Protein AF-0000000077186381 (afdb_homodimer)

Nearest PDB structures (foldseek):
  2c3n-assembly2_D  TM=9.155E-01  e=2.430E-16  Homo sapiens
  2c3t-assembly2_D  TM=9.000E-01  e=2.213E-15  Homo sapiens
  4mpg-assembly1_A  TM=8.994E-01  e=1.206E-14  Homo sapiens
  3ljr-assembly1_B  TM=8.655E-01  e=6.241E-14  Homo sapiens
  4n0v-assembly1_B  TM=8.266E-01  e=1.922E-08  Marinobacter nauticus VT8

Radius of gyration: 21.87 Å; Cα contacts (8 Å, |Δi|>4): 684; chains: 2; bounding box: 54×58×54 Å

Sequence (456 aa):
MSKPIRFYYDLLSPIARGLWIGLKFSNSPVEYCPIALRKFEQLTDEYKKINRFQKVPAIVDGDFHLSETIAIIRYLADKGQFDEKLYPKTLEDRARVDEFLEWQHLNIRLACSLYFRDAWLFPMNGIAPKPKPEEIQALIDGVENNLGLLERLWLENDFLVGKNLTMADILGSSEINQLRLCQYRVDEKKFPKVVKWLERVRESANPYHDEGLTFIDRKSKQATAAKLMSKPIRFYYDLLSPIARGLWIGLKFSNSPVEYCPIALRKFEQLTDEYKKINRFQKVPAIVDGDFHLSETIAIIRYLADKGQFDEKLYPKTLEDRARVDEFLEWQHLNIRLACSLYFRDAWLFPMNGIAPKPKPEEIQALIDGVENNLGLLERLWLENDFLVGKNLTMADILGSSEINQLRLCQYRVDEKKFPKVVKWLERVRESANPYHDEGLTFIDRKSKQATAAKL

Structure (mmCIF, N/CA/C/O backbone):
data_AF-0000000077186381-model_v1
#
loop_
_entity.id
_entity.type
_entity.pdbx_description
1 polymer GD10673
#
loop_
_atom_site.group_PDB
_atom_site.id
_atom_site.type_symbol
_atom_site.label_atom_id
_atom_site.label_alt_id
_atom_site.label_comp_id
_atom_site.label_asym_id
_atom_site.label_entity_id
_atom_site.label_seq_id
_atom_site.pdbx_PDB_ins_code
_atom_site.Cartn_x
_atom_site.Cartn_y
_atom_site.Cartn_z
_atom_site.occupancy
_atom_site.B_iso_or_equiv
_atom_site.auth_seq_id
_atom_site.auth_comp_id
_atom_site.auth_asym_id
_atom_site.auth_atom_id
_atom_site.pdbx_PDB_model_num
ATOM 1 N N . MET A 1 1 ? -23.188 3.256 27.969 1 49.97 1 MET A N 1
ATOM 2 C CA . MET A 1 1 ? -22.922 3.824 26.656 1 49.97 1 MET A CA 1
ATOM 3 C C . MET A 1 1 ? -21.656 3.232 26.047 1 49.97 1 MET A C 1
ATOM 5 O O . MET A 1 1 ? -20.703 2.918 26.766 1 49.97 1 MET A O 1
ATOM 9 N N . SER A 1 2 ? -21.672 2.654 24.859 1 66.62 2 SER A N 1
ATOM 10 C CA . SER A 1 2 ? -20.516 1.904 24.375 1 66.62 2 SER A CA 1
ATOM 11 C C . SER A 1 2 ? -19.266 2.783 24.312 1 66.62 2 SER A C 1
ATOM 13 O O . SER A 1 2 ? -19.359 3.994 24.109 1 66.62 2 SER A O 1
ATOM 15 N N . LYS A 1 3 ? -18.156 2.516 24.938 1 83.69 3 LYS A N 1
ATOM 16 C CA . LYS A 1 3 ? -16.906 3.252 24.953 1 83.69 3 LYS A CA 1
ATOM 17 C C . LYS A 1 3 ? -16.516 3.732 23.562 1 83.69 3 LYS A C 1
ATOM 19 O O . LYS A 1 3 ? -16.688 3.008 22.578 1 83.69 3 LYS A O 1
ATOM 24 N N . PRO A 1 4 ? -16.25 5.016 23.5 1 92.88 4 PRO A N 1
ATOM 25 C CA . PRO A 1 4 ? -15.859 5.547 22.188 1 92.88 4 PRO A CA 1
ATOM 26 C C . PRO A 1 4 ? -14.656 4.816 21.594 1 92.88 4 PRO A C 1
ATOM 28 O O . PRO A 1 4 ? -13.852 4.238 22.344 1 92.88 4 PRO A O 1
ATOM 31 N N . ILE A 1 5 ? -14.555 4.801 20.344 1 97.19 5 ILE A N 1
ATOM 32 C CA . ILE A 1 5 ? -13.367 4.301 19.672 1 97.19 5 ILE A CA 1
ATOM 33 C C . ILE A 1 5 ? -12.172 5.195 20 1 97.19 5 ILE A C 1
ATOM 35 O O . ILE A 1 5 ? -12.289 6.426 19.969 1 97.19 5 ILE A O 1
ATOM 39 N N . ARG A 1 6 ? -11.078 4.598 20.391 1 98.5 6 ARG A N 1
ATOM 40 C CA . ARG A 1 6 ? -9.859 5.336 20.672 1 98.5 6 ARG A CA 1
ATOM 41 C C . ARG A 1 6 ? -8.953 5.402 19.453 1 98.5 6 ARG A C 1
ATOM 43 O O . ARG A 1 6 ? -8.766 4.398 18.766 1 98.5 6 ARG A O 1
ATOM 50 N N . PHE A 1 7 ? -8.492 6.574 19.188 1 98.62 7 PHE A N 1
ATOM 51 C CA . PHE A 1 7 ? -7.617 6.852 18.047 1 98.62 7 PHE A CA 1
ATOM 52 C C . PHE A 1 7 ? -6.23 7.27 18.531 1 98.62 7 PHE A C 1
ATOM 54 O O . PHE A 1 7 ? -6.059 8.352 19.078 1 98.62 7 PHE A O 1
ATOM 61 N N . TYR A 1 8 ? -5.191 6.414 18.297 1 98.94 8 TYR A N 1
ATOM 62 C CA . TYR A 1 8 ? -3.807 6.656 18.688 1 98.94 8 TYR A CA 1
ATOM 63 C C . TYR A 1 8 ? -3.012 7.258 17.531 1 98.94 8 TYR A C 1
ATOM 65 O O . TYR A 1 8 ? -2.971 6.691 16.438 1 98.94 8 TYR A O 1
ATOM 73 N N . TYR A 1 9 ? -2.35 8.398 17.828 1 98.75 9 TYR A N 1
ATOM 74 C CA . TYR A 1 9 ? -1.742 9.125 16.719 1 98.75 9 TYR A CA 1
ATOM 75 C C . TYR A 1 9 ? -0.605 10.016 17.203 1 98.75 9 TYR A C 1
ATOM 77 O O . TYR A 1 9 ? -0.456 10.234 18.406 1 98.75 9 TYR A O 1
ATOM 85 N N . ASP A 1 10 ? 0.209 10.383 16.359 1 98.56 10 ASP A N 1
ATOM 86 C CA . ASP A 1 10 ? 1.142 11.5 16.453 1 98.56 10 ASP A CA 1
ATOM 87 C C . ASP A 1 10 ? 1.133 12.344 15.188 1 98.56 10 ASP A C 1
ATOM 89 O O . ASP A 1 10 ? 1.188 11.805 14.078 1 98.56 10 ASP A O 1
ATOM 93 N N . LEU A 1 11 ? 1.09 13.625 15.312 1 97.94 11 LEU A N 1
ATOM 94 C CA . LEU A 1 11 ? 0.981 14.5 14.156 1 97.94 11 LEU A CA 1
ATOM 95 C C . LEU A 1 11 ? 2.316 14.609 13.43 1 97.94 11 LEU A C 1
ATOM 97 O O . LEU A 1 11 ? 2.379 15.117 12.305 1 97.94 11 LEU A O 1
ATOM 101 N N . LEU A 1 12 ? 3.371 14.016 13.992 1 96.31 12 LEU A N 1
ATOM 102 C CA . LEU A 1 12 ? 4.645 13.906 13.289 1 96.31 12 LEU A CA 1
ATOM 103 C C . LEU A 1 12 ? 4.578 12.844 12.203 1 96.31 12 LEU A C 1
ATOM 105 O O . LEU A 1 12 ? 5.398 12.844 11.281 1 96.31 12 LEU A O 1
ATOM 109 N N . SER A 1 13 ? 3.699 11.938 12.344 1 97.56 13 SER A N 1
ATOM 110 C CA . SER A 1 13 ? 3.459 10.922 11.32 1 97.56 13 SER A CA 1
ATOM 111 C C . SER A 1 13 ? 2.527 11.445 10.234 1 97.56 13 SER A C 1
ATOM 113 O O . SER A 1 13 ? 1.387 11.812 10.508 1 97.56 13 SER A O 1
ATOM 115 N N . PRO A 1 14 ? 2.992 11.461 9.016 1 98.12 14 PRO A N 1
ATOM 116 C CA . PRO A 1 14 ? 2.146 12.039 7.969 1 98.12 14 PRO A CA 1
ATOM 117 C C . PRO A 1 14 ? 0.854 11.258 7.758 1 98.12 14 PRO A C 1
ATOM 119 O O . PRO A 1 14 ? -0.19 11.844 7.465 1 98.12 14 PRO A O 1
ATOM 122 N N . ILE A 1 15 ? 0.871 9.953 7.887 1 98 15 ILE A N 1
ATOM 123 C CA . ILE A 1 15 ? -0.328 9.156 7.648 1 98 15 ILE A CA 1
ATOM 124 C C . ILE A 1 15 ? -1.279 9.289 8.836 1 98 15 ILE A C 1
ATOM 126 O O . ILE A 1 15 ? -2.498 9.344 8.656 1 98 15 ILE A O 1
ATOM 130 N N . ALA A 1 16 ? -0.726 9.344 10.055 1 98.56 16 ALA A N 1
ATOM 131 C CA . ALA A 1 16 ? -1.567 9.594 11.219 1 98.56 16 ALA A CA 1
ATOM 132 C C . ALA A 1 16 ? -2.176 10.992 11.164 1 98.56 16 ALA A C 1
ATOM 134 O O . ALA A 1 16 ? -3.342 11.188 11.508 1 98.56 16 ALA A O 1
ATOM 135 N N . ARG A 1 17 ? -1.355 11.922 10.727 1 98.69 17 ARG A N 1
ATOM 136 C CA . ARG A 1 17 ? -1.83 13.297 10.586 1 98.69 17 ARG A CA 1
ATOM 137 C C . ARG A 1 17 ? -2.975 13.375 9.586 1 98.69 17 ARG A C 1
ATOM 139 O O . ARG A 1 17 ? -3.967 14.07 9.82 1 98.69 17 ARG A O 1
ATOM 146 N N . GLY A 1 18 ? -2.781 12.719 8.438 1 98.62 18 GLY A N 1
ATOM 147 C CA . GLY A 1 18 ? -3.863 12.688 7.465 1 98.62 18 GLY A CA 1
ATOM 148 C C . GLY A 1 18 ? -5.156 12.133 8.031 1 98.62 18 GLY A C 1
ATOM 149 O O . GLY A 1 18 ? -6.23 12.703 7.816 1 98.62 18 GLY A O 1
ATOM 150 N N . LEU A 1 19 ? -5.082 11.023 8.711 1 98.62 19 LEU A N 1
ATOM 151 C CA . LEU A 1 19 ? -6.273 10.438 9.32 1 98.62 19 LEU A CA 1
ATOM 152 C C . LEU A 1 19 ? -6.855 11.367 10.383 1 98.62 19 LEU A C 1
ATOM 154 O O . LEU A 1 19 ? -8.07 11.5 10.5 1 98.62 19 LEU A O 1
ATOM 158 N N . TRP A 1 20 ? -5.996 12.008 11.156 1 98.56 20 TRP A N 1
ATOM 159 C CA . TRP A 1 20 ? -6.422 12.984 12.156 1 98.56 20 TRP A CA 1
ATOM 160 C C . TRP A 1 20 ? -7.246 14.094 11.508 1 98.56 20 TRP A C 1
AT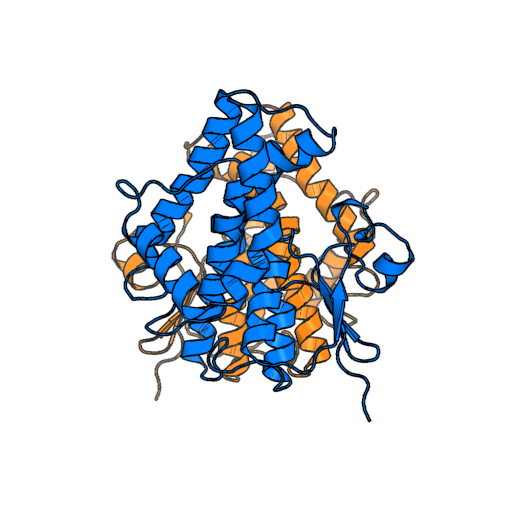OM 162 O O . TRP A 1 20 ? -8.336 14.422 11.984 1 98.56 20 TRP A O 1
ATOM 172 N N . ILE A 1 21 ? -6.766 14.641 10.43 1 98.44 21 ILE A N 1
ATOM 173 C CA . ILE A 1 21 ? -7.477 15.688 9.711 1 98.44 21 ILE A CA 1
ATOM 174 C C . ILE A 1 21 ? -8.844 15.18 9.266 1 98.44 21 ILE A C 1
ATOM 176 O O . ILE A 1 21 ? -9.859 15.852 9.461 1 98.44 21 ILE A O 1
ATOM 180 N N . GLY A 1 22 ? -8.852 13.953 8.641 1 97.81 22 GLY A N 1
ATOM 181 C CA . GLY A 1 22 ? -10.117 13.367 8.219 1 97.81 22 GLY A CA 1
ATOM 182 C C . GLY A 1 22 ? -11.117 13.211 9.344 1 97.81 22 GLY A C 1
ATOM 183 O O . GLY A 1 22 ? -12.297 13.508 9.18 1 97.81 22 GLY A O 1
ATOM 184 N N . LEU A 1 23 ? -10.641 12.766 10.484 1 97.81 23 LEU A N 1
ATOM 185 C CA . LEU A 1 23 ? -11.508 12.539 11.633 1 97.81 23 LEU A CA 1
ATOM 186 C C . LEU A 1 23 ? -12.031 13.867 12.188 1 97.81 23 LEU A C 1
ATOM 188 O O . LEU A 1 23 ? -13.195 13.961 12.578 1 97.81 23 LEU A O 1
ATOM 192 N N . LYS A 1 24 ? -11.18 14.859 12.219 1 96.88 24 LYS A N 1
ATOM 193 C CA . LYS A 1 24 ? -11.594 16.172 12.68 1 96.88 24 LYS A CA 1
ATOM 194 C C . LYS A 1 24 ? -12.664 16.766 11.766 1 96.88 24 LYS A C 1
ATOM 196 O O . LYS A 1 24 ? -13.656 17.328 12.242 1 96.88 24 LYS A O 1
ATOM 201 N N . PHE A 1 25 ? -12.445 16.594 10.531 1 91.44 25 PHE A N 1
ATOM 202 C CA . PHE A 1 25 ? -13.398 17.094 9.547 1 91.44 25 PHE A CA 1
ATOM 203 C C . PHE A 1 25 ? -14.742 16.391 9.695 1 91.44 25 PHE A C 1
ATOM 205 O O . PHE A 1 25 ? -15.797 17 9.5 1 91.44 25 PHE A O 1
ATOM 212 N N . SER A 1 26 ? -14.719 15.117 10.047 1 88.94 26 SER A N 1
ATOM 213 C CA . SER A 1 26 ? -15.906 14.281 10.156 1 88.94 26 SER A CA 1
ATOM 214 C C . SER A 1 26 ? -16.594 14.492 11.5 1 88.94 26 SER A C 1
ATOM 216 O O . SER A 1 26 ? -17.719 14 11.711 1 88.94 26 SER A O 1
ATOM 218 N N . ASN A 1 27 ? -16.047 15.195 12.344 1 87.5 27 ASN A N 1
ATOM 219 C CA . ASN A 1 27 ? -16.531 15.305 13.711 1 87.5 27 ASN A CA 1
ATOM 220 C C . ASN A 1 27 ? -16.828 13.93 14.312 1 87.5 27 ASN A C 1
ATOM 222 O O . ASN A 1 27 ? -17.906 13.703 14.867 1 87.5 27 ASN A O 1
ATOM 226 N N . SER A 1 28 ? -15.953 13.086 14.031 1 85.94 28 SER A N 1
ATOM 227 C CA . SER A 1 28 ? -16.094 11.711 14.516 1 85.94 28 SER A CA 1
ATOM 228 C C . SER A 1 28 ? -15.93 11.641 16.031 1 85.94 28 SER A C 1
ATOM 230 O O . SER A 1 28 ? -15.07 12.312 16.609 1 85.94 28 SER A O 1
ATOM 232 N N . PRO A 1 29 ? -16.75 10.867 16.672 1 88.12 29 PRO A N 1
ATOM 233 C CA . PRO A 1 29 ? -16.734 10.789 18.125 1 88.12 29 PRO A CA 1
ATOM 234 C C . PRO A 1 29 ? -15.602 9.938 18.672 1 88.12 29 PRO A C 1
ATOM 236 O O . PRO A 1 29 ? -15.719 9.367 19.766 1 88.12 29 PRO A O 1
ATOM 239 N N . VAL A 1 30 ? -14.508 9.938 18.078 1 94.81 30 VAL A N 1
ATOM 240 C CA . VAL A 1 30 ? -13.391 9.125 18.547 1 94.81 30 VAL A CA 1
ATOM 241 C C . VAL A 1 30 ? -12.68 9.836 19.703 1 94.81 30 VAL A C 1
ATOM 243 O O . VAL A 1 30 ? -12.766 11.062 19.828 1 94.81 30 VAL A O 1
ATOM 246 N N . GLU A 1 31 ? -12.109 9.07 20.562 1 97.56 31 GLU A N 1
ATOM 247 C CA . GLU A 1 31 ? -11.211 9.602 21.578 1 97.56 31 GLU A CA 1
ATOM 248 C C . GLU A 1 31 ? -9.789 9.711 21.047 1 97.56 31 GLU A C 1
ATOM 250 O O . GLU A 1 31 ? -9.203 8.719 20.609 1 97.56 31 GLU A O 1
ATOM 255 N N . TYR A 1 32 ? -9.297 10.922 21.047 1 97.88 32 TYR A N 1
ATOM 256 C CA . TYR A 1 32 ? -7.953 11.164 20.547 1 97.88 32 TYR A CA 1
ATOM 257 C C . TYR A 1 32 ? -6.906 10.828 21.594 1 97.88 32 TYR A C 1
ATOM 259 O O . TYR A 1 32 ? -6.926 11.375 22.703 1 97.88 32 TYR A O 1
ATOM 267 N N . CYS A 1 33 ? -5.984 9.914 21.297 1 98.62 33 CYS A N 1
ATOM 268 C CA . CYS A 1 33 ? -4.961 9.422 22.203 1 98.62 33 CYS A CA 1
ATOM 269 C C . CYS A 1 33 ? -3.566 9.656 21.641 1 98.62 33 CYS A C 1
ATOM 271 O O . CYS A 1 33 ? -3.02 8.789 20.953 1 98.62 33 CYS A O 1
ATOM 273 N N . PRO A 1 34 ? -2.934 10.773 21.969 1 98.31 34 PRO A N 1
ATOM 274 C CA . PRO A 1 34 ? -1.611 11.062 21.422 1 98.31 34 PRO A CA 1
ATOM 275 C C . PRO A 1 34 ? -0.537 10.094 21.906 1 98.31 34 PRO A C 1
ATOM 277 O O . PRO A 1 34 ? -0.556 9.68 23.062 1 98.31 34 PRO A O 1
ATOM 280 N N . ILE A 1 35 ? 0.289 9.641 21.016 1 98.56 35 ILE A N 1
ATOM 281 C CA . ILE A 1 35 ? 1.496 8.859 21.25 1 98.56 35 ILE A CA 1
ATOM 282 C C . ILE A 1 35 ? 2.725 9.672 20.844 1 98.56 35 ILE A C 1
ATOM 284 O O . ILE A 1 35 ? 2.879 10.047 19.688 1 98.56 35 ILE A O 1
ATOM 288 N N . ALA A 1 36 ? 3.639 9.977 21.781 1 97.5 36 ALA A N 1
ATOM 289 C CA . ALA A 1 36 ? 4.805 10.812 21.5 1 97.5 36 ALA A CA 1
ATOM 290 C C . ALA A 1 36 ? 5.91 10 20.828 1 97.5 36 ALA A C 1
ATOM 292 O O . ALA A 1 36 ? 6.742 9.391 21.516 1 97.5 36 ALA A O 1
ATOM 293 N N . LEU A 1 37 ? 5.996 10.102 19.547 1 96.44 37 LEU A N 1
ATOM 294 C CA . LEU A 1 37 ? 7.012 9.375 18.797 1 96.44 37 LEU A CA 1
ATOM 295 C C . LEU A 1 37 ? 8.414 9.852 19.172 1 96.44 37 LEU A C 1
ATOM 297 O O . LEU A 1 37 ? 9.352 9.062 19.219 1 96.44 37 LEU A O 1
ATOM 301 N N . ARG A 1 38 ? 8.547 11.133 19.422 1 92.44 38 ARG A N 1
ATOM 302 C CA . ARG A 1 38 ? 9.844 11.719 19.75 1 92.44 38 ARG A CA 1
ATOM 303 C C . ARG A 1 38 ? 10.391 11.148 21.047 1 92.44 38 ARG A C 1
ATOM 305 O O . ARG A 1 38 ? 11.594 11.219 21.312 1 92.44 38 ARG A O 1
ATOM 312 N N . LYS A 1 39 ? 9.508 10.711 21.891 1 95.69 39 LYS A N 1
ATOM 313 C CA . LYS A 1 39 ? 9.898 10.094 23.156 1 95.69 39 LYS A CA 1
ATOM 314 C C . LYS A 1 39 ? 9.875 8.57 23.062 1 95.69 39 LYS A C 1
ATOM 316 O O . LYS A 1 39 ? 9.969 7.883 24.078 1 95.69 39 LYS A O 1
ATOM 321 N N . PHE A 1 40 ? 9.578 7.984 21.906 1 96.31 40 PHE A N 1
ATOM 322 C CA . PHE A 1 40 ? 9.594 6.559 21.609 1 96.31 40 PHE A CA 1
ATOM 323 C C . PHE A 1 40 ? 8.492 5.836 22.375 1 96.31 40 PHE A C 1
ATOM 325 O O . PHE A 1 40 ? 8.656 4.672 22.75 1 96.31 40 PHE A O 1
ATOM 332 N N . GLU A 1 41 ? 7.441 6.52 22.625 1 98.19 41 GLU A N 1
ATOM 333 C CA . GLU A 1 41 ? 6.328 5.934 23.359 1 98.19 41 GLU A CA 1
ATOM 334 C C . GLU A 1 41 ? 5.73 4.746 22.609 1 98.19 41 GLU A C 1
ATOM 336 O O . GLU A 1 41 ? 5.184 3.828 23.219 1 98.19 41 GLU A O 1
ATOM 341 N N . GLN A 1 42 ? 5.824 4.703 21.266 1 97.81 42 GLN A N 1
ATOM 342 C CA . GLN A 1 42 ? 5.27 3.625 20.453 1 97.81 42 GLN A CA 1
ATOM 343 C C . GLN A 1 42 ? 6.039 2.324 20.672 1 97.81 42 GLN A C 1
ATOM 345 O O . GLN A 1 42 ? 5.578 1.252 20.266 1 97.81 42 GLN A O 1
ATOM 350 N N . LEU A 1 43 ? 7.211 2.424 21.344 1 97.62 43 LEU A N 1
ATOM 351 C CA . LEU A 1 43 ? 8.039 1.238 21.516 1 97.62 43 LEU A CA 1
ATOM 352 C C . LEU A 1 43 ? 7.832 0.623 22.891 1 97.62 43 LEU A C 1
ATOM 354 O O . LEU A 1 43 ? 8.453 -0.386 23.234 1 97.62 43 LEU A O 1
ATOM 358 N N . THR A 1 44 ? 6.984 1.176 23.719 1 98.25 44 THR A N 1
ATOM 359 C CA . THR A 1 44 ? 6.715 0.651 25.062 1 98.25 44 THR A CA 1
ATOM 360 C C . THR A 1 44 ? 5.875 -0.619 24.984 1 98.25 44 THR A C 1
ATOM 362 O O . THR A 1 44 ? 5.168 -0.841 24 1 98.25 44 THR A O 1
ATOM 365 N N . ASP A 1 45 ? 5.918 -1.397 26 1 97.88 45 ASP A N 1
ATOM 366 C CA . ASP A 1 45 ? 5.109 -2.607 26.094 1 97.88 45 ASP A CA 1
ATOM 367 C C . ASP A 1 45 ? 3.619 -2.27 26.141 1 97.88 45 ASP A C 1
ATOM 369 O O . ASP A 1 45 ? 2.793 -3.027 25.625 1 97.88 45 ASP A O 1
ATOM 373 N N . GLU A 1 46 ? 3.375 -1.203 26.75 1 97.88 46 GLU A N 1
ATOM 374 C CA . GLU A 1 46 ? 1.988 -0.756 26.828 1 97.88 46 GLU A CA 1
ATOM 375 C C . GLU A 1 46 ? 1.416 -0.484 25.438 1 97.88 46 GLU A C 1
ATOM 377 O O . GLU A 1 46 ? 0.316 -0.937 25.109 1 97.88 46 GLU A O 1
ATOM 382 N N . TYR A 1 47 ? 2.184 0.193 24.594 1 98.62 47 TYR A N 1
ATOM 383 C CA . TYR A 1 47 ? 1.674 0.52 23.266 1 98.62 47 TYR A CA 1
ATOM 384 C C . TYR A 1 47 ? 1.693 -0.704 22.359 1 98.62 47 TYR A C 1
ATOM 386 O O . TYR A 1 47 ? 0.852 -0.836 21.469 1 98.62 47 TYR A O 1
ATOM 394 N N . LYS A 1 48 ? 2.645 -1.562 22.594 1 98.12 48 LYS A N 1
ATOM 395 C CA . LYS A 1 48 ? 2.699 -2.803 21.828 1 98.12 48 LYS A CA 1
ATOM 396 C C . LYS A 1 48 ? 1.394 -3.582 21.938 1 98.12 48 LYS A C 1
ATOM 398 O O . LYS A 1 48 ? 0.983 -4.266 21 1 98.12 48 LYS A O 1
ATOM 403 N N . LYS A 1 49 ? 0.698 -3.484 23.062 1 97.69 49 LYS A N 1
ATOM 404 C CA . LYS A 1 49 ? -0.584 -4.148 23.281 1 97.69 49 LYS A CA 1
ATOM 405 C C . LYS A 1 49 ? -1.688 -3.494 22.453 1 97.69 49 LYS A C 1
ATOM 407 O O . LYS A 1 49 ? -2.738 -4.098 22.219 1 97.69 49 LYS A O 1
ATOM 412 N N . ILE A 1 50 ? -1.476 -2.271 22.016 1 98.25 50 ILE A N 1
ATOM 413 C CA . ILE A 1 50 ? -2.436 -1.53 21.203 1 98.25 50 ILE A CA 1
ATOM 414 C C . ILE A 1 50 ? -2.205 -1.838 19.734 1 98.25 50 ILE A C 1
ATOM 416 O O . ILE A 1 50 ? -3.146 -2.154 19 1 98.25 50 ILE A O 1
ATOM 420 N N . ASN A 1 51 ? -0.967 -1.756 19.359 1 98.44 51 ASN A N 1
ATOM 421 C CA . ASN A 1 51 ? -0.564 -2.043 17.984 1 98.44 51 ASN A CA 1
ATOM 422 C C . ASN A 1 51 ? 0.693 -2.906 17.938 1 98.44 51 ASN A C 1
ATOM 424 O O . ASN A 1 51 ? 1.796 -2.418 18.203 1 98.44 51 ASN A O 1
ATOM 428 N N . ARG A 1 52 ? 0.574 -4.094 17.469 1 96.75 52 ARG A N 1
ATOM 429 C CA . ARG A 1 52 ? 1.655 -5.074 17.438 1 96.75 52 ARG A CA 1
ATOM 430 C C . ARG A 1 52 ? 2.791 -4.605 16.531 1 96.75 52 ARG A C 1
ATOM 432 O O . ARG A 1 52 ? 3.922 -5.082 16.641 1 96.75 52 ARG A O 1
ATOM 439 N N . PHE A 1 53 ? 2.527 -3.621 15.656 1 97.75 53 PHE A N 1
ATOM 440 C CA . PHE A 1 53 ? 3.557 -3.102 14.766 1 97.75 53 PHE A CA 1
ATOM 441 C C . PHE A 1 53 ? 4.328 -1.967 15.43 1 97.75 53 PHE A C 1
ATOM 443 O O . PHE A 1 53 ? 5.359 -1.526 14.922 1 97.75 53 PHE A O 1
ATOM 450 N N . GLN A 1 54 ? 3.781 -1.418 16.516 1 98.12 54 GLN A N 1
ATOM 451 C CA . GLN A 1 54 ? 4.371 -0.319 17.266 1 98.12 54 GLN A CA 1
ATOM 452 C C . GLN A 1 54 ? 4.547 0.92 16.391 1 98.12 54 GLN A C 1
ATOM 454 O O . GLN A 1 54 ? 5.602 1.555 16.406 1 98.12 54 GLN A O 1
ATOM 459 N N . LYS A 1 55 ? 3.543 1.131 15.641 1 97.88 55 LYS A N 1
ATOM 460 C CA . LYS A 1 55 ? 3.438 2.318 14.797 1 97.88 55 LYS A CA 1
ATOM 461 C C . LYS A 1 55 ? 2.123 3.053 15.047 1 97.88 55 LYS A C 1
ATOM 463 O O . LYS A 1 55 ? 1.241 2.543 15.742 1 97.88 55 LYS A O 1
ATOM 468 N N . VAL A 1 56 ? 2.059 4.234 14.641 1 98.5 56 VAL A N 1
ATOM 469 C CA . VAL A 1 56 ? 0.804 4.977 14.578 1 98.5 56 VAL A CA 1
ATOM 470 C C . VAL A 1 56 ? 0.421 5.219 13.117 1 98.5 56 VAL A C 1
ATOM 472 O O . VAL A 1 56 ? 1.285 5.242 12.242 1 98.5 56 VAL A O 1
ATOM 475 N N . PRO A 1 57 ? -0.876 5.34 12.781 1 98.69 57 PRO A N 1
ATOM 476 C CA . PRO A 1 57 ? -2.018 5.367 13.695 1 98.69 57 PRO A CA 1
ATOM 477 C C . PRO A 1 57 ? -2.518 3.967 14.055 1 98.69 57 PRO A C 1
ATOM 479 O O . PRO A 1 57 ? -2.113 2.984 13.43 1 98.69 57 PRO A O 1
ATOM 482 N N . ALA A 1 58 ? -3.309 3.863 15.062 1 98.88 58 ALA A N 1
ATOM 483 C CA . ALA A 1 58 ? -4.074 2.682 15.445 1 98.88 58 ALA A CA 1
ATOM 484 C C . ALA A 1 58 ? -5.402 3.072 16.094 1 98.88 58 ALA A C 1
ATOM 486 O O . ALA A 1 58 ? -5.547 4.188 16.594 1 98.88 58 ALA A O 1
ATOM 487 N N . ILE A 1 59 ? -6.371 2.174 16.031 1 98.69 59 ILE A N 1
ATOM 488 C CA . ILE A 1 59 ? -7.605 2.404 16.781 1 98.69 59 ILE A CA 1
ATOM 489 C C . ILE A 1 59 ? -7.918 1.188 17.641 1 98.69 59 ILE A C 1
ATOM 491 O O . ILE A 1 59 ? -7.469 0.077 17.359 1 98.69 59 ILE A O 1
ATOM 495 N N . VAL A 1 60 ? -8.617 1.425 18.703 1 98.56 60 VAL A N 1
ATOM 496 C CA . VAL A 1 60 ? -9.188 0.396 19.562 1 98.56 60 VAL A CA 1
ATOM 497 C C . VAL A 1 60 ? -10.695 0.589 19.688 1 98.56 60 VAL A C 1
ATOM 499 O O . VAL A 1 60 ? -11.164 1.65 20.109 1 98.56 60 VAL A O 1
ATOM 502 N N . ASP A 1 61 ? -11.469 -0.325 19.219 1 97.62 61 ASP A N 1
ATOM 503 C CA . ASP A 1 61 ? -12.93 -0.379 19.312 1 97.62 61 ASP A CA 1
ATOM 504 C C . ASP A 1 61 ? -13.375 -1.57 20.156 1 97.62 61 ASP A C 1
ATOM 506 O O . ASP A 1 61 ? -13.602 -2.66 19.625 1 97.62 61 ASP A O 1
ATOM 510 N N . GLY A 1 62 ? -13.664 -1.316 21.453 1 96.5 62 GLY A N 1
ATOM 511 C CA . GLY A 1 62 ? -13.836 -2.441 22.359 1 96.5 62 GLY A CA 1
ATOM 512 C C . GLY A 1 62 ? -12.602 -3.311 22.469 1 96.5 62 GLY A C 1
ATOM 513 O O . GLY A 1 62 ? -11.523 -2.822 22.812 1 96.5 62 GLY A O 1
ATOM 514 N N . ASP A 1 63 ? -12.758 -4.508 22.062 1 96.5 63 ASP A N 1
ATOM 515 C CA . ASP A 1 63 ? -11.633 -5.434 22.141 1 96.5 63 ASP A CA 1
ATOM 516 C C . ASP A 1 63 ? -10.914 -5.531 20.797 1 96.5 63 ASP A C 1
ATOM 518 O O . ASP A 1 63 ? -9.898 -6.215 20.672 1 96.5 63 ASP A O 1
ATOM 522 N N . PHE A 1 64 ? -11.383 -4.812 19.875 1 97.5 64 PHE A N 1
ATOM 523 C CA . PHE A 1 64 ? -10.836 -4.902 18.531 1 97.5 64 PHE A CA 1
ATOM 524 C C . PHE A 1 64 ? -9.766 -3.84 18.297 1 97.5 64 PHE A C 1
ATOM 526 O O . PHE A 1 64 ? -10.031 -2.646 18.469 1 97.5 64 PHE A O 1
ATOM 533 N N . HIS A 1 65 ? -8.523 -4.246 17.953 1 98.5 65 HIS A N 1
ATOM 534 C CA . HIS A 1 65 ? -7.395 -3.377 17.625 1 98.5 65 HIS A CA 1
ATOM 535 C C . HIS A 1 65 ? -7.109 -3.383 16.125 1 98.5 65 HIS A C 1
ATOM 537 O O . HIS A 1 65 ? -7.09 -4.445 15.508 1 98.5 65 HIS A O 1
ATOM 543 N N . LEU A 1 66 ? -6.941 -2.199 15.586 1 98.69 66 LEU A N 1
ATOM 544 C CA . LEU A 1 66 ? -6.715 -2.125 14.148 1 98.69 66 LEU A CA 1
ATOM 545 C C . LEU A 1 66 ? -5.66 -1.076 13.82 1 98.69 66 LEU A C 1
ATOM 547 O O . LEU A 1 66 ? -5.672 0.021 14.383 1 98.69 66 LEU A O 1
ATOM 551 N N . SER A 1 67 ? -4.746 -1.492 12.93 1 98.5 67 SER A N 1
ATOM 552 C CA . SER A 1 67 ? -3.746 -0.574 12.398 1 98.5 67 SER A CA 1
ATOM 553 C C . SER A 1 67 ? -3.893 -0.414 10.891 1 98.5 67 SER A C 1
ATOM 555 O O . SER A 1 67 ? -4.848 -0.919 10.297 1 98.5 67 SER A O 1
ATOM 557 N N . GLU A 1 68 ? -2.947 0.268 10.336 1 98.56 68 GLU A N 1
ATOM 558 C CA . GLU A 1 68 ? -2.936 0.599 8.914 1 98.56 68 GLU A CA 1
ATOM 559 C C . GLU A 1 68 ? -4.012 1.627 8.578 1 98.56 68 GLU A C 1
ATOM 561 O O . GLU A 1 68 ? -5.207 1.332 8.656 1 98.56 68 GLU A O 1
ATOM 566 N N . THR A 1 69 ? -3.605 2.723 8.125 1 98.62 69 THR A N 1
ATOM 567 C CA . THR A 1 69 ? -4.418 3.928 7.996 1 98.62 69 THR A CA 1
ATOM 568 C C . THR A 1 69 ? -5.613 3.68 7.082 1 98.62 69 THR A C 1
ATOM 570 O O . THR A 1 69 ? -6.754 3.967 7.453 1 98.62 69 THR A O 1
ATOM 573 N N . ILE A 1 70 ? -5.387 3.033 5.922 1 98.56 70 ILE A N 1
ATOM 574 C CA . ILE A 1 70 ? -6.453 2.863 4.938 1 98.56 70 ILE A CA 1
ATOM 575 C C . ILE A 1 70 ? -7.449 1.818 5.434 1 98.56 70 ILE A C 1
ATOM 577 O O . ILE A 1 70 ? -8.656 1.943 5.203 1 98.56 70 ILE A O 1
ATOM 581 N N . ALA A 1 71 ? -6.961 0.793 6.156 1 98.69 71 ALA A N 1
ATOM 582 C CA . ALA A 1 71 ? -7.855 -0.166 6.801 1 98.69 71 ALA A CA 1
ATOM 583 C C . ALA A 1 71 ? -8.727 0.517 7.852 1 98.69 71 ALA A C 1
ATOM 585 O O . ALA A 1 71 ? -9.922 0.229 7.957 1 98.69 71 ALA A O 1
ATOM 586 N N . ILE A 1 72 ? -8.148 1.449 8.602 1 98.62 72 ILE A N 1
ATOM 587 C CA . ILE A 1 72 ? -8.875 2.172 9.641 1 98.62 72 ILE A CA 1
ATOM 588 C C . ILE A 1 72 ? -9.953 3.047 9.008 1 98.62 72 ILE A C 1
ATOM 590 O O . ILE A 1 72 ? -11.094 3.074 9.477 1 98.62 72 ILE A O 1
ATOM 594 N N . ILE A 1 73 ? -9.609 3.736 7.926 1 98.19 73 ILE A N 1
ATOM 595 C CA . ILE A 1 73 ? -10.555 4.602 7.227 1 98.19 73 ILE A CA 1
ATOM 596 C C . ILE A 1 73 ? -11.766 3.785 6.777 1 98.19 73 ILE A C 1
ATOM 598 O O . ILE A 1 73 ? -12.906 4.164 7.035 1 98.19 73 ILE A O 1
ATOM 602 N N . ARG A 1 74 ? -11.531 2.678 6.145 1 97.5 74 ARG A N 1
ATOM 603 C CA . ARG A 1 74 ? -12.625 1.851 5.641 1 97.5 74 ARG A CA 1
ATOM 604 C C . ARG A 1 74 ? -13.469 1.301 6.785 1 97.5 74 ARG A C 1
ATOM 606 O O . ARG A 1 74 ? -14.695 1.296 6.711 1 97.5 74 ARG A O 1
ATOM 613 N N . TYR A 1 75 ? -12.828 0.839 7.871 1 97.75 75 TYR A N 1
ATOM 614 C CA . TYR A 1 75 ? -13.516 0.3 9.039 1 97.75 75 TYR A CA 1
ATOM 615 C C . TYR A 1 75 ? -14.461 1.335 9.641 1 97.75 75 TYR A C 1
ATOM 617 O O . TYR A 1 75 ? -15.641 1.062 9.844 1 97.75 75 TYR A O 1
ATOM 625 N N . LEU A 1 76 ? -13.984 2.533 9.852 1 97.06 76 LEU A N 1
ATOM 626 C CA . LEU A 1 76 ? -14.766 3.598 10.461 1 97.06 76 LEU A CA 1
ATOM 627 C C . LEU A 1 76 ? -15.906 4.031 9.539 1 97.06 76 LEU A C 1
ATOM 629 O O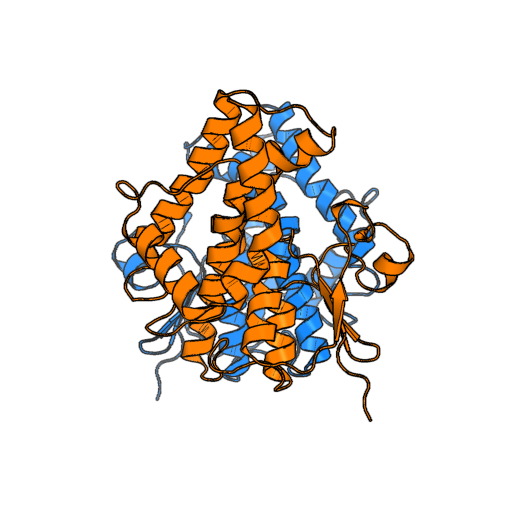 . LEU A 1 76 ? -17 4.336 10.008 1 97.06 76 LEU A O 1
ATOM 633 N N . ALA A 1 77 ? -15.586 4.078 8.242 1 95.69 77 ALA A N 1
ATOM 634 C CA . ALA A 1 77 ? -16.625 4.438 7.273 1 95.69 77 ALA A CA 1
ATOM 635 C C . ALA A 1 77 ? -17.75 3.412 7.266 1 95.69 77 ALA A C 1
ATOM 637 O O . ALA A 1 77 ? -18.922 3.775 7.285 1 95.69 77 ALA A O 1
ATOM 638 N N . ASP A 1 78 ? -17.359 2.129 7.238 1 94.62 78 ASP A N 1
ATOM 639 C CA . ASP A 1 78 ? -18.359 1.062 7.188 1 94.62 78 ASP A CA 1
ATOM 640 C C . ASP A 1 78 ? -19.156 0.995 8.492 1 94.62 78 ASP A C 1
ATOM 642 O O . ASP A 1 78 ? -20.297 0.516 8.508 1 94.62 78 ASP A O 1
ATOM 646 N N . LYS A 1 79 ? -18.594 1.527 9.516 1 93.56 79 LYS A N 1
ATOM 647 C CA . LYS A 1 79 ? -19.281 1.617 10.797 1 93.56 79 LYS A CA 1
ATOM 648 C C . LYS A 1 79 ? -20.156 2.871 10.867 1 93.56 79 LYS A C 1
ATOM 650 O O . LYS A 1 79 ? -20.844 3.092 11.859 1 93.56 79 LYS A O 1
ATOM 655 N N . GLY A 1 80 ? -20.109 3.684 9.906 1 91.62 80 GLY A N 1
ATOM 656 C CA . GLY A 1 80 ? -20.906 4.91 9.883 1 91.62 80 GLY A CA 1
ATOM 657 C C . GLY A 1 80 ? -20.312 6.02 10.727 1 91.62 80 GLY A C 1
ATOM 658 O O . GLY A 1 80 ? -21.031 6.902 11.195 1 91.62 80 GLY A O 1
ATOM 659 N N . GLN A 1 81 ? -19 5.973 10.945 1 90.75 81 GLN A N 1
ATOM 660 C CA . GLN A 1 81 ? -18.359 6.914 11.844 1 90.75 81 GLN A CA 1
ATOM 661 C C . GLN A 1 81 ? -17.391 7.824 11.094 1 90.75 81 GLN A C 1
ATOM 663 O O . GLN A 1 81 ? -16.516 8.438 11.695 1 90.75 81 GLN A O 1
ATOM 668 N N . PHE A 1 82 ? -17.5 7.871 9.773 1 91.38 82 PHE A N 1
ATOM 669 C CA . PHE A 1 82 ? -16.594 8.656 8.93 1 91.38 82 PHE A CA 1
ATOM 670 C C . PHE A 1 82 ? -17.391 9.469 7.91 1 91.38 82 PHE A C 1
ATOM 672 O O . PHE A 1 82 ? -18.469 9.047 7.473 1 91.38 82 PHE A O 1
ATOM 679 N N . ASP A 1 83 ? -16.984 10.602 7.605 1 93.62 83 ASP A N 1
ATOM 680 C CA . ASP A 1 83 ? -17.688 11.492 6.688 1 93.62 83 ASP A CA 1
ATOM 681 C C . ASP A 1 83 ? -17.75 10.891 5.285 1 93.62 83 ASP A C 1
ATOM 683 O O . ASP A 1 83 ? -16.719 10.617 4.672 1 93.62 83 ASP A O 1
ATOM 687 N N . GLU A 1 84 ? -18.906 10.836 4.707 1 93.69 84 GLU A N 1
ATOM 688 C CA . GLU A 1 84 ? -19.094 10.227 3.393 1 93.69 84 GLU A CA 1
ATOM 689 C C . GLU A 1 84 ? -18.547 11.109 2.285 1 93.69 84 GLU A C 1
ATOM 691 O O . GLU A 1 84 ? -18.266 10.641 1.179 1 93.69 84 GLU A O 1
ATOM 696 N N . LYS A 1 85 ? -18.438 12.391 2.625 1 93.75 85 LYS A N 1
ATOM 697 C CA . LYS A 1 85 ? -17.844 13.289 1.634 1 93.75 85 LYS A CA 1
ATOM 698 C C . LYS A 1 85 ? -16.359 13 1.432 1 93.75 85 LYS A C 1
ATOM 700 O O . LYS A 1 85 ? -15.844 13.148 0.325 1 93.75 85 LYS A O 1
ATOM 705 N N . LEU A 1 86 ? -15.719 12.539 2.471 1 97.25 86 LEU A N 1
ATOM 706 C CA . LEU A 1 86 ? -14.281 12.289 2.428 1 97.25 86 LEU A CA 1
ATOM 707 C C . LEU A 1 86 ? -13.984 10.883 1.916 1 97.25 86 LEU A C 1
ATOM 709 O O . LEU A 1 86 ? -12.945 10.648 1.306 1 97.25 86 LEU A O 1
ATOM 713 N N . TYR A 1 87 ? -14.828 9.984 2.242 1 97.56 87 TYR A N 1
ATOM 714 C CA . TYR A 1 87 ? -14.742 8.594 1.804 1 97.56 87 TYR A CA 1
ATOM 715 C C . TYR A 1 87 ? -16.109 8.078 1.365 1 97.56 87 TYR A C 1
ATOM 717 O O . TYR A 1 87 ? -16.844 7.492 2.164 1 97.56 87 TYR A O 1
ATOM 725 N N . PRO A 1 88 ? -16.375 8.188 0.077 1 96.12 88 PRO A N 1
ATOM 726 C CA . PRO A 1 88 ? -17.734 8.031 -0.457 1 96.12 88 PRO A CA 1
ATOM 727 C C . PRO A 1 88 ? -18.281 6.625 -0.239 1 96.12 88 PRO A C 1
ATOM 729 O O . PRO A 1 88 ? -17.531 5.676 -0.062 1 96.12 88 PRO A O 1
ATOM 732 N N . LYS A 1 89 ? -19.656 6.543 -0.408 1 91.69 89 LYS A N 1
ATOM 733 C CA . LYS A 1 89 ? -20.344 5.27 -0.232 1 91.69 89 LYS A CA 1
ATOM 734 C C . LYS A 1 89 ? -20.672 4.629 -1.579 1 91.69 89 LYS A C 1
ATOM 736 O O . LYS A 1 89 ? -20.875 3.418 -1.664 1 91.69 89 LYS A O 1
ATOM 741 N N . THR A 1 90 ? -20.766 5.508 -2.553 1 94.44 90 THR A N 1
ATOM 742 C CA . THR A 1 90 ? -21.078 4.949 -3.863 1 94.44 90 THR A CA 1
ATOM 743 C C . THR A 1 90 ? -19.922 4.094 -4.379 1 94.44 90 THR A C 1
ATOM 745 O O . THR A 1 90 ? -18.75 4.43 -4.172 1 94.44 90 THR A O 1
ATOM 748 N N . LEU A 1 91 ? -20.297 3.086 -5 1 95.88 91 LEU A N 1
ATOM 749 C CA . LEU A 1 91 ? -19.344 2.043 -5.387 1 95.88 91 LEU A CA 1
ATOM 750 C C . LEU A 1 91 ? -18.203 2.621 -6.215 1 95.88 91 LEU A C 1
ATOM 752 O O . LEU A 1 91 ? -17.031 2.504 -5.84 1 95.88 91 LEU A O 1
ATOM 756 N N . GLU A 1 92 ? -18.5 3.311 -7.316 1 96.88 92 GLU A N 1
ATOM 757 C CA . GLU A 1 92 ? -17.469 3.793 -8.234 1 96.88 92 GLU A CA 1
ATOM 758 C C . GLU A 1 92 ? -16.672 4.926 -7.617 1 96.88 92 GLU A C 1
ATOM 760 O O . GLU A 1 92 ? -15.445 4.98 -7.77 1 96.88 92 GLU A O 1
ATOM 765 N N . ASP A 1 93 ? -17.344 5.836 -6.875 1 96.44 93 ASP A N 1
ATOM 766 C CA . ASP A 1 93 ? -16.641 6.945 -6.246 1 96.44 93 ASP A CA 1
ATOM 767 C C . ASP A 1 93 ? -15.656 6.445 -5.184 1 96.44 93 ASP A C 1
ATOM 769 O O . ASP A 1 93 ? -14.531 6.926 -5.098 1 96.44 93 ASP A O 1
ATOM 773 N N . ARG A 1 94 ? -16.109 5.492 -4.406 1 97.38 94 ARG A N 1
ATOM 774 C CA . ARG A 1 94 ? -15.227 4.934 -3.379 1 97.38 94 ARG A CA 1
ATOM 775 C C . ARG A 1 94 ? -14.047 4.207 -4.008 1 97.38 94 ARG A C 1
ATOM 777 O O . ARG A 1 94 ? -12.914 4.324 -3.529 1 97.38 94 ARG A O 1
ATOM 784 N N . ALA A 1 95 ? -14.312 3.492 -5.059 1 98.44 95 ALA A N 1
ATOM 785 C CA . ALA A 1 95 ? -13.266 2.748 -5.75 1 98.44 95 ALA A CA 1
ATOM 786 C C . ALA A 1 95 ? -12.195 3.689 -6.297 1 98.44 95 ALA A C 1
ATOM 788 O O . ALA A 1 95 ? -11.008 3.355 -6.297 1 98.44 95 ALA A O 1
ATOM 789 N N . ARG A 1 96 ? -12.594 4.816 -6.746 1 97.69 96 ARG A N 1
ATOM 790 C CA . ARG A 1 96 ? -11.633 5.793 -7.254 1 97.69 96 ARG A CA 1
ATOM 791 C C . ARG A 1 96 ? -10.742 6.32 -6.133 1 97.69 96 ARG A C 1
ATOM 793 O O . ARG A 1 96 ? -9.539 6.492 -6.324 1 97.69 96 ARG A O 1
ATOM 800 N N . VAL A 1 97 ? -11.344 6.559 -5.004 1 98.56 97 VAL A N 1
ATOM 801 C CA . VAL A 1 97 ? -10.562 6.973 -3.842 1 98.56 97 VAL A CA 1
ATOM 802 C C . VAL A 1 97 ? -9.594 5.863 -3.445 1 98.56 97 VAL A C 1
ATOM 804 O O . VAL A 1 97 ? -8.406 6.113 -3.229 1 98.56 97 VAL A O 1
ATOM 807 N N . ASP A 1 98 ? -10.117 4.652 -3.457 1 98.69 98 ASP A N 1
ATOM 808 C CA . ASP A 1 98 ? -9.297 3.498 -3.096 1 98.69 98 ASP A CA 1
ATOM 809 C C . ASP A 1 98 ? -8.141 3.314 -4.078 1 98.69 98 ASP A C 1
ATOM 811 O O . ASP A 1 98 ? -7.047 2.91 -3.688 1 98.69 98 ASP A O 1
ATOM 815 N N . GLU A 1 99 ? -8.414 3.547 -5.328 1 98.75 99 GLU A N 1
ATOM 816 C CA . GLU A 1 99 ? -7.371 3.404 -6.34 1 98.75 99 GLU A CA 1
ATOM 817 C C . GLU A 1 99 ? -6.152 4.258 -6 1 98.75 99 GLU A C 1
ATOM 819 O O . GLU A 1 99 ? -5.02 3.771 -6.035 1 98.75 99 GLU A O 1
ATOM 824 N N . PHE A 1 100 ? -6.391 5.484 -5.625 1 98.69 100 PHE A N 1
ATOM 825 C CA . PHE A 1 100 ? -5.273 6.352 -5.262 1 98.69 100 PHE A CA 1
ATOM 826 C C . PHE A 1 100 ? -4.633 5.895 -3.957 1 98.69 100 PHE A C 1
ATOM 828 O O . PHE A 1 100 ? -3.406 5.867 -3.84 1 98.69 100 PHE A O 1
ATOM 835 N N . LEU A 1 101 ? -5.504 5.609 -2.984 1 98.75 101 LEU A N 1
ATOM 836 C CA . LEU A 1 101 ? -4.988 5.234 -1.671 1 98.75 101 LEU A CA 1
ATOM 837 C C . LEU A 1 101 ? -4.09 4.008 -1.767 1 98.75 101 LEU A C 1
ATOM 839 O O . LEU A 1 101 ? -3.113 3.889 -1.024 1 98.75 101 LEU A O 1
ATOM 843 N N . GLU A 1 102 ? -4.426 3.119 -2.682 1 98.75 102 GLU A N 1
ATOM 844 C CA . GLU A 1 102 ? -3.6 1.938 -2.912 1 98.75 102 GLU A CA 1
ATOM 845 C C . GLU A 1 102 ? -2.352 2.287 -3.717 1 98.75 102 GLU A C 1
ATOM 847 O O . GLU A 1 102 ? -1.242 1.882 -3.361 1 98.75 102 GLU A O 1
ATOM 852 N N . TRP A 1 103 ? -2.482 3.096 -4.699 1 98.62 103 TRP A N 1
ATOM 853 C CA . TRP A 1 103 ? -1.415 3.469 -5.621 1 98.62 103 TRP A CA 1
ATOM 854 C C . TRP A 1 103 ? -0.302 4.215 -4.895 1 98.62 103 TRP A C 1
ATOM 856 O O . TRP A 1 103 ? 0.881 3.977 -5.145 1 98.62 103 TRP A O 1
ATOM 866 N N . GLN A 1 104 ? -0.66 5.012 -4 1 98.38 104 GLN A N 1
ATOM 867 C CA . GLN A 1 104 ? 0.294 5.949 -3.414 1 98.38 104 GLN A CA 1
ATOM 868 C C . GLN A 1 104 ? 1.287 5.227 -2.506 1 98.38 104 GLN A C 1
ATOM 870 O O . GLN A 1 104 ? 2.367 5.75 -2.221 1 98.38 104 GLN A O 1
ATOM 875 N N . HIS A 1 105 ? 0.984 3.975 -2.029 1 98.56 105 HIS A N 1
ATOM 876 C CA . HIS A 1 105 ? 1.859 3.27 -1.101 1 98.56 105 HIS A CA 1
ATOM 877 C C . HIS A 1 105 ? 3.268 3.127 -1.669 1 98.56 105 HIS A C 1
ATOM 879 O O . HIS A 1 105 ? 4.242 3.541 -1.036 1 98.56 105 HIS A O 1
ATOM 885 N N . LEU A 1 106 ? 3.322 2.658 -2.896 1 98.25 106 LEU A N 1
ATOM 886 C CA . LEU A 1 106 ? 4.621 2.359 -3.492 1 98.25 106 LEU A CA 1
ATOM 887 C C . LEU A 1 106 ? 5.074 3.494 -4.402 1 98.25 106 LEU A C 1
ATOM 889 O O . LEU A 1 106 ? 6.047 3.348 -5.145 1 98.25 106 LEU A O 1
ATOM 893 N N . ASN A 1 107 ? 4.387 4.688 -4.391 1 98.31 107 ASN A N 1
ATOM 894 C CA . ASN A 1 107 ? 4.715 5.871 -5.18 1 98.31 107 ASN A CA 1
ATOM 895 C C . ASN A 1 107 ? 4.973 7.082 -4.285 1 98.31 107 ASN A C 1
ATOM 897 O O . ASN A 1 107 ? 5.93 7.094 -3.512 1 98.31 107 ASN A O 1
ATOM 901 N N . ILE A 1 108 ? 3.965 7.871 -4.035 1 98.44 108 ILE A N 1
ATOM 902 C CA . ILE A 1 108 ? 4.137 9.117 -3.297 1 98.44 108 ILE A CA 1
ATOM 903 C C . ILE A 1 108 ? 4.625 8.82 -1.882 1 98.44 108 ILE A C 1
ATOM 905 O O . ILE A 1 108 ? 5.602 9.406 -1.417 1 98.44 108 ILE A O 1
ATOM 909 N N . ARG A 1 109 ? 4.02 7.906 -1.221 1 98.56 109 ARG A N 1
ATOM 910 C CA . ARG A 1 109 ? 4.324 7.625 0.179 1 98.56 109 ARG A CA 1
ATOM 911 C C . ARG A 1 109 ? 5.738 7.082 0.333 1 98.56 109 ARG A C 1
ATOM 913 O O . ARG A 1 109 ? 6.508 7.559 1.171 1 98.56 109 ARG A O 1
ATOM 920 N N . LEU A 1 110 ? 6.102 6.102 -0.472 1 98.69 110 LEU A N 1
ATOM 921 C CA . LEU A 1 110 ? 7.43 5.508 -0.375 1 98.69 110 LEU A CA 1
ATOM 922 C C . LEU A 1 110 ? 8.508 6.547 -0.642 1 98.69 110 LEU A C 1
ATOM 924 O O . LEU A 1 110 ? 9.461 6.672 0.132 1 98.69 110 LEU A O 1
ATOM 928 N N . ALA A 1 111 ? 8.367 7.316 -1.726 1 98.75 111 ALA A N 1
ATOM 929 C CA . ALA A 1 111 ? 9.375 8.305 -2.102 1 98.75 111 ALA A CA 1
ATOM 930 C C . ALA A 1 111 ? 9.547 9.352 -1.009 1 98.75 111 ALA A C 1
ATOM 932 O O . ALA A 1 111 ? 10.672 9.664 -0.609 1 98.75 111 ALA A O 1
ATOM 933 N N . CYS A 1 112 ? 8.461 9.828 -0.508 1 98.81 112 CYS A N 1
ATOM 934 C CA . CYS A 1 112 ? 8.508 10.859 0.52 1 98.81 112 CYS A CA 1
ATOM 935 C C . CYS A 1 112 ? 9.055 10.305 1.828 1 98.81 112 CYS A C 1
ATOM 937 O O . CYS A 1 112 ? 9.828 10.969 2.52 1 98.81 112 CYS A O 1
ATOM 939 N N . SER A 1 113 ? 8.688 9.102 2.143 1 98.38 113 SER A N 1
ATOM 940 C CA . SER A 1 113 ? 9.117 8.5 3.398 1 98.38 113 SER A CA 1
ATOM 941 C C . SER A 1 113 ? 10.617 8.234 3.395 1 98.38 113 SER A C 1
ATOM 943 O O . SER A 1 113 ? 11.289 8.391 4.422 1 98.38 113 SER A O 1
ATOM 945 N N . LEU A 1 114 ? 11.148 7.809 2.25 1 98.31 114 LEU A N 1
ATOM 946 C CA . LEU A 1 114 ? 12.586 7.555 2.152 1 98.31 114 LEU A CA 1
ATOM 947 C C . LEU A 1 114 ? 13.375 8.844 2.33 1 98.31 114 LEU A C 1
ATOM 949 O O . LEU A 1 114 ? 14.375 8.875 3.057 1 98.31 114 LEU A O 1
ATOM 953 N N . TYR A 1 115 ? 12.922 9.891 1.652 1 98.62 115 TYR A N 1
ATOM 954 C CA . TYR A 1 115 ? 13.594 11.18 1.775 1 98.62 115 TYR A CA 1
ATOM 955 C C . TYR A 1 115 ? 13.531 11.695 3.209 1 98.62 115 TYR A C 1
ATOM 957 O O . TYR A 1 115 ? 14.555 12.031 3.799 1 98.62 115 TYR A O 1
ATOM 965 N N . PHE A 1 116 ? 12.398 11.625 3.805 1 98.25 116 PHE A N 1
ATOM 966 C CA . PHE A 1 116 ? 12.188 12.07 5.176 1 98.25 116 PHE A CA 1
ATOM 967 C C . PHE A 1 116 ? 13.031 11.258 6.148 1 98.25 116 PHE A C 1
ATOM 969 O O . PHE A 1 116 ? 13.711 11.82 7.008 1 98.25 116 PHE A O 1
ATOM 976 N N . ARG A 1 117 ? 12.984 9.969 6.031 1 97.12 117 ARG A N 1
ATOM 977 C CA . ARG A 1 117 ? 13.688 9.07 6.941 1 97.12 117 ARG A CA 1
ATOM 978 C C . ARG A 1 117 ? 15.195 9.297 6.887 1 97.12 117 ARG A C 1
ATOM 980 O O . ARG A 1 117 ? 15.828 9.539 7.914 1 97.12 117 ARG A O 1
ATOM 987 N N . ASP A 1 118 ? 15.742 9.281 5.664 1 97.69 118 ASP A N 1
ATOM 988 C CA . ASP A 1 118 ? 17.188 9.281 5.504 1 97.69 118 ASP A CA 1
ATOM 989 C C . ASP A 1 118 ? 17.766 10.68 5.695 1 97.69 118 ASP A C 1
ATOM 991 O O . ASP A 1 118 ? 18.891 10.836 6.195 1 97.69 118 ASP A O 1
ATOM 995 N N . ALA A 1 119 ? 16.984 11.703 5.32 1 97.19 119 ALA A N 1
ATOM 996 C CA . ALA A 1 119 ? 17.531 13.055 5.32 1 97.19 119 ALA A CA 1
ATOM 997 C C . ALA A 1 119 ? 17.219 13.773 6.629 1 97.19 119 ALA A C 1
ATOM 999 O O . ALA A 1 119 ? 17.859 14.773 6.969 1 97.19 119 ALA A O 1
ATOM 1000 N N . TRP A 1 120 ? 16.234 13.266 7.305 1 95.81 120 TRP A N 1
ATOM 1001 C CA . TRP A 1 120 ? 15.852 14.031 8.492 1 95.81 120 TRP A CA 1
ATOM 1002 C C . TRP A 1 120 ? 15.766 13.125 9.711 1 95.81 120 TRP A C 1
ATOM 1004 O O . TRP A 1 120 ? 16.453 13.344 10.711 1 95.81 120 TRP A O 1
ATOM 1014 N N . LEU A 1 121 ? 14.984 12.07 9.711 1 95.12 121 LEU A N 1
ATOM 1015 C CA . LEU A 1 121 ? 14.641 11.281 10.891 1 95.12 121 LEU A CA 1
ATOM 1016 C C . LEU A 1 121 ? 15.875 10.57 11.445 1 95.12 121 LEU A C 1
ATOM 1018 O O . LEU A 1 121 ? 16.156 10.648 12.648 1 95.12 121 LEU A O 1
ATOM 1022 N N . PHE A 1 122 ? 16.594 9.867 10.586 1 95.75 122 PHE A N 1
ATOM 1023 C CA . PHE A 1 122 ? 17.75 9.094 11.039 1 95.75 122 PHE A CA 1
ATOM 1024 C C . PHE A 1 122 ? 18.828 10.016 11.594 1 95.75 122 PHE A C 1
ATOM 1026 O O . PHE A 1 122 ? 19.344 9.797 12.688 1 95.75 122 PHE A O 1
ATOM 1033 N N . PRO A 1 123 ? 19.172 11.047 10.836 1 95.19 123 PRO A N 1
ATOM 1034 C CA . PRO A 1 123 ? 20.188 11.961 11.367 1 95.19 123 PRO A CA 1
ATOM 1035 C C . PRO A 1 123 ? 19.75 12.633 12.672 1 95.19 123 PRO A C 1
ATOM 1037 O O . PRO A 1 123 ? 20.547 12.758 13.602 1 95.19 123 PRO A O 1
ATOM 1040 N N . MET A 1 124 ? 18.531 13.023 12.766 1 91.38 124 MET A N 1
ATOM 1041 C CA . MET A 1 124 ? 18.016 13.719 13.938 1 91.38 124 MET A CA 1
ATOM 1042 C C . MET A 1 124 ? 18.062 12.828 15.172 1 91.38 124 MET A C 1
ATOM 1044 O O . MET A 1 124 ? 18.297 13.305 16.281 1 91.38 124 MET A O 1
ATOM 1048 N N . ASN A 1 125 ? 17.922 11.531 14.961 1 92.5 125 ASN A N 1
ATOM 1049 C CA . ASN A 1 125 ? 17.891 10.578 16.062 1 92.5 125 ASN A CA 1
ATOM 1050 C C . ASN A 1 125 ? 19.266 9.938 16.281 1 92.5 125 ASN A C 1
ATOM 1052 O O . ASN A 1 125 ? 19.406 9.023 17.094 1 92.5 125 ASN A O 1
ATOM 1056 N N . GLY A 1 126 ? 20.25 10.312 15.539 1 93.31 126 GLY A N 1
ATOM 1057 C CA . GLY A 1 126 ? 21.609 9.812 15.68 1 93.31 126 GLY A CA 1
ATOM 1058 C C . GLY A 1 126 ? 21.766 8.383 15.195 1 93.31 126 GLY A C 1
ATOM 1059 O O . GLY A 1 126 ? 22.688 7.68 15.617 1 93.31 126 GLY A O 1
ATOM 1060 N N . ILE A 1 127 ? 20.875 8 14.391 1 93 127 ILE A N 1
ATOM 1061 C CA . ILE A 1 127 ? 20.891 6.637 13.883 1 93 127 ILE A CA 1
ATOM 1062 C C . ILE A 1 127 ? 21.875 6.531 12.727 1 93 127 ILE A C 1
ATOM 1064 O O . ILE A 1 127 ? 22.562 5.52 12.578 1 93 127 ILE A O 1
ATOM 1068 N N . ALA A 1 128 ? 21.891 7.535 11.875 1 95.56 128 ALA A N 1
ATOM 1069 C CA . ALA A 1 128 ? 22.797 7.629 10.734 1 95.56 128 ALA A CA 1
ATOM 1070 C C . ALA A 1 128 ? 23.141 9.086 10.43 1 95.56 128 ALA A C 1
ATOM 1072 O O . ALA A 1 128 ? 22.375 9.992 10.758 1 95.56 128 ALA A O 1
ATOM 1073 N N . PRO A 1 129 ? 24.312 9.227 9.883 1 95.81 129 PRO A N 1
ATOM 1074 C CA . PRO A 1 129 ? 24.641 10.594 9.492 1 95.81 129 PRO A CA 1
ATOM 1075 C C . PRO A 1 129 ? 23.812 11.086 8.305 1 95.81 129 PRO A C 1
ATOM 1077 O O . PRO A 1 129 ? 23.203 10.289 7.594 1 95.81 129 PRO A O 1
ATOM 1080 N N . LYS A 1 130 ? 23.828 12.398 8.164 1 94.69 130 LYS A N 1
ATOM 1081 C CA . LYS A 1 130 ? 23.188 12.961 6.977 1 94.69 130 LYS A CA 1
ATOM 1082 C C . LYS A 1 130 ? 23.812 12.398 5.703 1 94.69 130 LYS A C 1
ATOM 1084 O O . LYS A 1 130 ? 25.031 12.266 5.605 1 94.69 130 LYS A O 1
ATOM 1089 N N . PRO A 1 131 ? 22.953 12.07 4.785 1 96.94 131 PRO A N 1
ATOM 1090 C CA . PRO A 1 131 ? 23.5 11.531 3.537 1 96.94 131 PRO A CA 1
ATOM 1091 C C . PRO A 1 131 ? 24.375 12.547 2.787 1 96.94 131 PRO A C 1
ATOM 1093 O O . PRO A 1 131 ? 24.234 13.75 3.006 1 96.94 131 PRO A O 1
ATOM 1096 N N . LYS A 1 132 ? 25.203 11.945 1.94 1 97.44 132 LYS A N 1
ATOM 1097 C CA . LYS A 1 132 ? 26 12.797 1.058 1 97.44 132 LYS A CA 1
ATOM 1098 C C . LYS A 1 132 ? 25.109 13.508 0.039 1 97.44 132 LYS A C 1
ATOM 1100 O O . LYS A 1 132 ? 23.984 13.078 -0.213 1 97.44 132 LYS A O 1
ATOM 1105 N N . PRO A 1 133 ? 25.578 14.625 -0.486 1 96.88 133 PRO A N 1
ATOM 1106 C CA . PRO A 1 133 ? 24.766 15.414 -1.416 1 96.88 133 PRO A CA 1
ATOM 1107 C C . PRO A 1 133 ? 24.219 14.594 -2.578 1 96.88 133 PRO A C 1
ATOM 1109 O O . PRO A 1 133 ? 23.062 14.773 -2.98 1 96.88 133 PRO A O 1
ATOM 1112 N N . GLU A 1 134 ? 25.016 13.656 -3.014 1 97.5 134 GLU A N 1
ATOM 1113 C CA . GLU A 1 134 ? 24.578 12.836 -4.137 1 97.5 134 GLU A CA 1
ATOM 1114 C C . GLU A 1 134 ? 23.422 11.914 -3.73 1 97.5 134 GLU A C 1
ATOM 1116 O O . GLU A 1 134 ? 22.531 11.641 -4.527 1 97.5 134 GLU A O 1
ATOM 1121 N N . GLU A 1 135 ? 23.453 11.469 -2.533 1 97.19 135 GLU A N 1
ATOM 1122 C CA . GLU A 1 135 ? 22.391 10.617 -2.01 1 97.19 135 GLU A CA 1
ATOM 1123 C C . GLU A 1 135 ? 21.109 11.406 -1.781 1 97.19 135 GLU A C 1
ATOM 1125 O O . GLU A 1 135 ? 20.016 10.914 -2.043 1 97.19 135 GLU A O 1
ATOM 1130 N N . ILE A 1 136 ? 21.266 12.633 -1.278 1 97.88 136 ILE A N 1
ATOM 1131 C CA . ILE A 1 136 ? 20.141 13.523 -1.075 1 97.88 136 ILE A CA 1
ATOM 1132 C C . ILE A 1 136 ? 19.469 13.82 -2.416 1 97.88 136 ILE A C 1
ATOM 1134 O O . ILE A 1 136 ? 18.234 13.789 -2.525 1 97.88 136 ILE A O 1
ATOM 1138 N N . GLN A 1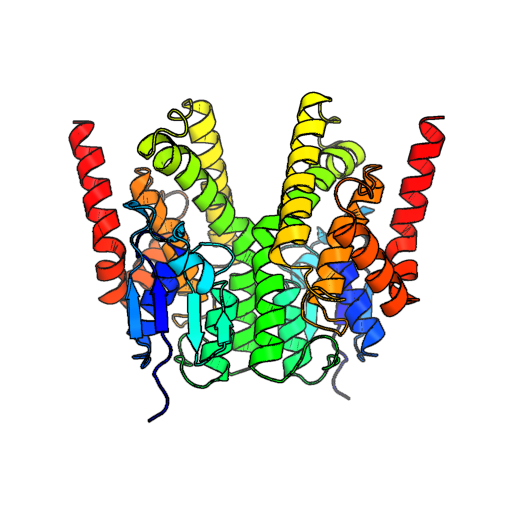 137 ? 20.281 14.055 -3.414 1 98.25 137 GLN A N 1
ATOM 1139 C CA . GLN A 1 137 ? 19.734 14.352 -4.734 1 98.25 137 GLN A CA 1
ATOM 1140 C C . GLN A 1 137 ? 18.953 13.156 -5.281 1 98.25 137 GLN A C 1
ATOM 1142 O O . GLN A 1 137 ? 17.906 13.328 -5.918 1 98.25 137 GLN A O 1
ATOM 1147 N N . ALA A 1 138 ? 19.484 11.984 -5.059 1 98.12 138 ALA A N 1
ATOM 1148 C CA . ALA A 1 138 ? 18.781 10.781 -5.496 1 98.12 138 ALA A CA 1
ATOM 1149 C C . ALA A 1 138 ? 17.406 10.672 -4.82 1 98.12 138 ALA A C 1
ATOM 1151 O O . ALA A 1 138 ? 16.438 10.266 -5.449 1 98.12 138 ALA A O 1
ATOM 1152 N N . LEU A 1 139 ? 17.375 11.016 -3.539 1 98.56 139 LEU A N 1
ATOM 1153 C CA . LEU A 1 139 ? 16.125 11.008 -2.797 1 98.56 139 LEU A CA 1
ATOM 1154 C C . LEU A 1 139 ? 15.164 12.055 -3.35 1 98.56 139 LEU A C 1
ATOM 1156 O O . LEU A 1 139 ? 13.977 11.773 -3.531 1 98.56 139 LEU A O 1
ATOM 1160 N N . ILE A 1 140 ? 15.688 13.227 -3.627 1 98.69 140 ILE A N 1
ATOM 1161 C CA . ILE A 1 140 ? 14.883 14.305 -4.199 1 98.69 140 ILE A CA 1
ATOM 1162 C C . ILE A 1 140 ? 14.359 13.883 -5.57 1 98.69 140 ILE A C 1
ATOM 1164 O O . ILE A 1 140 ? 13.18 14.102 -5.883 1 98.69 140 ILE A O 1
ATOM 1168 N N . ASP A 1 141 ? 15.227 13.266 -6.375 1 98.75 141 ASP A N 1
ATOM 1169 C CA . ASP A 1 141 ? 14.812 12.781 -7.691 1 98.75 141 ASP A CA 1
ATOM 1170 C C . ASP A 1 141 ? 13.664 11.781 -7.57 1 98.75 141 ASP A C 1
ATOM 1172 O O . ASP A 1 141 ? 12.75 11.773 -8.398 1 98.75 141 ASP A O 1
ATOM 1176 N N . GLY A 1 142 ? 13.75 10.922 -6.559 1 98.62 142 GLY A N 1
ATOM 1177 C CA . GLY A 1 142 ? 12.656 10 -6.301 1 98.62 142 GLY A CA 1
ATOM 1178 C C . GLY A 1 142 ? 11.336 10.695 -6.016 1 98.62 142 GLY A C 1
ATOM 1179 O O . GLY A 1 142 ? 10.297 10.32 -6.555 1 98.62 142 GLY A O 1
ATOM 1180 N N . VAL A 1 143 ? 11.383 11.695 -5.215 1 98.88 143 VAL A N 1
ATOM 1181 C CA . VAL A 1 143 ? 10.203 12.484 -4.879 1 98.88 143 VAL A CA 1
ATOM 1182 C C . VAL A 1 143 ? 9.68 13.188 -6.129 1 98.88 143 VAL A C 1
ATOM 1184 O O . VAL A 1 143 ? 8.484 13.109 -6.438 1 98.88 143 VAL A O 1
ATOM 1187 N N . GLU A 1 144 ? 10.531 13.812 -6.867 1 98.88 144 GLU A N 1
ATOM 1188 C CA . GLU A 1 144 ? 10.117 14.625 -8.008 1 98.88 144 GLU A CA 1
ATOM 1189 C C . GLU A 1 144 ? 9.586 13.75 -9.141 1 98.88 144 GLU A C 1
ATOM 1191 O O . GLU A 1 144 ? 8.68 14.156 -9.875 1 98.88 144 GLU A O 1
ATOM 1196 N N . ASN A 1 145 ? 10.18 12.562 -9.32 1 98.69 145 ASN A N 1
ATOM 1197 C CA . ASN A 1 145 ? 9.594 11.609 -10.258 1 98.69 145 ASN A CA 1
ATOM 1198 C C . ASN A 1 145 ? 8.125 11.336 -9.93 1 98.69 145 ASN A C 1
ATOM 1200 O O . ASN A 1 145 ? 7.285 11.289 -10.82 1 98.69 145 ASN A O 1
ATOM 1204 N N . ASN A 1 146 ? 7.852 11.203 -8.695 1 98.75 146 ASN A N 1
ATOM 1205 C CA . ASN A 1 146 ? 6.488 10.898 -8.273 1 98.75 146 ASN A CA 1
ATOM 1206 C C . ASN A 1 146 ? 5.59 12.133 -8.359 1 98.75 146 ASN A C 1
ATOM 1208 O O . ASN A 1 146 ? 4.398 12.008 -8.648 1 98.75 146 ASN A O 1
ATOM 1212 N N . LEU A 1 147 ? 6.125 13.312 -8.086 1 98.88 147 LEU A N 1
ATOM 1213 C CA . LEU A 1 147 ? 5.355 14.523 -8.336 1 98.88 147 LEU A CA 1
ATOM 1214 C C . LEU A 1 147 ? 4.98 14.641 -9.812 1 98.88 147 LEU A C 1
ATOM 1216 O O . LEU A 1 147 ? 3.883 15.086 -10.141 1 98.88 147 LEU A O 1
ATOM 1220 N N . GLY A 1 148 ? 5.934 14.227 -10.648 1 98.75 148 GLY A N 1
ATOM 1221 C CA . GLY A 1 148 ? 5.633 14.172 -12.07 1 98.75 148 GLY A CA 1
ATOM 1222 C C . GLY A 1 148 ? 4.496 13.227 -12.406 1 98.75 148 GLY A C 1
ATOM 1223 O O . GLY A 1 148 ? 3.646 13.539 -13.25 1 98.75 148 GLY A O 1
ATOM 1224 N N . LEU A 1 149 ? 4.469 12.109 -11.781 1 98.31 149 LEU A N 1
ATOM 1225 C CA . LEU A 1 149 ? 3.383 11.156 -11.969 1 98.31 149 LEU A CA 1
ATOM 1226 C C . LEU A 1 149 ? 2.053 11.75 -11.516 1 98.31 149 LEU A C 1
ATOM 1228 O O . LEU A 1 149 ? 1.022 11.539 -12.164 1 98.31 149 LEU A O 1
ATOM 1232 N N . LEU A 1 150 ? 2.074 12.445 -10.406 1 98.25 150 LEU A N 1
ATOM 1233 C CA . LEU A 1 150 ? 0.861 13.109 -9.938 1 98.25 150 LEU A CA 1
ATOM 1234 C C . LEU A 1 150 ? 0.329 14.078 -10.992 1 98.25 150 LEU A C 1
ATOM 1236 O O . LEU A 1 150 ? -0.869 14.078 -11.289 1 98.25 150 LEU A O 1
ATOM 1240 N N . GLU A 1 151 ? 1.224 14.883 -11.562 1 97.31 151 GLU A N 1
ATOM 1241 C CA . GLU A 1 151 ? 0.874 15.867 -12.586 1 97.31 151 GLU A CA 1
ATOM 1242 C C . GLU A 1 151 ? 0.191 15.203 -13.781 1 97.31 151 GLU A C 1
ATOM 1244 O O . GLU A 1 151 ? -0.815 15.711 -14.281 1 97.31 151 GLU A O 1
ATOM 1249 N N . ARG A 1 152 ? 0.698 14.094 -14.078 1 96.56 152 ARG A N 1
ATOM 1250 C CA . ARG A 1 152 ? 0.315 13.5 -15.359 1 96.56 152 ARG A CA 1
ATOM 1251 C C . ARG A 1 152 ? -0.875 12.555 -15.188 1 96.56 152 ARG A C 1
ATOM 1253 O O . ARG A 1 152 ? -1.724 12.461 -16.078 1 96.56 152 ARG A O 1
ATOM 1260 N N . LEU A 1 153 ? -0.945 11.953 -14.039 1 97.19 153 LEU A N 1
ATOM 1261 C CA . LEU A 1 153 ? -1.852 10.812 -13.977 1 97.19 153 LEU A CA 1
ATOM 1262 C C . LEU A 1 153 ? -3.049 11.117 -13.078 1 97.19 153 LEU A C 1
ATOM 1264 O O . LEU A 1 153 ? -4.07 10.43 -13.148 1 97.19 153 LEU A O 1
ATOM 1268 N N . TRP A 1 154 ? -2.959 12.102 -12.227 1 97.75 154 TRP A N 1
ATOM 1269 C CA . TRP A 1 154 ? -3.979 12.195 -11.188 1 97.75 154 TRP A CA 1
ATOM 1270 C C . TRP A 1 154 ? -4.625 13.578 -11.18 1 97.75 154 TRP A C 1
ATOM 1272 O O . TRP A 1 154 ? -5.75 13.742 -10.703 1 97.75 154 TRP A O 1
ATOM 1282 N N . LEU A 1 155 ? -3.926 14.547 -11.672 1 97 155 LEU A N 1
ATOM 1283 C CA . LEU A 1 155 ? -4.391 15.914 -11.453 1 97 155 LEU A CA 1
ATOM 1284 C C . LEU A 1 155 ? -5 16.484 -12.727 1 97 155 LEU A C 1
ATOM 1286 O O . LEU A 1 155 ? -4.523 17.5 -13.242 1 97 155 LEU A O 1
ATOM 1290 N N . GLU A 1 156 ? -6.094 15.883 -13.102 1 92.5 156 GLU A N 1
ATOM 1291 C CA . GLU A 1 156 ? -6.891 16.359 -14.227 1 92.5 156 GLU A CA 1
ATOM 1292 C C . GLU A 1 156 ? -8.031 17.266 -13.758 1 92.5 156 GLU A C 1
ATOM 1294 O O . GLU A 1 156 ? -8.586 18.031 -14.539 1 92.5 156 GLU A O 1
ATOM 1299 N N . ASN A 1 157 ? -8.422 17.172 -12.508 1 91.81 157 ASN A N 1
ATOM 1300 C CA . ASN A 1 157 ? -9.484 17.953 -11.867 1 91.81 157 ASN A CA 1
ATOM 1301 C C . ASN A 1 157 ? -8.953 18.75 -10.68 1 91.81 157 ASN A C 1
ATOM 1303 O O . ASN A 1 157 ? -7.746 18.906 -10.516 1 91.81 157 ASN A O 1
ATOM 1307 N N . ASP A 1 158 ? -9.938 19.297 -9.914 1 94.38 158 ASP A N 1
ATOM 1308 C CA . ASP A 1 158 ? -9.562 20.125 -8.781 1 94.38 158 ASP A CA 1
ATOM 1309 C C . ASP A 1 158 ? -8.875 19.297 -7.695 1 94.38 158 ASP A C 1
ATOM 1311 O O . ASP A 1 158 ? -7.98 19.781 -7.004 1 94.38 158 ASP A O 1
ATOM 1315 N N . PHE A 1 159 ? -9.32 18.109 -7.586 1 98.19 159 PHE A N 1
ATOM 1316 C CA . PHE A 1 159 ? -8.773 17.203 -6.594 1 98.19 159 PHE A CA 1
ATOM 1317 C C . PHE A 1 159 ? -8.352 15.883 -7.246 1 98.19 159 PHE A C 1
ATOM 1319 O O . PHE A 1 159 ? -8.484 15.719 -8.461 1 98.19 159 PHE A O 1
ATOM 1326 N N . LEU A 1 160 ? -7.727 14.992 -6.496 1 97.75 160 LEU A N 1
ATOM 1327 C CA . LEU A 1 160 ? -7.172 13.758 -7.039 1 97.75 160 LEU A CA 1
ATOM 1328 C C . LEU A 1 160 ? -8.273 12.867 -7.598 1 97.75 160 LEU A C 1
ATOM 1330 O O . LEU A 1 160 ? -8.062 12.148 -8.578 1 97.75 160 LEU A O 1
ATOM 1334 N N . VAL A 1 161 ? -9.398 12.891 -6.781 1 94.62 161 VAL A N 1
ATOM 1335 C CA . VAL A 1 161 ? -10.539 12.086 -7.219 1 94.62 161 VAL A CA 1
ATOM 1336 C C . VAL A 1 161 ? -11.727 13 -7.523 1 94.62 161 VAL A C 1
ATOM 1338 O O . VAL A 1 161 ? -12.516 13.32 -6.629 1 94.62 161 VAL A O 1
ATOM 1341 N N . GLY A 1 162 ? -11.75 13.734 -8.656 1 91.69 162 GLY A N 1
ATOM 1342 C CA . GLY A 1 162 ? -12.898 14.523 -9.062 1 91.69 162 GLY A CA 1
ATOM 1343 C C . GLY A 1 162 ? -12.852 15.953 -8.555 1 91.69 162 GLY A C 1
ATOM 1344 O O . GLY A 1 162 ? -11.797 16.594 -8.57 1 91.69 162 GLY A O 1
ATOM 1345 N N . LYS A 1 163 ? -14.062 16.422 -8.055 1 94.25 163 LYS A N 1
ATOM 1346 C CA . LYS A 1 163 ? -14.188 17.844 -7.781 1 94.25 163 LYS A CA 1
ATOM 1347 C C . LYS A 1 163 ? -14.234 18.125 -6.281 1 94.25 163 LYS A C 1
ATOM 1349 O O . LYS A 1 163 ? -14.211 19.266 -5.848 1 94.25 163 LYS A O 1
ATOM 1354 N N . ASN A 1 164 ? -14.273 17.094 -5.523 1 95.25 164 ASN A N 1
ATOM 1355 C CA . ASN A 1 164 ? -14.43 17.25 -4.086 1 95.25 164 ASN A CA 1
ATOM 1356 C C . ASN A 1 164 ? -13.234 16.703 -3.318 1 95.25 164 ASN A C 1
ATOM 1358 O O . ASN A 1 164 ? -12.594 15.742 -3.77 1 95.25 164 ASN A O 1
ATOM 1362 N N . LEU A 1 165 ? -12.984 17.328 -2.16 1 97.88 165 LEU A N 1
ATOM 1363 C CA . LEU A 1 165 ? -11.953 16.844 -1.249 1 97.88 165 LEU A CA 1
ATOM 1364 C C . LEU A 1 165 ? -12.289 15.438 -0.747 1 97.88 165 LEU A C 1
ATOM 1366 O O . LEU A 1 165 ? -13.422 15.172 -0.337 1 97.88 165 LEU A O 1
ATOM 1370 N N . THR A 1 166 ? -11.344 14.539 -0.832 1 98.38 166 THR A N 1
ATOM 1371 C CA . THR A 1 166 ? -11.492 13.203 -0.264 1 98.38 166 THR A CA 1
ATOM 1372 C C . THR A 1 166 ? -10.258 12.828 0.552 1 98.38 166 THR A C 1
ATOM 1374 O O . THR A 1 166 ? -9.312 13.602 0.648 1 98.38 166 THR A O 1
ATOM 1377 N N . MET A 1 167 ? -10.25 11.656 1.104 1 98.62 167 MET A N 1
ATOM 1378 C CA . MET A 1 167 ? -9.109 11.156 1.862 1 98.62 167 MET A CA 1
ATOM 1379 C C . MET A 1 167 ? -7.895 10.961 0.956 1 98.62 167 MET A C 1
ATOM 1381 O O . MET A 1 167 ? -6.758 10.992 1.422 1 98.62 167 MET A O 1
ATOM 1385 N N . ALA A 1 168 ? -8.117 10.727 -0.359 1 98.69 168 ALA A N 1
ATOM 1386 C CA . ALA A 1 168 ? -7.004 10.672 -1.299 1 98.69 168 ALA A CA 1
ATOM 1387 C C . ALA A 1 168 ? -6.176 11.945 -1.244 1 98.69 168 ALA A C 1
ATOM 1389 O O . ALA A 1 168 ? -4.945 11.898 -1.166 1 98.69 168 ALA A O 1
ATOM 1390 N N . ASP A 1 169 ? -6.855 13.07 -1.209 1 98.81 169 ASP A N 1
ATOM 1391 C CA . ASP A 1 169 ? -6.195 14.367 -1.189 1 98.81 169 ASP A CA 1
ATOM 1392 C C . ASP A 1 169 ? -5.484 14.609 0.142 1 98.81 169 ASP A C 1
ATOM 1394 O O . ASP A 1 169 ? -4.352 15.086 0.171 1 98.81 169 ASP A O 1
ATOM 1398 N N . ILE A 1 170 ? -6.18 14.281 1.182 1 98.75 170 ILE A N 1
ATOM 1399 C CA . ILE A 1 170 ? -5.68 14.57 2.521 1 98.75 170 ILE A CA 1
ATOM 1400 C C . ILE A 1 170 ? -4.426 13.75 2.797 1 98.75 170 ILE A C 1
ATOM 1402 O O . ILE A 1 170 ? -3.404 14.289 3.234 1 98.75 170 ILE A O 1
ATOM 1406 N N . LEU A 1 171 ? -4.449 12.477 2.523 1 98.69 171 LEU A N 1
ATOM 1407 C CA . LEU A 1 171 ? -3.291 11.625 2.77 1 98.69 171 LEU A CA 1
ATOM 1408 C C . LEU A 1 171 ? -2.148 11.977 1.822 1 98.69 171 LEU A C 1
ATOM 1410 O O . LEU A 1 171 ? -0.998 12.094 2.248 1 98.69 171 LEU A O 1
ATOM 1414 N N . GLY A 1 172 ? -2.467 12.117 0.521 1 98.69 172 GLY A N 1
ATOM 1415 C CA . GLY A 1 172 ? -1.438 12.477 -0.441 1 98.69 172 GLY A CA 1
ATOM 1416 C C . GLY A 1 172 ? -0.714 13.766 -0.089 1 98.69 172 GLY A C 1
ATOM 1417 O O . GLY A 1 172 ? 0.517 13.82 -0.127 1 98.69 172 GLY A O 1
ATOM 1418 N N . SER A 1 173 ? -1.458 14.773 0.25 1 98.75 173 SER A N 1
ATOM 1419 C CA . SER A 1 173 ? -0.856 16.062 0.588 1 98.75 173 SER A CA 1
ATOM 1420 C C . SER A 1 173 ? -0.059 15.977 1.885 1 98.75 173 SER A C 1
ATOM 1422 O O . SER A 1 173 ? 0.96 16.656 2.039 1 98.75 173 SER A O 1
ATOM 1424 N N . SER A 1 174 ? -0.548 15.172 2.84 1 98.69 174 SER A N 1
ATOM 1425 C CA . SER A 1 174 ? 0.141 15.016 4.117 1 98.69 174 SER A CA 1
ATOM 1426 C C . SER A 1 174 ? 1.537 14.43 3.924 1 98.69 174 SER A C 1
ATOM 1428 O O . SER A 1 174 ? 2.484 14.844 4.598 1 98.69 174 SER A O 1
ATOM 1430 N N . GLU A 1 175 ? 1.678 13.484 2.996 1 98.5 175 GLU A N 1
ATOM 1431 C CA . GLU A 1 175 ? 2.973 12.891 2.678 1 98.5 175 GLU A CA 1
ATOM 1432 C C . GLU A 1 175 ? 3.943 13.938 2.137 1 98.5 175 GLU A C 1
ATOM 1434 O O . GLU A 1 175 ? 5.105 13.977 2.541 1 98.5 175 GLU A O 1
ATOM 1439 N N . ILE A 1 176 ? 3.445 14.727 1.254 1 98.81 176 ILE A N 1
ATOM 1440 C CA . ILE A 1 176 ? 4.293 15.711 0.594 1 98.81 176 ILE A CA 1
ATOM 1441 C C . ILE A 1 176 ? 4.66 16.812 1.58 1 98.81 176 ILE A C 1
ATOM 1443 O O . ILE A 1 176 ? 5.812 17.25 1.632 1 98.81 176 ILE A O 1
ATOM 1447 N N . ASN A 1 177 ? 3.725 17.234 2.414 1 98.5 177 ASN A N 1
ATOM 1448 C CA . ASN A 1 177 ? 3.965 18.297 3.381 1 98.5 177 ASN A CA 1
ATOM 1449 C C . ASN A 1 177 ? 5.004 17.891 4.422 1 98.5 177 ASN A C 1
ATOM 1451 O O . ASN A 1 177 ? 5.645 18.734 5.031 1 98.5 177 ASN A O 1
ATOM 1455 N N . GLN A 1 178 ? 5.148 16.609 4.641 1 98.19 178 GLN A N 1
ATOM 1456 C CA . GLN A 1 178 ? 6.129 16.094 5.594 1 98.19 178 GLN A CA 1
ATOM 1457 C C . GLN A 1 178 ? 7.539 16.547 5.227 1 98.19 178 GLN A C 1
ATOM 1459 O O . GLN A 1 178 ? 8.398 16.688 6.102 1 98.19 178 GLN A O 1
ATOM 1464 N N . LEU A 1 179 ? 7.805 16.859 3.961 1 98.31 179 LEU A N 1
ATOM 1465 C CA . LEU A 1 179 ? 9.141 17.125 3.436 1 98.31 179 LEU A CA 1
ATOM 1466 C C . LEU A 1 179 ? 9.586 18.531 3.771 1 98.31 179 LEU A C 1
ATOM 1468 O O . LEU A 1 179 ? 10.75 18.891 3.553 1 98.31 179 LEU A O 1
ATOM 1472 N N . ARG A 1 180 ? 8.68 19.312 4.344 1 97.44 180 ARG A N 1
ATOM 1473 C CA . ARG A 1 180 ? 9.086 20.609 4.895 1 97.44 180 ARG A CA 1
ATOM 1474 C C . ARG A 1 180 ? 10.188 20.438 5.934 1 97.44 180 ARG A C 1
ATOM 1476 O O . ARG A 1 180 ? 11.062 21.297 6.066 1 97.44 180 ARG A O 1
ATOM 1483 N N . LEU A 1 181 ? 10.195 19.297 6.621 1 96.62 181 LEU A N 1
ATOM 1484 C CA . LEU A 1 181 ? 11.211 19 7.621 1 96.62 181 LEU A CA 1
ATOM 1485 C C . LEU A 1 181 ? 12.578 18.797 6.969 1 96.62 181 LEU A C 1
ATOM 1487 O O . LEU A 1 181 ? 13.609 18.922 7.633 1 96.62 181 LEU A O 1
ATOM 1491 N N . CYS A 1 182 ? 12.57 18.469 5.691 1 96.62 182 CYS A N 1
ATOM 1492 C CA . CYS A 1 182 ? 13.797 18.297 4.926 1 96.62 182 CYS A CA 1
ATOM 1493 C C . CYS A 1 182 ? 14.148 19.562 4.156 1 96.62 182 CYS A C 1
ATOM 1495 O O . CYS A 1 182 ? 15.023 19.547 3.285 1 96.62 182 CYS A O 1
ATOM 1497 N N . GLN A 1 183 ? 13.359 20.609 4.383 1 94.81 183 GLN A N 1
ATOM 1498 C CA . GLN A 1 183 ? 13.539 21.906 3.719 1 94.81 183 GLN A CA 1
ATOM 1499 C C . GLN A 1 183 ? 13.297 21.781 2.217 1 94.81 183 GLN A C 1
ATOM 1501 O O . GLN A 1 183 ? 13.977 22.422 1.417 1 94.81 183 GLN A O 1
ATOM 1506 N N . TYR A 1 184 ? 12.445 20.859 1.935 1 97.19 184 TYR A N 1
ATOM 1507 C CA . TYR A 1 184 ? 12.047 20.688 0.542 1 97.19 184 TYR A CA 1
ATOM 1508 C C . TYR A 1 184 ? 10.766 21.453 0.234 1 97.19 184 TYR A C 1
ATOM 1510 O O . TYR A 1 184 ? 9.812 21.422 1.015 1 97.19 184 TYR A O 1
ATOM 1518 N N . ARG A 1 185 ? 10.805 22.125 -0.853 1 95.94 185 ARG A N 1
ATOM 1519 C CA . ARG A 1 185 ? 9.633 22.828 -1.373 1 95.94 185 ARG A CA 1
ATOM 1520 C C . ARG A 1 185 ? 9.344 22.406 -2.811 1 95.94 185 ARG A C 1
ATOM 1522 O O . ARG A 1 185 ? 10.25 22.344 -3.643 1 95.94 185 ARG A O 1
ATOM 1529 N N . VAL A 1 186 ? 8.07 22.172 -3.098 1 98.5 186 VAL A N 1
ATOM 1530 C CA . VAL A 1 186 ? 7.688 21.766 -4.445 1 98.5 186 VAL A CA 1
ATOM 1531 C C . VAL A 1 186 ? 7.93 22.906 -5.422 1 98.5 186 VAL A C 1
ATOM 1533 O O . VAL A 1 186 ? 7.516 24.047 -5.172 1 98.5 186 VAL A O 1
ATOM 1536 N N . ASP A 1 187 ? 8.633 22.656 -6.488 1 98 187 ASP A N 1
ATOM 1537 C CA . ASP A 1 187 ? 8.945 23.641 -7.512 1 98 187 ASP A CA 1
ATOM 1538 C C . ASP A 1 187 ? 7.707 23.969 -8.344 1 98 187 ASP A C 1
ATOM 1540 O O . ASP A 1 187 ? 7.246 23.156 -9.141 1 98 187 ASP A O 1
ATOM 1544 N N . GLU A 1 188 ? 7.219 25.125 -8.25 1 98 188 GLU A N 1
ATOM 1545 C CA . GLU A 1 188 ? 5.984 25.547 -8.914 1 98 188 GLU A CA 1
ATOM 1546 C C . GLU A 1 188 ? 6.148 25.531 -10.43 1 98 188 GLU A C 1
ATOM 1548 O O . GLU A 1 188 ? 5.191 25.25 -11.164 1 98 188 GLU A O 1
ATOM 1553 N N . LYS A 1 189 ? 7.281 25.875 -10.945 1 98.19 189 LYS A N 1
ATOM 1554 C CA . LYS A 1 189 ? 7.527 25.875 -12.391 1 98.19 189 LYS A CA 1
ATOM 1555 C C . LYS A 1 189 ? 7.512 24.453 -12.953 1 98.19 189 LYS A C 1
ATOM 1557 O O . LYS A 1 189 ? 6.996 24.219 -14.047 1 98.19 189 LYS A O 1
ATOM 1562 N N . LYS A 1 190 ? 8.055 23.5 -12.219 1 98.25 190 LYS A N 1
ATOM 1563 C CA . LYS A 1 190 ? 8.148 22.125 -12.672 1 98.25 190 LYS A CA 1
ATOM 1564 C C . LYS A 1 190 ? 6.832 21.391 -12.461 1 98.25 190 LYS A C 1
ATOM 1566 O O . LYS A 1 190 ? 6.453 20.531 -13.273 1 98.25 190 LYS A O 1
ATOM 1571 N N . PHE A 1 191 ? 6.211 21.719 -11.344 1 98.69 191 PHE A N 1
ATOM 1572 C CA . PHE A 1 191 ? 5.016 20.969 -10.969 1 98.69 191 PHE A CA 1
ATOM 1573 C C . PHE A 1 191 ? 3.871 21.922 -10.625 1 98.69 191 PHE A C 1
ATOM 1575 O O . PHE A 1 191 ? 3.367 21.906 -9.5 1 98.69 191 PHE A O 1
ATOM 1582 N N . PRO A 1 192 ? 3.352 22.672 -11.539 1 98.44 192 PRO A N 1
ATOM 1583 C CA . PRO A 1 192 ? 2.342 23.688 -11.266 1 98.44 192 PRO A CA 1
ATOM 1584 C C . PRO A 1 192 ? 1.019 23.109 -10.781 1 98.44 192 PRO A C 1
ATOM 1586 O O . PRO A 1 192 ? 0.361 23.688 -9.914 1 98.44 192 PRO A O 1
ATOM 1589 N N . LYS A 1 193 ? 0.581 21.984 -11.352 1 98.5 193 LYS A N 1
ATOM 1590 C CA . LYS A 1 193 ? -0.681 21.375 -10.938 1 98.5 193 LYS A CA 1
ATOM 1591 C C . LYS A 1 193 ? -0.604 20.891 -9.492 1 98.5 193 LYS A C 1
ATOM 1593 O O . LYS A 1 193 ? -1.576 21 -8.742 1 98.5 193 LYS A O 1
ATOM 1598 N N . VAL A 1 194 ? 0.566 20.359 -9.109 1 98.75 194 VAL A N 1
ATOM 1599 C CA . VAL A 1 194 ? 0.744 19.844 -7.754 1 98.75 194 VAL A CA 1
ATOM 1600 C C . VAL A 1 194 ? 0.659 20.984 -6.75 1 98.75 194 VAL A C 1
ATOM 1602 O O . VAL A 1 194 ? -0.01 20.875 -5.719 1 98.75 194 VAL A O 1
ATOM 1605 N N . VAL A 1 195 ? 1.353 22.078 -7.043 1 98.69 195 VAL A N 1
ATOM 1606 C CA . VAL A 1 195 ? 1.357 23.234 -6.137 1 98.69 195 VAL A CA 1
ATOM 1607 C C . VAL A 1 195 ? -0.063 23.766 -5.977 1 98.69 195 VAL A C 1
ATOM 1609 O O . VAL A 1 195 ? -0.512 24.031 -4.859 1 98.69 195 VAL A O 1
ATOM 1612 N N . LYS A 1 196 ? -0.742 23.891 -7.059 1 98.44 196 LYS A N 1
ATOM 1613 C CA . LYS A 1 196 ? -2.121 24.375 -7.016 1 98.44 196 LYS A CA 1
ATOM 1614 C C . LYS A 1 196 ? -3.008 23.422 -6.219 1 98.44 196 LYS A C 1
ATOM 1616 O O . LYS A 1 196 ? -3.846 23.859 -5.43 1 98.44 196 LYS A O 1
ATOM 1621 N N . TRP A 1 197 ? -2.84 22.125 -6.473 1 98.75 197 TRP A N 1
ATOM 1622 C CA . TRP A 1 197 ? -3.596 21.094 -5.762 1 98.75 197 TRP A CA 1
ATOM 1623 C C . TRP A 1 197 ? -3.32 21.156 -4.266 1 98.75 197 TRP A C 1
ATOM 1625 O O . TRP A 1 197 ? -4.246 21.094 -3.453 1 98.75 197 TRP A O 1
ATOM 1635 N N . LEU A 1 198 ? -2.051 21.281 -3.873 1 98.69 198 LEU A N 1
ATOM 1636 C CA . LEU A 1 198 ? -1.691 21.359 -2.461 1 98.69 198 LEU A CA 1
ATOM 1637 C C . LEU A 1 198 ? -2.361 22.562 -1.804 1 98.69 198 LEU A C 1
ATOM 1639 O O . LEU A 1 198 ? -2.842 22.469 -0.672 1 98.69 198 LEU A O 1
ATOM 1643 N N . GLU A 1 199 ? -2.381 23.672 -2.479 1 98.5 199 GLU A N 1
ATOM 1644 C CA . GLU A 1 199 ? -3.031 24.875 -1.964 1 98.5 199 GLU A CA 1
ATOM 1645 C C . GLU A 1 199 ? -4.535 24.656 -1.812 1 98.5 199 GLU A C 1
ATOM 1647 O O . GLU A 1 199 ? -5.129 25.078 -0.82 1 98.5 199 GLU A O 1
ATOM 1652 N N . ARG A 1 200 ? -5.145 24.078 -2.771 1 98.5 200 ARG A N 1
ATOM 1653 C CA . ARG A 1 200 ? -6.574 23.797 -2.719 1 98.5 200 ARG A CA 1
ATOM 1654 C C . ARG A 1 200 ? -6.902 22.875 -1.545 1 98.5 200 ARG A C 1
ATOM 1656 O O . ARG A 1 200 ? -7.91 23.078 -0.86 1 98.5 200 ARG A O 1
ATOM 1663 N N . VAL A 1 201 ? -6.055 21.844 -1.351 1 98.62 201 VAL A N 1
ATOM 1664 C CA . VAL A 1 201 ? -6.254 20.922 -0.234 1 98.62 201 VAL A CA 1
ATOM 1665 C C . VAL A 1 201 ? -6.141 21.688 1.087 1 98.62 201 VAL A C 1
ATOM 1667 O O . VAL A 1 201 ? -6.965 21.5 1.986 1 98.62 201 VAL A O 1
ATOM 1670 N N . ARG A 1 202 ? -5.125 22.5 1.172 1 98.44 202 ARG A N 1
ATOM 1671 C CA . ARG A 1 202 ? -4.953 23.312 2.377 1 98.44 202 ARG A CA 1
ATOM 1672 C C . ARG A 1 202 ? -6.191 24.156 2.652 1 98.44 202 ARG A C 1
ATOM 1674 O O . ARG A 1 202 ? -6.73 24.125 3.762 1 98.44 202 ARG A O 1
ATOM 1681 N N . GLU A 1 203 ? -6.688 24.828 1.691 1 98.31 203 GLU A N 1
ATOM 1682 C CA . GLU A 1 203 ? -7.848 25.719 1.841 1 98.31 203 GLU A CA 1
ATOM 1683 C C . GLU A 1 203 ? -9.094 24.922 2.236 1 98.31 203 GLU A C 1
ATOM 1685 O O . GLU A 1 203 ? -9.844 25.344 3.115 1 98.31 203 GLU A O 1
ATOM 1690 N N . SER A 1 204 ? -9.266 23.812 1.647 1 97.94 204 SER A N 1
ATOM 1691 C CA . SER A 1 204 ? -10.469 23.016 1.847 1 97.94 204 SER A CA 1
ATOM 1692 C C . SER A 1 204 ? -10.43 22.281 3.178 1 97.94 204 SER A C 1
ATOM 1694 O O . SER A 1 204 ? -11.477 21.938 3.744 1 97.94 204 SER A O 1
ATOM 1696 N N . ALA A 1 205 ? -9.219 21.984 3.684 1 97.44 205 ALA A N 1
ATOM 1697 C CA . ALA A 1 205 ? -9.086 21.172 4.891 1 97.44 205 ALA A CA 1
ATOM 1698 C C . ALA A 1 205 ? -8.766 22.047 6.105 1 97.44 205 ALA A C 1
ATOM 1700 O O . ALA A 1 205 ? -8.594 21.531 7.215 1 97.44 205 ALA A O 1
ATOM 1701 N N . ASN A 1 206 ? -8.68 23.328 5.891 1 97.56 206 ASN A N 1
ATOM 1702 C CA . ASN A 1 206 ? -8.461 24.219 7.016 1 97.56 206 ASN A CA 1
ATOM 1703 C C . ASN A 1 206 ? -9.695 24.297 7.918 1 97.56 206 ASN A C 1
ATOM 1705 O O . ASN A 1 206 ? -10.828 24.188 7.445 1 97.56 206 ASN A O 1
ATOM 1709 N N . PRO A 1 207 ? -9.461 24.469 9.273 1 98.06 207 PRO A N 1
ATOM 1710 C CA . PRO A 1 207 ? -8.219 24.828 9.953 1 98.06 207 PRO A CA 1
ATOM 1711 C C . PRO A 1 207 ? -7.367 23.609 10.312 1 98.06 207 PRO A C 1
ATOM 1713 O O . PRO A 1 207 ? -6.238 23.75 10.789 1 98.06 207 PRO A O 1
ATOM 1716 N N . TYR A 1 208 ? -7.867 22.438 10.016 1 97.88 208 TYR A N 1
ATOM 1717 C CA . TYR A 1 208 ? -7.223 21.25 10.555 1 97.88 208 TYR A CA 1
ATOM 1718 C C . TYR A 1 208 ? -5.926 20.938 9.812 1 97.88 208 TYR A C 1
ATOM 1720 O O . TYR A 1 208 ? -4.977 20.422 10.391 1 97.88 208 TYR A O 1
ATOM 1728 N N . HIS A 1 209 ? -5.902 21.281 8.531 1 97.94 209 HIS A N 1
ATOM 1729 C CA . HIS A 1 209 ? -4.656 21.156 7.785 1 97.94 209 HIS A CA 1
ATOM 1730 C C . HIS A 1 209 ? -3.525 21.922 8.469 1 97.94 209 HIS A C 1
ATOM 1732 O O . HIS A 1 209 ? -2.48 21.344 8.773 1 97.94 209 HIS A O 1
ATOM 1738 N N . ASP A 1 210 ? -3.742 23.203 8.742 1 98.12 210 ASP A N 1
ATOM 1739 C CA . ASP A 1 210 ? -2.705 24.047 9.328 1 98.12 210 ASP A CA 1
ATOM 1740 C C . ASP A 1 210 ? -2.42 23.641 10.773 1 98.12 210 ASP A C 1
ATOM 1742 O O . ASP A 1 210 ? -1.266 23.625 11.203 1 98.12 210 ASP A O 1
ATOM 1746 N N . GLU A 1 211 ? -3.463 23.328 11.508 1 98.12 211 GLU A N 1
ATOM 1747 C CA . GLU A 1 211 ? -3.283 22.875 12.883 1 98.12 211 GLU A CA 1
ATOM 1748 C C . GLU A 1 211 ? -2.412 21.609 12.93 1 98.12 211 GLU A C 1
ATOM 1750 O O . GLU A 1 211 ? -1.534 21.5 13.789 1 98.12 211 GLU A O 1
ATOM 1755 N N . GLY A 1 212 ? -2.654 20.656 12.008 1 98.06 212 GLY A N 1
ATOM 1756 C CA . GLY A 1 212 ? -1.914 19.406 11.977 1 98.06 212 GLY A CA 1
ATOM 1757 C C . GLY A 1 212 ? -0.448 19.594 11.633 1 98.06 212 GLY A C 1
ATOM 1758 O O . GLY A 1 212 ? 0.38 18.719 11.938 1 98.06 212 GLY A O 1
ATOM 1759 N N . LEU A 1 213 ? -0.106 20.703 11 1 97.94 213 LEU A N 1
ATOM 1760 C CA . LEU A 1 213 ? 1.252 20.922 10.516 1 97.94 213 LEU A CA 1
ATOM 1761 C C . LEU A 1 213 ? 2.004 21.891 11.43 1 97.94 213 LEU A C 1
ATOM 1763 O O . LEU A 1 213 ? 3.152 22.234 11.148 1 97.94 213 LEU A O 1
ATOM 1767 N N . THR A 1 214 ? 1.378 22.219 12.547 1 96.56 214 THR A N 1
ATOM 1768 C CA . THR A 1 214 ? 1.949 23.234 13.43 1 96.56 214 THR A CA 1
ATOM 1769 C C . THR A 1 214 ? 3.354 22.828 13.875 1 96.56 214 THR A C 1
ATOM 1771 O O . THR A 1 214 ? 4.293 23.625 13.766 1 96.56 214 THR A O 1
ATOM 1774 N N . PHE A 1 215 ? 3.508 21.656 14.312 1 92.12 215 PHE A N 1
ATOM 1775 C CA . PHE A 1 215 ? 4.809 21.188 14.781 1 92.12 215 PHE A CA 1
ATOM 1776 C C . PHE A 1 215 ? 5.812 21.156 13.633 1 92.12 215 PHE A C 1
ATOM 1778 O O . PHE A 1 215 ? 6.965 21.562 13.797 1 92.12 215 PHE A O 1
ATOM 1785 N N . ILE A 1 216 ? 5.414 20.672 12.531 1 94 216 ILE A N 1
ATOM 1786 C CA . ILE A 1 216 ? 6.27 20.547 11.359 1 94 216 ILE A CA 1
ATOM 1787 C C . ILE A 1 216 ? 6.738 21.922 10.906 1 94 216 ILE A C 1
ATOM 1789 O O . ILE A 1 216 ? 7.918 22.125 10.602 1 94 216 ILE A O 1
ATOM 1793 N N . ASP A 1 217 ? 5.82 22.844 10.859 1 94 217 ASP A N 1
ATOM 1794 C CA . ASP A 1 217 ? 6.145 24.203 10.422 1 94 217 ASP A CA 1
ATOM 1795 C C . ASP A 1 217 ? 7.109 24.875 11.391 1 94 217 ASP A C 1
ATOM 1797 O O . ASP A 1 217 ? 8.039 25.562 10.977 1 94 217 ASP A O 1
ATOM 1801 N N . ARG A 1 218 ? 6.906 24.656 12.664 1 91.69 218 ARG A N 1
ATOM 1802 C CA . ARG A 1 218 ? 7.801 25.219 13.672 1 91.69 218 ARG A CA 1
ATOM 1803 C C . ARG A 1 218 ? 9.203 24.641 13.539 1 91.69 218 ARG A C 1
ATOM 1805 O O . ARG A 1 218 ? 10.188 25.375 13.555 1 91.69 218 ARG A O 1
ATOM 1812 N N . LYS A 1 219 ? 9.305 23.344 13.422 1 89.62 219 LYS A N 1
ATOM 1813 C CA . LYS A 1 219 ? 10.594 22.672 13.328 1 89.62 219 LYS A CA 1
ATOM 1814 C C . LYS A 1 219 ? 11.32 23.047 12.039 1 89.62 219 LYS A C 1
ATOM 1816 O O . LYS A 1 2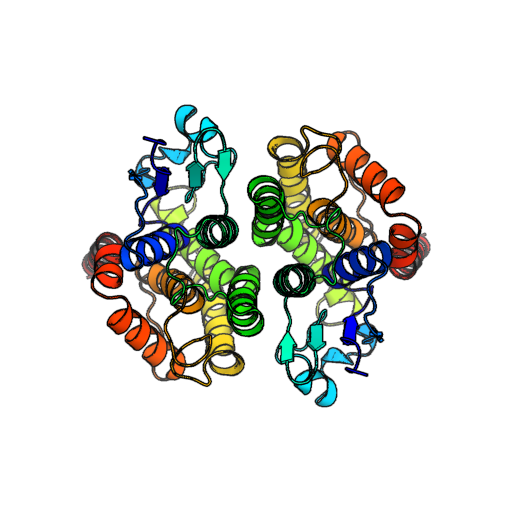19 ? 12.539 23.188 12.031 1 89.62 219 LYS A O 1
ATOM 1821 N N . SER A 1 220 ? 10.594 23.156 10.984 1 89.62 220 SER A N 1
ATOM 1822 C CA . SER A 1 220 ? 11.18 23.5 9.695 1 89.62 220 SER A CA 1
ATOM 1823 C C . SER A 1 220 ? 11.758 24.906 9.711 1 89.62 220 SER A C 1
ATOM 1825 O O . SER A 1 220 ? 12.797 25.172 9.109 1 89.62 220 SER A O 1
ATOM 1827 N N . LYS A 1 221 ? 11.117 25.781 10.367 1 86.38 221 LYS A N 1
ATOM 1828 C CA . LYS A 1 221 ? 11.578 27.172 10.453 1 86.38 221 LYS A CA 1
ATOM 1829 C C . LYS A 1 221 ? 12.836 27.281 11.312 1 86.38 221 LYS A C 1
ATOM 1831 O O . LYS A 1 221 ? 13.734 28.078 11.016 1 86.38 221 LYS A O 1
ATOM 1836 N N . GLN A 1 222 ? 12.906 26.484 12.32 1 81.75 222 GLN A N 1
ATOM 1837 C CA . GLN A 1 222 ? 14.078 26.484 13.188 1 81.75 222 GLN A CA 1
ATOM 1838 C C . GLN A 1 222 ? 15.32 26 12.438 1 81.75 222 GLN A C 1
ATOM 1840 O O . GLN A 1 222 ? 16.422 26.547 12.633 1 81.75 222 GLN A O 1
ATOM 1845 N N . ALA A 1 223 ? 15.188 25.094 11.602 1 76.38 223 ALA A N 1
ATOM 1846 C CA . ALA A 1 223 ? 16.312 24.547 10.828 1 76.38 223 ALA A CA 1
ATOM 1847 C C . ALA A 1 223 ? 16.812 25.578 9.82 1 76.38 223 ALA A C 1
ATOM 1849 O O . ALA A 1 223 ? 18.016 25.688 9.594 1 76.38 223 ALA A O 1
ATOM 1850 N N . THR A 1 224 ? 15.938 26.234 9.234 1 72.06 224 THR A N 1
ATOM 1851 C CA . THR A 1 224 ? 16.312 27.266 8.273 1 72.06 224 THR A CA 1
ATOM 1852 C C . THR A 1 224 ? 17.062 28.406 8.961 1 72.06 224 THR A C 1
ATOM 1854 O O . THR A 1 224 ? 18.047 28.922 8.43 1 72.06 224 THR A O 1
ATOM 1857 N N . ALA A 1 225 ? 16.641 28.672 10.18 1 67.75 225 ALA A N 1
ATOM 1858 C CA . ALA A 1 225 ? 17.281 29.734 10.945 1 67.75 225 ALA A CA 1
ATOM 1859 C C . ALA A 1 225 ? 18.703 29.344 11.375 1 67.75 225 ALA A C 1
ATOM 1861 O O . ALA A 1 225 ? 19.594 30.188 11.438 1 67.75 225 ALA A O 1
ATOM 1862 N N . ALA A 1 226 ? 18.938 28.109 11.68 1 65.06 226 ALA A N 1
ATOM 1863 C CA . ALA A 1 226 ? 20.234 27.625 12.125 1 65.06 226 ALA A CA 1
ATOM 1864 C C . ALA A 1 226 ? 21.234 27.594 10.969 1 65.06 226 ALA A C 1
ATOM 1866 O O . ALA A 1 226 ? 22.453 27.531 11.188 1 65.06 226 ALA A O 1
ATOM 1867 N N . LYS A 1 227 ? 20.734 27.578 9.828 1 69.44 227 LYS A N 1
ATOM 1868 C CA . LYS A 1 227 ? 21.578 27.547 8.648 1 69.44 227 LYS A CA 1
ATOM 1869 C C . LYS A 1 227 ? 22.016 28.969 8.25 1 69.44 227 LYS A C 1
ATOM 1871 O O . LYS A 1 227 ? 22.906 29.141 7.426 1 69.44 227 LYS A O 1
ATOM 1876 N N . LEU A 1 228 ? 21.266 30.047 8.898 1 46.72 228 LEU A N 1
ATOM 1877 C CA . LEU A 1 228 ? 21.609 31.438 8.656 1 46.72 228 LEU A CA 1
ATOM 1878 C C . LEU A 1 228 ? 22.562 31.953 9.727 1 46.72 228 LEU A C 1
ATOM 1880 O O . LEU A 1 228 ? 23.469 32.75 9.43 1 46.72 228 LEU A O 1
ATOM 1884 N N . MET B 1 1 ? -28.125 -8.203 -21.906 1 49.94 1 MET B N 1
ATOM 1885 C CA . MET B 1 1 ? -27.453 -8.719 -20.703 1 49.94 1 MET B CA 1
ATOM 1886 C C . MET B 1 1 ? -26.219 -7.891 -20.375 1 49.94 1 MET B C 1
ATOM 1888 O O . MET B 1 1 ? -25.531 -7.402 -21.281 1 49.94 1 MET B O 1
ATOM 1892 N N . SER B 1 2 ? -26.062 -7.32 -19.188 1 66.38 2 SER B N 1
ATOM 1893 C CA . SER B 1 2 ? -25 -6.359 -18.953 1 66.38 2 SER B CA 1
ATOM 1894 C C . SER B 1 2 ? -23.625 -6.98 -19.219 1 66.38 2 SER B C 1
ATOM 1896 O O . SER B 1 2 ? -23.438 -8.188 -19.031 1 66.38 2 SER B O 1
ATOM 1898 N N . LYS B 1 3 ? -22.766 -6.508 -20.062 1 83.31 3 LYS B N 1
ATOM 1899 C CA . LYS B 1 3 ? -21.438 -6.996 -20.406 1 83.31 3 LYS B CA 1
ATOM 1900 C C . LYS B 1 3 ? -20.656 -7.371 -19.141 1 83.31 3 LYS B C 1
ATOM 1902 O O . LYS B 1 3 ? -20.734 -6.676 -18.125 1 83.31 3 LYS B O 1
ATOM 1907 N N . PRO B 1 4 ? -20.125 -8.602 -19.172 1 92.75 4 PRO B N 1
ATOM 1908 C CA . PRO B 1 4 ? -19.344 -9.023 -18 1 92.75 4 PRO B CA 1
ATOM 1909 C C . PRO B 1 4 ? -18.188 -8.07 -17.703 1 92.75 4 PRO B C 1
ATOM 1911 O O . PRO B 1 4 ? -17.719 -7.367 -18.594 1 92.75 4 PRO B O 1
ATOM 1914 N N . ILE B 1 5 ? -17.812 -8.008 -16.5 1 97.25 5 ILE B N 1
ATOM 1915 C CA . ILE B 1 5 ? -16.609 -7.281 -16.109 1 97.25 5 ILE B CA 1
ATOM 1916 C C . ILE B 1 5 ? -15.383 -7.941 -16.719 1 97.25 5 ILE B C 1
ATOM 1918 O O . ILE B 1 5 ? -15.258 -9.172 -16.703 1 97.25 5 ILE B O 1
ATOM 1922 N N . ARG B 1 6 ? -14.547 -7.16 -17.359 1 98.56 6 ARG B N 1
ATOM 1923 C CA . ARG B 1 6 ? -13.312 -7.664 -17.953 1 98.56 6 ARG B CA 1
ATOM 1924 C C . ARG B 1 6 ? -12.148 -7.531 -16.969 1 98.56 6 ARG B C 1
ATOM 1926 O O . ARG B 1 6 ? -11.992 -6.492 -16.328 1 98.56 6 ARG B O 1
ATOM 1933 N N . PHE B 1 7 ? -11.414 -8.586 -16.844 1 98.62 7 PHE B N 1
ATOM 1934 C CA . PHE B 1 7 ? -10.258 -8.664 -15.953 1 98.62 7 PHE B CA 1
ATOM 1935 C C . PHE B 1 7 ? -8.977 -8.82 -16.766 1 98.62 7 PHE B C 1
ATOM 1937 O O . PHE B 1 7 ? -8.734 -9.867 -17.359 1 98.62 7 PHE B O 1
ATOM 1944 N N . TYR B 1 8 ? -8.094 -7.766 -16.781 1 98.94 8 TYR B N 1
ATOM 1945 C CA . TYR B 1 8 ? -6.824 -7.75 -17.5 1 98.94 8 TYR B CA 1
ATOM 1946 C C . TYR B 1 8 ? -5.68 -8.164 -16.578 1 98.94 8 TYR B C 1
ATOM 1948 O O . TYR B 1 8 ? -5.484 -7.574 -15.516 1 98.94 8 TYR B O 1
ATOM 1956 N N . TYR B 1 9 ? -4.898 -9.172 -17.047 1 98.75 9 TYR B N 1
ATOM 1957 C CA . TYR B 1 9 ? -3.918 -9.75 -16.141 1 98.75 9 TYR B CA 1
ATOM 1958 C C . TYR B 1 9 ? -2.783 -10.414 -16.906 1 98.75 9 TYR B C 1
ATOM 1960 O O . TYR B 1 9 ? -2.891 -10.633 -18.109 1 98.75 9 TYR B O 1
ATOM 1968 N N . ASP B 1 10 ? -1.73 -10.586 -16.281 1 98.56 10 ASP B N 1
ATOM 1969 C CA . ASP B 1 10 ? -0.657 -11.508 -16.625 1 98.56 10 ASP B CA 1
ATOM 1970 C C . ASP B 1 10 ? -0.203 -12.312 -15.414 1 98.56 10 ASP B C 1
ATOM 1972 O O . ASP B 1 10 ? -0.004 -11.75 -14.336 1 98.56 10 ASP B O 1
ATOM 1976 N N . LEU B 1 11 ? -0.034 -13.594 -15.562 1 97.94 11 LEU B N 1
ATOM 1977 C CA . LEU B 1 11 ? 0.309 -14.453 -14.438 1 97.94 11 LEU B CA 1
ATOM 1978 C C . LEU B 1 11 ? 1.774 -14.281 -14.047 1 97.94 11 LEU B C 1
ATOM 1980 O O . LEU B 1 11 ? 2.199 -14.75 -12.992 1 97.94 11 LEU B O 1
ATOM 1984 N N . LEU B 1 12 ? 2.533 -13.508 -14.836 1 96.25 12 LEU B N 1
ATOM 1985 C CA . LEU B 1 12 ? 3.895 -13.141 -14.453 1 96.25 12 LEU B CA 1
ATOM 1986 C C . LEU B 1 12 ? 3.889 -12.086 -13.359 1 96.25 12 LEU B C 1
ATOM 1988 O O . LEU B 1 12 ? 4.891 -11.891 -12.672 1 96.25 12 LEU B O 1
ATOM 1992 N N . SER B 1 13 ? 2.842 -11.375 -13.266 1 97.56 13 SER B N 1
ATOM 1993 C CA . SER B 1 13 ? 2.666 -10.398 -12.203 1 97.56 13 SER B CA 1
ATOM 1994 C C . SER B 1 13 ? 2.135 -11.055 -10.93 1 97.56 13 SER B C 1
ATOM 1996 O O . SER B 1 13 ? 1.047 -11.633 -10.938 1 97.56 13 SER B O 1
ATOM 1998 N N . PRO B 1 14 ? 2.871 -10.953 -9.867 1 98.12 14 PRO B N 1
ATOM 1999 C CA . PRO B 1 14 ? 2.426 -11.656 -8.656 1 98.12 14 PRO B CA 1
ATOM 2000 C C . PRO B 1 14 ? 1.096 -11.133 -8.125 1 98.12 14 PRO B C 1
ATOM 2002 O O . PRO B 1 14 ? 0.282 -11.898 -7.609 1 98.12 14 PRO B O 1
ATOM 2005 N N . ILE B 1 15 ? 0.833 -9.852 -8.211 1 97.94 15 ILE B N 1
ATOM 2006 C CA . ILE B 1 15 ? -0.405 -9.289 -7.68 1 97.94 15 ILE B CA 1
ATOM 2007 C C . ILE B 1 15 ? -1.567 -9.633 -8.609 1 97.94 15 ILE B C 1
ATOM 2009 O O . ILE B 1 15 ? -2.674 -9.922 -8.148 1 97.94 15 ILE B O 1
ATOM 2013 N N . ALA B 1 16 ? -1.319 -9.602 -9.922 1 98.56 16 ALA B N 1
ATOM 2014 C CA . ALA B 1 16 ? -2.348 -10.039 -10.859 1 98.56 16 ALA B CA 1
ATOM 2015 C C . ALA B 1 16 ? -2.645 -11.531 -10.695 1 98.56 16 ALA B C 1
ATOM 2017 O O . ALA B 1 16 ? -3.803 -11.945 -10.758 1 98.56 16 ALA B O 1
ATOM 2018 N N . ARG B 1 17 ? -1.584 -12.273 -10.492 1 98.69 17 ARG B N 1
ATOM 2019 C CA . ARG B 1 17 ? -1.741 -13.711 -10.281 1 98.69 17 ARG B CA 1
ATOM 2020 C C . ARG B 1 17 ? -2.576 -13.992 -9.031 1 98.69 17 ARG B C 1
ATOM 2022 O O . ARG B 1 17 ? -3.443 -14.867 -9.047 1 98.69 17 ARG B O 1
ATOM 2029 N N . GLY B 1 18 ? -2.24 -13.281 -7.949 1 98.62 18 GLY B N 1
ATOM 2030 C CA . GLY B 1 18 ? -3.045 -13.438 -6.75 1 98.62 18 GLY B CA 1
ATOM 2031 C C . GLY B 1 18 ? -4.52 -13.156 -6.977 1 98.62 18 GLY B C 1
ATOM 2032 O O . GLY B 1 18 ? -5.379 -13.914 -6.523 1 98.62 18 GLY B O 1
ATOM 2033 N N . LEU B 1 19 ? -4.82 -12.062 -7.621 1 98.62 19 LEU B N 1
ATOM 2034 C CA . LEU B 1 19 ? -6.211 -11.727 -7.91 1 98.62 19 LEU B CA 1
ATOM 2035 C C . LEU B 1 19 ? -6.836 -12.773 -8.828 1 98.62 19 LEU B C 1
ATOM 2037 O O . LEU B 1 19 ? -8.008 -13.133 -8.656 1 98.62 19 LEU B O 1
ATOM 2041 N N . TRP B 1 20 ? -6.086 -13.258 -9.805 1 98.56 20 TRP B N 1
ATOM 2042 C CA . TRP B 1 20 ? -6.543 -14.312 -10.695 1 98.56 20 TRP B CA 1
ATOM 2043 C C . TRP B 1 20 ? -6.957 -15.555 -9.906 1 98.56 20 TRP B C 1
ATOM 2045 O O . TRP B 1 20 ? -8.047 -16.094 -10.109 1 98.56 20 TRP B O 1
ATOM 2055 N N . ILE B 1 21 ? -6.133 -15.977 -8.984 1 98.44 21 ILE B N 1
ATOM 2056 C CA . ILE B 1 21 ? -6.43 -17.125 -8.141 1 98.44 21 ILE B CA 1
ATOM 2057 C C . ILE B 1 21 ? -7.723 -16.891 -7.371 1 98.44 21 ILE B C 1
ATOM 2059 O O . ILE B 1 21 ? -8.609 -17.75 -7.336 1 98.44 21 ILE B O 1
ATOM 2063 N N . GLY B 1 22 ? -7.82 -15.672 -6.73 1 97.81 22 GLY B N 1
ATOM 2064 C CA . GLY B 1 22 ? -9.031 -15.336 -5.996 1 97.81 22 GLY B CA 1
ATOM 2065 C C . GLY B 1 22 ? -10.281 -15.398 -6.852 1 97.81 22 GLY B C 1
ATOM 2066 O O . GLY B 1 22 ? -11.312 -15.922 -6.414 1 97.81 22 GLY B O 1
ATOM 2067 N N . LEU B 1 23 ? -10.195 -14.898 -8.047 1 97.81 23 LEU B N 1
ATOM 2068 C CA . LEU B 1 23 ? -11.344 -14.867 -8.945 1 97.81 23 LEU B CA 1
ATOM 2069 C C . LEU B 1 23 ? -11.711 -16.266 -9.406 1 97.81 23 LEU B C 1
ATOM 2071 O O . LEU B 1 23 ? -12.898 -16.609 -9.492 1 97.81 23 LEU B O 1
ATOM 2075 N N . LYS B 1 24 ? -10.727 -17.078 -9.68 1 96.81 24 LYS B N 1
ATOM 2076 C CA . LYS B 1 24 ? -10.969 -18.469 -10.07 1 96.81 24 LYS B CA 1
ATOM 2077 C C . LYS B 1 24 ? -11.633 -19.25 -8.945 1 96.81 24 LYS B C 1
ATOM 2079 O O . LYS B 1 24 ? -12.586 -20 -9.18 1 96.81 24 LYS B O 1
ATOM 2084 N N . PHE B 1 25 ? -11.148 -19 -7.805 1 91.56 25 PHE B N 1
ATOM 2085 C CA . PHE B 1 25 ? -11.688 -19.672 -6.633 1 91.56 25 PHE B CA 1
ATOM 2086 C C . PHE B 1 25 ? -13.141 -19.266 -6.395 1 91.56 25 PHE B C 1
ATOM 2088 O O . PHE B 1 25 ? -13.961 -20.078 -5.969 1 91.56 25 PHE B O 1
ATOM 2095 N N . SER B 1 26 ? -13.469 -18.031 -6.695 1 88.75 26 SER B N 1
ATOM 2096 C CA . SER B 1 26 ? -14.789 -17.453 -6.461 1 88.75 26 SER B CA 1
ATOM 2097 C C . SER B 1 26 ? -15.75 -17.781 -7.605 1 88.75 26 SER B C 1
ATOM 2099 O O . SER B 1 26 ? -16.938 -17.5 -7.523 1 88.75 26 SER B O 1
ATOM 2101 N N . ASN B 1 27 ? -15.289 -18.375 -8.594 1 87.44 27 ASN B N 1
ATOM 2102 C CA . ASN B 1 27 ? -16.078 -18.578 -9.805 1 87.44 27 ASN B CA 1
ATOM 2103 C C . ASN B 1 27 ? -16.766 -17.281 -10.258 1 87.44 27 ASN B C 1
ATOM 2105 O O . ASN B 1 27 ? -17.969 -17.266 -10.516 1 87.44 27 ASN B O 1
ATOM 2109 N N . SER B 1 28 ? -16.016 -16.297 -10.172 1 86.38 28 SER B N 1
ATOM 2110 C CA . SER B 1 28 ? -16.516 -14.977 -10.57 1 86.38 28 SER B CA 1
ATOM 2111 C C . SER B 1 28 ? -16.75 -14.906 -12.07 1 86.38 28 SER B C 1
ATOM 2113 O O . SER B 1 28 ? -15.961 -15.422 -12.859 1 86.38 28 SER B O 1
ATOM 2115 N N . PRO B 1 29 ? -17.812 -14.281 -12.477 1 88.38 29 PRO B N 1
ATOM 2116 C CA . PRO B 1 29 ? -18.203 -14.242 -13.891 1 88.38 29 PRO B CA 1
ATOM 2117 C C . PRO B 1 29 ? -17.406 -13.203 -14.688 1 88.38 29 PRO B C 1
ATOM 2119 O O . PRO B 1 29 ? -17.875 -12.727 -15.727 1 88.38 29 PRO B O 1
ATOM 2122 N N . VAL B 1 30 ? -16.219 -12.984 -14.367 1 95 30 VAL B N 1
ATOM 2123 C CA . VAL B 1 30 ? -15.445 -11.984 -15.086 1 95 30 VAL B CA 1
ATOM 2124 C C . VAL B 1 30 ? -14.914 -12.586 -16.391 1 95 30 VAL B C 1
ATOM 2126 O O . VAL B 1 30 ? -14.805 -13.805 -16.516 1 95 30 VAL B O 1
ATOM 2129 N N . GLU B 1 31 ? -14.719 -11.75 -17.359 1 97.56 31 GLU B N 1
ATOM 2130 C CA . GLU B 1 31 ? -14.008 -12.133 -18.578 1 97.56 31 GLU B CA 1
ATOM 2131 C C . GLU B 1 31 ? -12.508 -11.953 -18.406 1 97.56 31 GLU B C 1
ATOM 2133 O O . GLU B 1 31 ? -12.031 -10.852 -18.109 1 97.56 31 GLU B O 1
ATOM 2138 N N . TYR B 1 32 ? -11.805 -13.047 -18.562 1 97.94 32 TYR B N 1
ATOM 2139 C CA . TYR B 1 32 ? -10.359 -13.023 -18.406 1 97.94 32 TYR B CA 1
ATOM 2140 C C . TYR B 1 32 ? -9.68 -12.516 -19.672 1 97.94 32 TYR B C 1
ATOM 2142 O O . TYR B 1 32 ? -9.859 -13.086 -20.75 1 97.94 32 TYR B O 1
ATOM 2150 N N . CYS B 1 33 ? -8.898 -11.43 -19.578 1 98.62 33 CYS B N 1
ATOM 2151 C CA . CYS B 1 33 ? -8.234 -10.773 -20.703 1 98.62 33 CYS B CA 1
ATOM 2152 C C . CYS B 1 33 ? -6.727 -10.727 -20.484 1 98.62 33 CYS B C 1
ATOM 2154 O O . CYS B 1 33 ? -6.203 -9.75 -19.938 1 98.62 33 CYS B O 1
ATOM 2156 N N . PRO B 1 34 ? -5.988 -11.711 -20.984 1 98.38 34 PRO B N 1
ATOM 2157 C CA . PRO B 1 34 ? -4.539 -11.734 -20.766 1 98.38 34 PRO B CA 1
ATOM 2158 C C . PRO B 1 34 ? -3.818 -10.586 -21.484 1 98.38 34 PRO B C 1
ATOM 2160 O O . PRO B 1 34 ? -4.191 -10.211 -22.594 1 98.38 34 PRO B O 1
ATOM 2163 N N . ILE B 1 35 ? -2.908 -9.961 -20.812 1 98.56 35 ILE B N 1
ATOM 2164 C CA . ILE B 1 35 ? -1.961 -8.969 -21.312 1 98.56 35 ILE B CA 1
ATOM 2165 C C . ILE B 1 35 ? -0.542 -9.531 -21.25 1 98.56 35 ILE B C 1
ATOM 2167 O O . ILE B 1 35 ? -0.047 -9.852 -20.156 1 98.56 35 ILE B O 1
ATOM 2171 N N . ALA B 1 36 ? 0.16 -9.672 -22.375 1 97.5 36 ALA B N 1
ATOM 2172 C CA . ALA B 1 36 ? 1.495 -10.266 -22.391 1 97.5 36 ALA B CA 1
ATOM 2173 C C . ALA B 1 36 ? 2.557 -9.242 -22 1 97.5 36 ALA B C 1
ATOM 2175 O O . ALA B 1 36 ? 3.066 -8.508 -22.844 1 97.5 36 ALA B O 1
ATOM 2176 N N . LEU B 1 37 ? 2.961 -9.305 -20.781 1 96.44 37 LEU B N 1
ATOM 2177 C CA . LEU B 1 37 ? 3.973 -8.375 -20.266 1 96.44 37 LEU B CA 1
ATOM 2178 C C . LEU B 1 37 ? 5.309 -8.602 -20.969 1 96.44 37 LEU B C 1
ATOM 2180 O O . LEU B 1 37 ? 6.043 -7.645 -21.234 1 96.44 37 LEU B O 1
ATOM 2184 N N . ARG B 1 38 ? 5.621 -9.828 -21.266 1 92.38 38 ARG B N 1
ATOM 2185 C CA . ARG B 1 38 ? 6.887 -10.172 -21.922 1 92.38 38 ARG B CA 1
ATOM 2186 C C . ARG B 1 38 ? 6.988 -9.539 -23.297 1 92.38 38 ARG B C 1
ATOM 2188 O O . ARG B 1 38 ? 8.086 -9.391 -23.844 1 92.38 38 ARG B O 1
ATOM 2195 N N . LYS B 1 39 ? 5.863 -9.289 -23.891 1 95.69 39 LYS B N 1
ATOM 2196 C CA . LYS B 1 39 ? 5.812 -8.656 -25.203 1 95.69 39 LYS B CA 1
ATOM 2197 C C . LYS B 1 39 ? 5.523 -7.16 -25.078 1 95.69 39 LYS B C 1
ATOM 2199 O O . LYS B 1 39 ? 5.238 -6.488 -26.062 1 95.69 39 LYS B O 1
ATOM 2204 N N . PHE B 1 40 ? 5.414 -6.609 -23.875 1 96.31 40 PHE B N 1
ATOM 2205 C CA . PHE B 1 40 ? 5.227 -5.199 -23.547 1 96.31 40 PHE B CA 1
ATOM 2206 C C . PHE B 1 40 ? 3.861 -4.715 -24.016 1 96.31 40 PHE B C 1
ATOM 2208 O O . PHE B 1 40 ? 3.703 -3.551 -24.391 1 96.31 40 PHE B O 1
ATOM 2215 N N . GLU B 1 41 ? 2.93 -5.594 -24.016 1 98.19 41 GLU B N 1
ATOM 2216 C CA . GLU B 1 41 ? 1.58 -5.242 -24.453 1 98.19 41 GLU B CA 1
ATOM 2217 C C . GLU B 1 41 ? 0.97 -4.176 -23.547 1 98.19 41 GLU B C 1
ATOM 2219 O O . GLU B 1 41 ? 0.129 -3.389 -24 1 98.19 41 GLU B O 1
ATOM 2224 N N . GLN B 1 42 ? 1.386 -4.086 -22.266 1 97.81 42 GLN B N 1
ATOM 2225 C CA . GLN B 1 42 ? 0.847 -3.113 -21.328 1 97.81 42 GLN B CA 1
ATOM 2226 C C . GLN B 1 42 ? 1.28 -1.696 -21.688 1 97.81 42 GLN B C 1
ATOM 2228 O O . GLN B 1 42 ? 0.736 -0.722 -21.172 1 97.81 42 GLN B O 1
ATOM 2233 N N . LEU B 1 43 ? 2.252 -1.587 -22.625 1 97.69 43 LEU B N 1
ATOM 2234 C CA . LEU B 1 43 ? 2.781 -0.271 -22.969 1 97.69 43 LEU B CA 1
ATOM 2235 C C . LEU B 1 43 ? 2.135 0.262 -24.25 1 97.69 43 LEU B C 1
ATOM 2237 O O . LEU B 1 43 ? 2.461 1.36 -24.703 1 97.69 43 LEU B O 1
ATOM 2241 N N . THR B 1 44 ? 1.231 -0.449 -24.859 1 98.31 44 THR B N 1
ATOM 2242 C CA . THR B 1 44 ? 0.558 -0.017 -26.078 1 98.31 44 THR B CA 1
ATOM 2243 C C . THR B 1 44 ? -0.466 1.072 -25.781 1 98.31 44 THR B C 1
ATOM 2245 O O . THR B 1 44 ? -0.951 1.178 -24.641 1 98.31 44 THR B O 1
ATOM 2248 N N . ASP B 1 45 ? -0.807 1.812 -26.75 1 97.88 45 ASP B N 1
ATOM 2249 C CA . ASP B 1 45 ? -1.83 2.846 -26.625 1 97.88 45 ASP B CA 1
ATOM 2250 C C . ASP B 1 45 ? -3.195 2.232 -26.328 1 97.88 45 ASP B C 1
ATOM 2252 O O . ASP B 1 45 ? -4.004 2.832 -25.609 1 97.88 45 ASP B O 1
ATOM 2256 N N . GLU B 1 46 ? -3.369 1.13 -26.875 1 97.88 46 GLU B N 1
ATOM 2257 C CA . GLU B 1 46 ? -4.629 0.429 -26.625 1 97.88 46 GLU B CA 1
ATOM 2258 C C . GLU B 1 46 ? -4.793 0.086 -25.156 1 97.88 46 GLU B C 1
ATOM 2260 O O . GLU B 1 46 ? -5.852 0.328 -24.562 1 97.88 46 GLU B O 1
ATOM 2265 N N . TYR B 1 47 ? -3.738 -0.424 -24.547 1 98.62 47 TYR B N 1
ATOM 2266 C CA . TYR B 1 47 ? -3.848 -0.811 -23.141 1 98.62 47 TYR B CA 1
ATOM 2267 C C . TYR B 1 47 ? -3.846 0.415 -22.234 1 98.62 47 TYR B C 1
ATOM 2269 O O . TYR B 1 47 ? -4.457 0.405 -21.156 1 98.62 47 TYR B O 1
ATOM 2277 N N . LYS B 1 48 ? -3.162 1.445 -22.672 1 98.12 48 LYS B N 1
ATOM 2278 C CA . LYS B 1 48 ? -3.16 2.691 -21.906 1 98.12 48 LYS B CA 1
ATOM 2279 C C . LYS B 1 48 ? -4.582 3.207 -21.688 1 98.12 48 LYS B C 1
ATOM 2281 O O . LYS B 1 48 ? -4.875 3.82 -20.672 1 98.12 48 LYS B O 1
ATOM 2286 N N . LYS B 1 49 ? -5.488 2.938 -22.609 1 97.75 49 LYS B N 1
ATOM 2287 C CA . LYS B 1 49 ? -6.891 3.34 -22.5 1 97.75 49 LYS B CA 1
ATOM 2288 C C . LYS B 1 49 ? -7.621 2.508 -21.453 1 97.75 49 LYS B C 1
ATOM 2290 O O . LYS B 1 49 ? -8.68 2.902 -20.969 1 97.75 49 LYS B O 1
ATOM 2295 N N . ILE B 1 50 ? -7.082 1.359 -21.109 1 98.25 50 ILE B N 1
ATOM 2296 C CA . ILE B 1 50 ? -7.66 0.47 -20.109 1 98.25 50 ILE B CA 1
ATOM 2297 C C . ILE B 1 50 ? -7.148 0.853 -18.734 1 98.25 50 ILE B C 1
ATOM 2299 O O . ILE B 1 50 ? -7.934 1.006 -17.781 1 98.25 50 ILE B O 1
ATOM 2303 N N . ASN B 1 51 ? -5.859 1.013 -18.672 1 98.44 51 ASN B N 1
ATOM 2304 C CA . ASN B 1 51 ? -5.203 1.409 -17.422 1 98.44 51 ASN B CA 1
ATOM 2305 C C . ASN B 1 51 ? -4.156 2.492 -17.656 1 98.44 51 ASN B C 1
ATOM 2307 O O . ASN B 1 51 ? -3.076 2.211 -18.188 1 98.44 51 ASN B O 1
ATOM 2311 N N . ARG B 1 52 ? -4.383 3.654 -17.156 1 96.81 52 ARG B N 1
ATOM 2312 C CA . ARG B 1 52 ? -3.529 4.82 -17.375 1 96.81 52 ARG B CA 1
ATOM 2313 C C . ARG B 1 52 ? -2.146 4.598 -16.766 1 96.81 52 ARG B C 1
ATOM 2315 O O . ARG B 1 52 ? -1.188 5.281 -17.141 1 96.81 52 ARG B O 1
ATOM 2322 N N . PHE B 1 53 ? -2.006 3.605 -15.867 1 97.81 53 PHE B N 1
ATOM 2323 C CA . PHE B 1 53 ? -0.713 3.314 -15.258 1 97.81 53 PHE B CA 1
ATOM 2324 C C . PHE B 1 53 ? 0.079 2.33 -16.109 1 97.81 53 PHE B C 1
ATOM 2326 O O . PHE B 1 53 ? 1.269 2.111 -15.875 1 97.81 53 PHE B O 1
ATOM 2333 N N . GLN B 1 54 ? -0.588 1.673 -17.047 1 98.12 54 GLN B N 1
ATOM 2334 C CA . GLN B 1 54 ? 0.005 0.687 -17.938 1 98.12 54 GLN B CA 1
ATOM 2335 C C . GLN B 1 54 ? 0.614 -0.473 -17.156 1 98.12 54 GLN B C 1
ATOM 2337 O O . GLN B 1 54 ? 1.738 -0.895 -17.438 1 98.12 54 GLN B O 1
ATOM 2342 N N . LYS B 1 55 ? -0.13 -0.869 -16.188 1 97.94 55 LYS B N 1
ATOM 2343 C CA . LYS B 1 55 ? 0.194 -2.033 -15.375 1 97.94 55 LYS B CA 1
ATOM 2344 C C . LYS B 1 55 ? -0.978 -3.01 -15.312 1 97.94 55 LYS B C 1
ATOM 2346 O O . LYS B 1 55 ? -2.08 -2.691 -15.766 1 97.94 55 LYS B O 1
ATOM 2351 N N . VAL B 1 56 ? -0.722 -4.172 -14.938 1 98.5 56 VAL B N 1
ATOM 2352 C CA . VAL B 1 56 ? -1.759 -5.137 -14.586 1 98.5 56 VAL B CA 1
ATOM 2353 C C . VAL B 1 56 ? -1.728 -5.41 -13.086 1 98.5 56 VAL B C 1
ATOM 2355 O O . VAL B 1 56 ? -0.689 -5.246 -12.438 1 98.5 56 VAL B O 1
ATOM 2358 N N . PRO B 1 57 ? -2.861 -5.77 -12.461 1 98.69 57 PRO B N 1
ATOM 2359 C CA . PRO B 1 57 ? -4.164 -6.031 -13.078 1 98.69 57 PRO B CA 1
ATOM 2360 C C . PRO B 1 57 ? -4.988 -4.762 -13.273 1 98.69 57 PRO B C 1
ATOM 2362 O O . PRO B 1 57 ? -4.637 -3.703 -12.75 1 98.69 57 PRO B O 1
ATOM 2365 N N . ALA B 1 58 ? -6.012 -4.836 -14.055 1 98.88 58 ALA B N 1
ATOM 2366 C CA . ALA B 1 58 ? -7.055 -3.83 -14.219 1 98.88 58 ALA B CA 1
ATOM 2367 C C . ALA B 1 58 ? -8.398 -4.48 -14.539 1 98.88 58 ALA B C 1
ATOM 2369 O O . ALA B 1 58 ? -8.453 -5.621 -15.008 1 98.88 58 ALA B O 1
ATOM 2370 N N . ILE B 1 59 ? -9.484 -3.783 -14.219 1 98.75 59 ILE B N 1
ATOM 2371 C CA . ILE B 1 59 ? -10.789 -4.258 -14.648 1 98.75 59 ILE B CA 1
ATOM 2372 C C . ILE B 1 59 ? -11.523 -3.145 -15.391 1 98.75 59 ILE B C 1
ATOM 2374 O O . ILE B 1 59 ? -11.234 -1.963 -15.195 1 98.75 59 ILE B O 1
ATOM 2378 N N . VAL B 1 60 ? -12.398 -3.537 -16.25 1 98.62 60 VAL B N 1
ATOM 2379 C CA . VAL B 1 60 ? -13.344 -2.652 -16.938 1 98.62 60 VAL B CA 1
ATOM 2380 C C . VAL B 1 60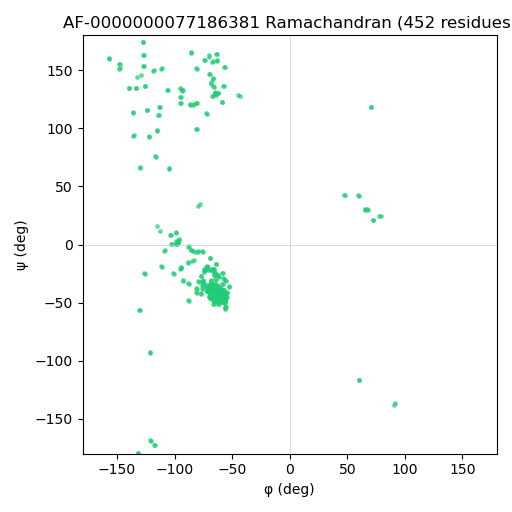 ? -14.773 -3.129 -16.688 1 98.62 60 VAL B C 1
ATOM 2382 O O . VAL B 1 60 ? -15.117 -4.27 -17.016 1 98.62 60 VAL B O 1
ATOM 2385 N N . ASP B 1 61 ? -15.562 -2.363 -16.031 1 97.62 61 ASP B N 1
ATOM 2386 C CA . ASP B 1 61 ? -16.984 -2.582 -15.789 1 97.62 61 ASP B CA 1
ATOM 2387 C C . ASP B 1 61 ? -17.828 -1.514 -16.469 1 97.62 61 ASP B C 1
ATOM 2389 O O . ASP B 1 61 ? -18.125 -0.471 -15.883 1 97.62 61 ASP B O 1
ATOM 2393 N N . GLY B 1 62 ? -18.375 -1.842 -17.672 1 96.56 62 GLY B N 1
ATOM 2394 C CA . GLY B 1 62 ? -18.969 -0.789 -18.484 1 96.56 62 GLY B CA 1
ATOM 2395 C C . GLY B 1 62 ? -17.984 0.299 -18.875 1 96.56 62 GLY B C 1
ATOM 2396 O O . GLY B 1 62 ? -16.938 0.018 -19.453 1 96.56 62 GLY B O 1
ATOM 2397 N N . ASP B 1 63 ? -18.25 1.443 -18.406 1 96.56 63 ASP B N 1
ATOM 2398 C CA . ASP B 1 63 ? -17.375 2.564 -18.719 1 96.56 63 ASP B CA 1
ATOM 2399 C C . ASP B 1 63 ? -16.391 2.822 -17.578 1 96.56 63 ASP B C 1
ATOM 2401 O O . ASP B 1 63 ? -15.516 3.689 -17.688 1 96.56 63 ASP B O 1
ATOM 2405 N N . PHE B 1 64 ? -16.484 2.037 -16.594 1 97.56 64 PHE B N 1
ATOM 2406 C CA . PHE B 1 64 ? -15.664 2.26 -15.414 1 97.56 64 PHE B CA 1
ATOM 2407 C C . PHE B 1 64 ? -14.391 1.421 -15.477 1 97.56 64 PHE B C 1
ATOM 2409 O O . PHE B 1 64 ? -14.453 0.196 -15.594 1 97.56 64 PHE B O 1
ATOM 2416 N N . HIS B 1 65 ? -13.195 2.068 -15.43 1 98.5 65 HIS B N 1
ATOM 2417 C CA . HIS B 1 65 ? -11.883 1.431 -15.398 1 98.5 65 HIS B CA 1
ATOM 2418 C C . HIS B 1 65 ? -11.258 1.528 -14.016 1 98.5 65 HIS B C 1
ATOM 2420 O O . HIS B 1 65 ? -11.297 2.588 -13.383 1 98.5 65 HIS B O 1
ATOM 2426 N N . LEU B 1 66 ? -10.742 0.413 -13.547 1 98.69 66 LEU B N 1
ATOM 2427 C CA . LEU B 1 66 ? -10.164 0.417 -12.211 1 98.69 66 LEU 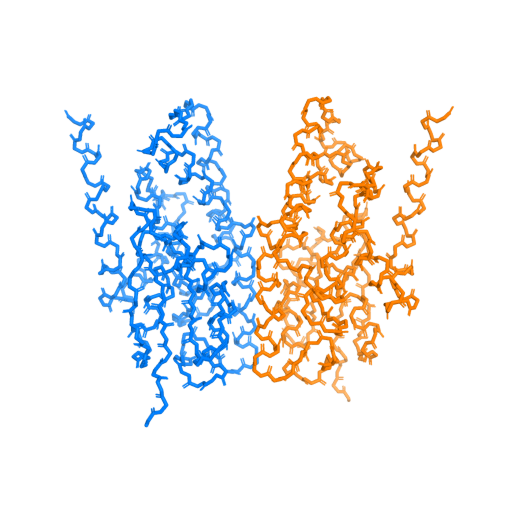B CA 1
ATOM 2428 C C . LEU B 1 66 ? -8.883 -0.405 -12.164 1 98.69 66 LEU B C 1
ATOM 2430 O O . LEU B 1 66 ? -8.82 -1.498 -12.734 1 98.69 66 LEU B O 1
ATOM 2434 N N . SER B 1 67 ? -7.879 0.201 -11.516 1 98.5 67 SER B N 1
ATOM 2435 C CA . SER B 1 67 ? -6.625 -0.497 -11.266 1 98.5 67 SER B CA 1
ATOM 2436 C C . SER B 1 67 ? -6.371 -0.663 -9.766 1 98.5 67 SER B C 1
ATOM 2438 O O . SER B 1 67 ? -7.242 -0.353 -8.945 1 98.5 67 SER B O 1
ATOM 2440 N N . GLU B 1 68 ? -5.211 -1.138 -9.484 1 98.62 68 GLU B N 1
ATOM 2441 C CA . GLU B 1 68 ? -4.801 -1.43 -8.109 1 98.62 68 GLU B CA 1
ATOM 2442 C C . GLU B 1 68 ? -5.551 -2.637 -7.555 1 98.62 68 GLU B C 1
ATOM 2444 O O . GLU B 1 68 ? -6.766 -2.578 -7.352 1 98.62 68 GLU B O 1
ATOM 2449 N N . THR B 1 69 ? -4.852 -3.619 -7.23 1 98.62 69 THR B N 1
ATOM 2450 C CA . THR B 1 69 ? -5.367 -4.949 -6.93 1 98.62 69 THR B CA 1
ATOM 2451 C C . THR B 1 69 ? -6.336 -4.898 -5.75 1 98.62 69 THR B C 1
ATOM 2453 O O . THR B 1 69 ? -7.457 -5.406 -5.84 1 98.62 69 THR B O 1
ATOM 2456 N N . ILE B 1 70 ? -5.973 -4.184 -4.672 1 98.62 70 ILE B N 1
ATOM 2457 C CA . ILE B 1 70 ? -6.785 -4.176 -3.463 1 98.62 70 ILE B CA 1
ATOM 2458 C C . ILE B 1 70 ? -8.047 -3.352 -3.695 1 98.62 70 ILE B C 1
ATOM 2460 O O . ILE B 1 70 ? -9.125 -3.697 -3.199 1 98.62 70 ILE B O 1
ATOM 2464 N N . ALA B 1 71 ? -7.938 -2.27 -4.477 1 98.75 71 ALA B N 1
ATOM 2465 C CA . ALA B 1 71 ? -9.117 -1.513 -4.875 1 98.75 71 ALA B CA 1
ATOM 2466 C C . ALA B 1 71 ? -10.07 -2.377 -5.699 1 98.75 71 ALA B C 1
ATOM 2468 O O . ALA B 1 71 ? -11.289 -2.312 -5.52 1 98.75 71 ALA B O 1
ATOM 2469 N N . ILE B 1 72 ? -9.531 -3.219 -6.574 1 98.69 72 ILE B N 1
ATOM 2470 C CA . ILE B 1 72 ? -10.336 -4.094 -7.422 1 98.69 72 ILE B CA 1
ATOM 2471 C C . ILE B 1 72 ? -11.055 -5.129 -6.555 1 98.69 72 ILE B C 1
ATOM 2473 O O . ILE B 1 72 ? -12.25 -5.383 -6.742 1 98.69 72 ILE B O 1
ATOM 2477 N N . ILE B 1 73 ? -10.344 -5.695 -5.59 1 98.19 73 ILE B N 1
ATOM 2478 C CA . ILE B 1 73 ? -10.922 -6.684 -4.688 1 98.19 73 ILE B CA 1
ATOM 2479 C C . ILE B 1 73 ? -12.117 -6.07 -3.951 1 98.19 73 ILE B C 1
ATOM 2481 O O . ILE B 1 73 ? -13.203 -6.652 -3.93 1 98.19 73 ILE B O 1
ATOM 2485 N N . ARG B 1 74 ? -11.938 -4.887 -3.385 1 97.81 74 ARG B N 1
ATOM 2486 C CA . ARG B 1 74 ? -12.984 -4.203 -2.641 1 97.81 74 ARG B CA 1
ATOM 2487 C C . ARG B 1 74 ? -14.18 -3.893 -3.537 1 97.81 74 ARG B C 1
ATOM 2489 O O . ARG B 1 74 ? -15.328 -4.117 -3.15 1 97.81 74 ARG B O 1
ATOM 2496 N N . TYR B 1 75 ? -13.922 -3.43 -4.75 1 97.88 75 TYR B N 1
ATOM 2497 C CA . TYR B 1 75 ? -14.961 -3.07 -5.707 1 97.88 75 TYR B CA 1
ATOM 2498 C C . TYR B 1 75 ? -15.812 -4.281 -6.07 1 97.88 75 TYR B C 1
ATOM 2500 O O . TYR B 1 75 ? -17.031 -4.242 -5.969 1 97.88 75 TYR B O 1
ATOM 2508 N N . LEU B 1 76 ? -15.18 -5.371 -6.414 1 97.19 76 LEU B N 1
ATOM 2509 C CA . LEU B 1 76 ? -15.883 -6.582 -6.828 1 97.19 76 LEU B CA 1
ATOM 2510 C C . LEU B 1 76 ? -16.656 -7.18 -5.66 1 97.19 76 LEU B C 1
ATOM 2512 O O . LEU B 1 76 ? -17.766 -7.695 -5.848 1 97.19 76 LEU B O 1
ATOM 2516 N N . ALA B 1 77 ? -16.047 -7.117 -4.473 1 95.75 77 ALA B N 1
ATOM 2517 C CA . ALA B 1 77 ? -16.734 -7.629 -3.289 1 95.75 77 ALA B CA 1
ATOM 2518 C C . ALA B 1 77 ? -17.984 -6.816 -2.986 1 95.75 77 ALA B C 1
ATOM 2520 O O . ALA B 1 77 ? -19.047 -7.379 -2.721 1 95.75 77 ALA B O 1
ATOM 2521 N N . ASP B 1 78 ? -17.828 -5.484 -3.016 1 94.69 78 ASP B N 1
ATOM 2522 C CA . ASP B 1 78 ? -18.953 -4.609 -2.711 1 94.69 78 ASP B CA 1
ATOM 2523 C C . ASP B 1 78 ? -20.047 -4.73 -3.768 1 94.69 78 ASP B C 1
ATOM 2525 O O . ASP B 1 78 ? -21.219 -4.5 -3.482 1 94.69 78 ASP B O 1
ATOM 2529 N N . LYS B 1 79 ? -19.672 -5.18 -4.91 1 93.56 79 LYS B N 1
ATOM 2530 C CA . LYS B 1 79 ? -20.625 -5.426 -5.988 1 93.56 79 LYS B CA 1
ATOM 2531 C C . LYS B 1 79 ? -21.25 -6.816 -5.871 1 93.56 79 LYS B C 1
ATOM 2533 O O . LYS B 1 79 ? -22.109 -7.188 -6.672 1 93.56 79 LYS B O 1
ATOM 2538 N N . GLY B 1 80 ? -20.844 -7.59 -4.969 1 91.69 80 GLY B N 1
ATOM 2539 C CA . GLY B 1 80 ? -21.359 -8.938 -4.77 1 91.69 80 GLY B CA 1
ATOM 2540 C C . GLY B 1 80 ? -20.812 -9.938 -5.773 1 91.69 80 GLY B C 1
ATOM 2541 O O . GLY B 1 80 ? -21.453 -10.945 -6.066 1 91.69 80 GLY B O 1
ATOM 2542 N N . GLN B 1 81 ? -19.641 -9.633 -6.32 1 91 81 GLN B N 1
ATOM 2543 C CA . GLN B 1 81 ? -19.078 -10.461 -7.387 1 91 81 GLN B CA 1
ATOM 2544 C C . GLN B 1 81 ? -17.828 -11.18 -6.918 1 91 81 GLN B C 1
ATOM 2546 O O . GLN B 1 81 ? -17.047 -11.672 -7.738 1 91 81 GLN B O 1
ATOM 2551 N N . PHE B 1 82 ? -17.562 -11.172 -5.609 1 91.56 82 PHE B N 1
ATOM 2552 C CA . PHE B 1 82 ? -16.359 -11.781 -5.043 1 91.56 82 PHE B CA 1
ATOM 2553 C C . PHE B 1 82 ? -16.719 -12.711 -3.895 1 91.56 82 PHE B C 1
ATOM 2555 O O . PHE B 1 82 ? -17.703 -12.5 -3.199 1 91.56 82 PHE B O 1
ATOM 2562 N N . ASP B 1 83 ? -16.031 -13.734 -3.738 1 93.62 83 ASP B N 1
ATOM 2563 C CA . ASP B 1 83 ? -16.328 -14.727 -2.713 1 93.62 83 ASP B CA 1
ATOM 2564 C C . ASP B 1 83 ? -16.156 -14.141 -1.313 1 93.62 83 ASP B C 1
ATOM 2566 O O . ASP B 1 83 ? -15.078 -13.68 -0.955 1 93.62 83 ASP B O 1
ATOM 2570 N N . GLU B 1 84 ? -17.125 -14.312 -0.475 1 93.62 84 GLU B N 1
ATOM 2571 C CA . GLU B 1 84 ? -17.094 -13.742 0.87 1 93.62 84 GLU B CA 1
ATOM 2572 C C . GLU B 1 84 ? -16.141 -14.508 1.779 1 93.62 84 GLU B C 1
ATOM 2574 O O . GLU B 1 84 ? -15.711 -13.992 2.811 1 93.62 84 GLU B O 1
ATOM 2579 N N . LYS B 1 85 ? -15.883 -15.734 1.368 1 93.38 85 LYS B N 1
ATOM 2580 C CA . LYS B 1 85 ? -14.938 -16.516 2.158 1 93.38 85 LYS B CA 1
ATOM 2581 C C . LYS B 1 85 ? -13.523 -15.945 2.035 1 93.38 85 LYS B C 1
ATOM 2583 O O . LYS B 1 85 ? -12.742 -16 2.988 1 93.38 85 LYS B O 1
ATOM 2588 N N . LEU B 1 86 ? -13.234 -15.383 0.898 1 97.19 86 LEU B N 1
ATOM 2589 C CA . LEU B 1 86 ? -11.891 -14.875 0.628 1 97.19 86 LEU B CA 1
ATOM 2590 C C . LEU B 1 86 ? -11.758 -13.43 1.103 1 97.19 86 LEU B C 1
ATOM 2592 O O . LEU B 1 86 ? -10.664 -12.984 1.461 1 97.19 86 LEU B O 1
ATOM 2596 N N . TYR B 1 87 ? -12.805 -12.703 1.019 1 97.5 87 TYR B N 1
ATOM 2597 C CA . TYR B 1 87 ? -12.883 -11.328 1.485 1 97.5 87 TYR B CA 1
ATOM 2598 C C . TYR B 1 87 ? -14.18 -11.086 2.258 1 97.5 87 TYR B C 1
ATOM 2600 O O . TYR B 1 87 ? -15.188 -10.68 1.681 1 97.5 87 TYR B O 1
ATOM 2608 N N . PRO B 1 88 ? -14.086 -11.219 3.557 1 96.25 88 PRO B N 1
ATOM 2609 C CA . PRO B 1 88 ? -15.273 -11.32 4.406 1 96.25 88 PRO B CA 1
ATOM 2610 C C . PRO B 1 88 ? -16.141 -10.062 4.379 1 96.25 88 PRO B C 1
ATOM 2612 O O . PRO B 1 88 ? -15.633 -8.977 4.078 1 96.25 88 PRO B O 1
ATOM 2615 N N . LYS B 1 89 ? -17.422 -10.242 4.867 1 92.69 89 LYS B N 1
ATOM 2616 C CA . LYS B 1 89 ? -18.359 -9.125 4.895 1 92.69 89 LYS B CA 1
ATOM 2617 C C . LYS B 1 89 ? -18.453 -8.523 6.293 1 92.69 89 LYS B C 1
ATOM 2619 O O . LYS B 1 89 ? -18.844 -7.359 6.445 1 92.69 89 LYS B O 1
ATOM 2624 N N . THR B 1 90 ? -18.141 -9.375 7.25 1 94.81 90 THR B N 1
ATOM 2625 C CA . THR B 1 90 ? -18.219 -8.844 8.609 1 94.81 90 THR B CA 1
ATOM 2626 C C . THR B 1 90 ? -17.156 -7.77 8.828 1 94.81 90 THR B C 1
ATOM 2628 O O . THR B 1 90 ? -16.031 -7.891 8.336 1 94.81 90 THR B O 1
ATOM 2631 N N . LEU B 1 91 ? -17.547 -6.812 9.531 1 95.88 91 LEU B N 1
ATOM 2632 C CA . LEU B 1 91 ? -16.75 -5.602 9.68 1 95.88 91 LEU B CA 1
ATOM 2633 C C . LEU B 1 91 ? -15.352 -5.938 10.203 1 95.88 91 LEU B C 1
ATOM 2635 O O . LEU B 1 91 ? -14.352 -5.609 9.57 1 95.88 91 LEU B O 1
ATOM 2639 N N . GLU B 1 92 ? -15.242 -6.648 11.328 1 96.88 92 GLU B N 1
ATOM 2640 C CA . GLU B 1 92 ? -13.961 -6.91 11.969 1 96.88 92 GLU B CA 1
ATOM 2641 C C . GLU B 1 92 ? -13.117 -7.883 11.148 1 96.88 92 GLU B C 1
ATOM 2643 O O . GLU B 1 92 ? -11.906 -7.695 11 1 96.88 92 GLU B O 1
ATOM 2648 N N . ASP B 1 93 ? -13.758 -8.922 10.586 1 96.5 93 ASP B N 1
ATOM 2649 C CA . ASP B 1 93 ? -13.023 -9.898 9.781 1 96.5 93 ASP B CA 1
ATOM 2650 C C . ASP B 1 93 ? -12.453 -9.25 8.523 1 96.5 93 ASP B C 1
ATOM 2652 O O . ASP B 1 93 ? -11.305 -9.5 8.156 1 96.5 93 ASP B O 1
ATOM 2656 N N . ARG B 1 94 ? -13.25 -8.43 7.898 1 97.25 94 ARG B N 1
ATOM 2657 C CA . ARG B 1 94 ? -12.789 -7.73 6.703 1 97.25 94 ARG B CA 1
ATOM 2658 C C . ARG B 1 94 ? -11.641 -6.777 7.035 1 97.25 94 ARG B C 1
ATOM 2660 O O . ARG B 1 94 ? -10.664 -6.688 6.293 1 97.25 94 ARG B O 1
ATOM 2667 N N . ALA B 1 95 ? -11.766 -6.094 8.141 1 98.38 95 ALA B N 1
ATOM 2668 C CA . ALA B 1 95 ? -10.742 -5.148 8.57 1 98.38 95 ALA B CA 1
ATOM 2669 C C . ALA B 1 95 ? -9.414 -5.859 8.828 1 98.38 95 ALA B C 1
ATOM 2671 O O . ALA B 1 95 ? -8.344 -5.309 8.555 1 98.38 95 ALA B O 1
ATOM 2672 N N . ARG B 1 96 ? -9.477 -7.031 9.328 1 97.69 96 ARG B N 1
ATOM 2673 C CA . ARG B 1 96 ? -8.258 -7.797 9.57 1 97.69 96 ARG B CA 1
ATOM 2674 C C . ARG B 1 96 ? -7.578 -8.172 8.258 1 97.69 96 ARG B C 1
ATOM 2676 O O . ARG B 1 96 ? -6.352 -8.102 8.148 1 97.69 96 ARG B O 1
ATOM 2683 N N . VAL B 1 97 ? -8.367 -8.547 7.301 1 98.5 97 VAL B N 1
ATOM 2684 C CA . VAL B 1 97 ? -7.824 -8.836 5.98 1 98.5 97 VAL B CA 1
ATOM 2685 C C . VAL B 1 97 ? -7.207 -7.574 5.387 1 98.5 97 VAL B C 1
ATOM 2687 O O . VAL B 1 97 ? -6.078 -7.602 4.891 1 98.5 97 VAL B O 1
ATOM 2690 N N . ASP B 1 98 ? -7.914 -6.488 5.559 1 98.69 98 ASP B N 1
ATOM 2691 C CA . ASP B 1 98 ? -7.441 -5.211 5.027 1 98.69 98 ASP B CA 1
ATOM 2692 C C . ASP B 1 98 ? -6.148 -4.777 5.715 1 98.69 98 ASP B C 1
ATOM 2694 O O . ASP B 1 98 ? -5.277 -4.172 5.086 1 98.69 98 ASP B O 1
ATOM 2698 N N . GLU B 1 99 ? -6.074 -5.027 6.988 1 98.75 99 GLU B N 1
ATOM 2699 C CA . GLU B 1 99 ? -4.863 -4.664 7.719 1 98.75 99 GLU B CA 1
ATOM 2700 C C . GLU B 1 99 ? -3.625 -5.277 7.074 1 98.75 99 GLU B C 1
ATOM 2702 O O . GLU B 1 99 ? -2.629 -4.586 6.852 1 98.75 99 GLU B O 1
ATOM 2707 N N . PHE B 1 100 ? -3.713 -6.535 6.727 1 98.69 100 PHE B N 1
ATOM 2708 C CA . PHE B 1 100 ? -2.576 -7.18 6.082 1 98.69 100 PHE B CA 1
ATOM 2709 C C . PHE B 1 100 ? -2.371 -6.637 4.672 1 98.69 100 PHE B C 1
ATOM 2711 O O . PHE B 1 100 ? -1.237 -6.387 4.258 1 98.69 100 PHE B O 1
ATOM 2718 N N . LEU B 1 101 ? -3.49 -6.527 3.951 1 98.75 101 LEU B N 1
ATOM 2719 C CA . LEU B 1 101 ? -3.393 -6.086 2.564 1 98.75 101 LEU B CA 1
ATOM 2720 C C . LEU B 1 101 ? -2.738 -4.711 2.477 1 98.75 101 LEU B C 1
ATOM 2722 O O . LEU B 1 101 ? -2.004 -4.43 1.526 1 98.75 101 LEU B O 1
ATOM 2726 N N . GLU B 1 102 ? -2.99 -3.895 3.475 1 98.75 102 GLU B N 1
ATOM 2727 C CA . GLU B 1 102 ? -2.361 -2.58 3.541 1 98.75 102 GLU B CA 1
ATOM 2728 C C . GLU B 1 102 ? -0.908 -2.686 3.996 1 98.75 102 GLU B C 1
ATOM 2730 O O . GLU B 1 102 ? -0.015 -2.098 3.383 1 98.75 102 GLU B O 1
ATOM 2735 N N . TRP B 1 103 ? -0.654 -3.484 4.961 1 98.62 103 TRP B N 1
ATOM 2736 C CA . TRP B 1 103 ? 0.653 -3.631 5.59 1 98.62 103 TRP B CA 1
ATOM 2737 C C . TRP B 1 103 ? 1.68 -4.168 4.602 1 98.62 103 TRP B C 1
ATOM 2739 O O . TRP B 1 103 ? 2.822 -3.707 4.57 1 98.62 103 TRP B O 1
ATOM 2749 N N . GLN B 1 104 ? 1.269 -5.027 3.793 1 98.38 104 GLN B N 1
ATOM 2750 C CA . GLN B 1 104 ? 2.211 -5.781 2.973 1 98.38 104 GLN B CA 1
ATOM 2751 C C . GLN B 1 104 ? 2.807 -4.906 1.874 1 98.38 104 GLN B C 1
ATOM 2753 O O . GLN B 1 104 ? 3.867 -5.223 1.328 1 98.38 104 GLN B O 1
ATOM 2758 N N . HIS B 1 105 ? 2.172 -3.742 1.514 1 98.5 105 HIS B N 1
ATOM 2759 C CA . HIS B 1 105 ? 2.648 -2.904 0.42 1 98.5 105 HIS B CA 1
ATOM 2760 C C . HIS B 1 105 ? 4.098 -2.486 0.638 1 98.5 105 HIS B C 1
ATOM 2762 O O . HIS B 1 105 ? 4.953 -2.725 -0.219 1 98.5 105 HIS B O 1
ATOM 2768 N N . LEU B 1 106 ? 4.359 -1.981 1.82 1 98.25 106 LEU B N 1
ATOM 2769 C CA . LEU B 1 106 ? 5.68 -1.429 2.094 1 98.25 106 LEU B CA 1
ATOM 2770 C C . LEU B 1 106 ? 6.547 -2.436 2.842 1 98.25 106 LEU B C 1
ATOM 2772 O O . LEU B 1 106 ? 7.621 -2.088 3.342 1 98.25 106 LEU B O 1
ATOM 2776 N N . ASN B 1 107 ? 6.117 -3.734 2.971 1 98.25 107 ASN B N 1
ATOM 2777 C CA . ASN B 1 107 ? 6.84 -4.816 3.633 1 98.25 107 ASN B CA 1
ATOM 2778 C C . ASN B 1 107 ? 7.105 -5.98 2.68 1 98.25 107 ASN B C 1
ATOM 2780 O O . ASN B 1 107 ? 7.828 -5.828 1.694 1 98.25 107 ASN B O 1
ATOM 2784 N N . ILE B 1 108 ? 6.234 -6.941 2.648 1 98.38 108 ILE B N 1
ATOM 2785 C CA . ILE B 1 108 ? 6.453 -8.148 1.861 1 98.38 108 ILE B CA 1
ATOM 2786 C C . ILE B 1 108 ? 6.531 -7.797 0.379 1 98.38 108 ILE B C 1
ATOM 2788 O O . ILE B 1 108 ? 7.465 -8.203 -0.316 1 98.38 108 ILE B O 1
ATOM 2792 N N . ARG B 1 109 ? 5.625 -7.035 -0.101 1 98.56 109 ARG B N 1
ATOM 2793 C CA . ARG B 1 109 ? 5.531 -6.734 -1.525 1 98.56 109 ARG B CA 1
ATOM 2794 C C . ARG B 1 109 ? 6.742 -5.934 -1.997 1 98.56 109 ARG B C 1
ATOM 2796 O O . ARG B 1 109 ? 7.363 -6.277 -3.004 1 98.56 109 ARG B O 1
ATOM 2803 N N . LEU B 1 110 ? 7.09 -4.883 -1.271 1 98.69 110 LEU B N 1
ATOM 2804 C CA . LEU B 1 110 ? 8.219 -4.051 -1.665 1 98.69 110 LEU B CA 1
ATOM 2805 C C . LEU B 1 110 ? 9.516 -4.863 -1.688 1 98.69 110 LEU B C 1
ATOM 2807 O O . LEU B 1 110 ? 10.258 -4.824 -2.67 1 98.69 110 LEU B O 1
ATOM 2811 N N . ALA B 1 111 ? 9.773 -5.621 -0.623 1 98.75 111 ALA B N 1
ATOM 2812 C CA . ALA B 1 111 ? 11.016 -6.391 -0.519 1 98.75 111 ALA B CA 1
ATOM 2813 C C . ALA B 1 111 ? 11.117 -7.418 -1.645 1 98.75 111 ALA B C 1
ATOM 2815 O O . ALA B 1 111 ? 12.156 -7.516 -2.309 1 98.75 111 ALA B O 1
ATOM 2816 N N . CYS B 1 112 ? 10.047 -8.102 -1.885 1 98.81 112 CYS B N 1
ATOM 2817 C CA . CYS B 1 112 ? 10.047 -9.133 -2.918 1 98.81 112 CYS B CA 1
ATOM 2818 C C . CYS B 1 112 ? 10.156 -8.508 -4.305 1 98.81 112 CYS B C 1
ATOM 2820 O O . CYS B 1 112 ? 10.852 -9.039 -5.176 1 98.81 112 CYS B O 1
ATOM 2822 N N . SER B 1 113 ? 9.5 -7.414 -4.5 1 98.38 113 SER B N 1
ATOM 2823 C CA . SER B 1 113 ? 9.5 -6.766 -5.805 1 98.38 113 SER B CA 1
ATOM 2824 C C . SER B 1 113 ? 10.883 -6.223 -6.152 1 98.38 113 SER B C 1
ATOM 2826 O O . SER B 1 113 ? 11.305 -6.277 -7.309 1 98.38 113 SER B O 1
ATOM 2828 N N . LEU B 1 114 ? 11.586 -5.684 -5.152 1 98.25 114 LEU B N 1
ATOM 2829 C CA . LEU B 1 114 ? 12.93 -5.164 -5.391 1 98.25 114 LEU B CA 1
ATOM 2830 C C . LEU B 1 114 ? 13.883 -6.289 -5.781 1 98.25 114 LEU B C 1
ATOM 2832 O O . LEU B 1 114 ? 14.664 -6.145 -6.723 1 98.25 114 LEU B O 1
ATOM 2836 N N . TYR B 1 115 ? 13.797 -7.387 -5.043 1 98.62 115 TYR B N 1
ATOM 2837 C CA . TYR B 1 115 ? 14.648 -8.531 -5.352 1 98.62 115 TYR B CA 1
ATOM 2838 C C . TYR B 1 115 ? 14.352 -9.078 -6.742 1 98.62 115 TYR B C 1
ATOM 2840 O O . TYR B 1 115 ? 15.258 -9.234 -7.562 1 98.62 115 TYR B O 1
ATOM 2848 N N . PHE B 1 116 ? 13.125 -9.219 -7.051 1 98.25 116 PHE B N 1
ATOM 2849 C CA . PHE B 1 116 ? 12.68 -9.727 -8.344 1 98.25 116 PHE B CA 1
ATOM 2850 C C . PHE B 1 116 ? 13.102 -8.797 -9.469 1 98.25 116 PHE B C 1
ATOM 2852 O O . PHE B 1 116 ? 13.656 -9.234 -10.477 1 98.25 116 PHE B O 1
ATOM 2859 N N . ARG B 1 117 ? 12.852 -7.543 -9.312 1 97.12 117 ARG B N 1
ATOM 2860 C CA . ARG B 1 117 ? 13.133 -6.547 -10.344 1 97.12 117 ARG B CA 1
ATOM 2861 C C . ARG B 1 117 ? 14.625 -6.488 -10.648 1 97.12 117 ARG B C 1
ATOM 2863 O O . ARG B 1 117 ? 15.031 -6.629 -11.805 1 97.12 117 ARG B O 1
ATOM 2870 N N . ASP B 1 118 ? 15.43 -6.348 -9.594 1 97.69 118 ASP B N 1
ATOM 2871 C CA . ASP B 1 118 ? 16.844 -6.066 -9.781 1 97.69 118 ASP B CA 1
ATOM 2872 C C . ASP B 1 118 ? 17.625 -7.336 -10.133 1 97.69 118 ASP B C 1
ATOM 2874 O O . ASP B 1 118 ? 18.594 -7.289 -10.883 1 97.69 118 ASP B O 1
ATOM 2878 N N . ALA B 1 119 ? 17.156 -8.477 -9.609 1 97.12 119 ALA B N 1
ATOM 2879 C CA . ALA B 1 119 ? 17.922 -9.703 -9.766 1 97.12 119 ALA B CA 1
ATOM 2880 C C . ALA B 1 119 ? 17.453 -10.508 -10.977 1 97.12 119 ALA B C 1
ATOM 2882 O O . ALA B 1 119 ? 18.172 -11.375 -11.477 1 97.12 119 ALA B O 1
ATOM 2883 N N . TRP B 1 120 ? 16.266 -10.203 -11.398 1 95.75 120 TRP B N 1
ATOM 2884 C CA . TRP B 1 120 ? 15.766 -11.047 -12.477 1 95.75 120 TRP B CA 1
ATOM 2885 C C . TRP B 1 120 ? 15.219 -10.203 -13.625 1 95.75 120 TRP B C 1
ATOM 2887 O O . TRP B 1 120 ? 15.688 -10.312 -14.758 1 95.75 120 TRP B O 1
ATOM 2897 N N . LEU B 1 121 ? 14.281 -9.32 -13.406 1 95.19 121 LEU B N 1
ATOM 2898 C CA . LEU B 1 121 ? 13.523 -8.641 -14.453 1 95.19 121 LEU B CA 1
ATOM 2899 C C . LEU B 1 121 ? 14.43 -7.723 -15.266 1 95.19 121 LEU B C 1
ATOM 2901 O O . LEU B 1 121 ? 14.422 -7.773 -16.5 1 95.19 121 LEU B O 1
ATOM 2905 N N . PHE B 1 122 ? 15.18 -6.867 -14.594 1 95.62 122 PHE B N 1
ATOM 2906 C CA . PHE B 1 122 ? 16.031 -5.906 -15.289 1 95.62 122 PHE B CA 1
ATOM 2907 C C . PHE B 1 122 ? 17.109 -6.617 -16.094 1 95.62 122 PHE B C 1
ATOM 2909 O O . PHE B 1 122 ? 17.297 -6.332 -17.281 1 95.62 122 PHE B O 1
ATOM 2916 N N . PRO B 1 123 ? 17.797 -7.547 -15.469 1 95.12 123 PRO B N 1
ATOM 2917 C CA . PRO B 1 123 ? 18.812 -8.258 -16.234 1 95.12 123 PRO B CA 1
ATOM 2918 C C . PRO B 1 123 ? 18.219 -9.031 -17.422 1 95.12 123 PRO B C 1
ATOM 2920 O O . PRO B 1 123 ? 18.781 -9.023 -18.516 1 95.12 123 PRO B O 1
ATOM 2923 N N . MET B 1 124 ? 17.109 -9.656 -17.234 1 91.38 124 MET B N 1
ATOM 2924 C CA . MET B 1 124 ? 16.484 -10.477 -18.281 1 91.38 124 MET B CA 1
ATOM 2925 C C . MET B 1 124 ? 16.062 -9.617 -19.469 1 91.38 124 MET B C 1
ATOM 2927 O O . MET B 1 124 ? 16.125 -10.07 -20.609 1 91.38 124 MET B O 1
ATOM 2931 N N . ASN B 1 125 ? 15.734 -8.375 -19.188 1 92.5 125 ASN B N 1
ATOM 2932 C CA . ASN B 1 125 ? 15.281 -7.473 -20.234 1 92.5 125 ASN B CA 1
ATOM 2933 C C . ASN B 1 125 ? 16.406 -6.586 -20.75 1 92.5 125 ASN B C 1
ATOM 2935 O O . ASN B 1 125 ? 16.172 -5.676 -21.547 1 92.5 125 ASN B O 1
ATOM 2939 N N . GLY B 1 126 ? 17.594 -6.738 -20.281 1 93.25 126 GLY B N 1
ATOM 2940 C CA . GLY B 1 126 ? 18.766 -5.988 -20.719 1 93.25 126 GLY B CA 1
ATOM 2941 C C . GLY B 1 126 ? 18.75 -4.543 -20.25 1 93.25 126 GLY B C 1
ATOM 2942 O O . GLY B 1 126 ? 19.406 -3.688 -20.859 1 93.25 126 GLY B O 1
ATOM 2943 N N . ILE B 1 127 ? 18.016 -4.328 -19.266 1 92.94 127 ILE B N 1
ATOM 2944 C CA . ILE B 1 127 ? 17.891 -2.971 -18.734 1 92.94 127 ILE B CA 1
ATOM 2945 C C . ILE B 1 127 ? 19.078 -2.65 -17.844 1 92.94 127 ILE B C 1
ATOM 2947 O O . ILE B 1 127 ? 19.578 -1.522 -17.844 1 92.94 127 ILE B O 1
ATOM 2951 N N . ALA B 1 128 ? 19.469 -3.609 -17.031 1 95.5 128 ALA B N 1
ATOM 2952 C CA . ALA B 1 128 ? 20.625 -3.502 -16.141 1 95.5 128 ALA B CA 1
ATOM 2953 C C . ALA B 1 128 ? 21.312 -4.855 -15.961 1 95.5 128 ALA B C 1
ATOM 2955 O O . ALA B 1 128 ? 20.672 -5.902 -16.125 1 95.5 128 ALA B O 1
ATOM 2956 N N . PRO B 1 129 ? 22.578 -4.746 -15.711 1 95.81 129 PRO B N 1
ATOM 2957 C CA . PRO B 1 129 ? 23.25 -6.016 -15.438 1 95.81 129 PRO B CA 1
ATOM 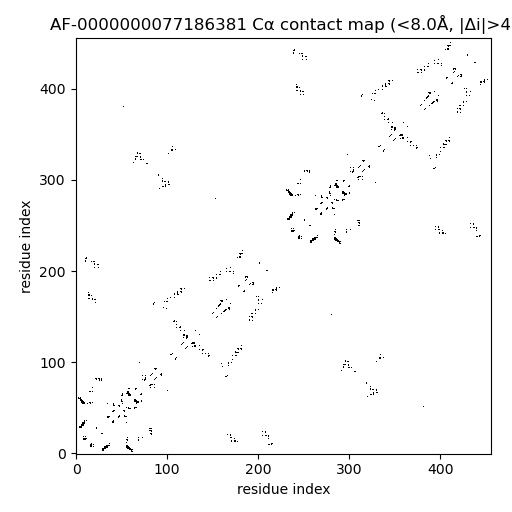2958 C C . PRO B 1 129 ? 22.844 -6.637 -14.102 1 95.81 129 PRO B C 1
ATOM 2960 O O . PRO B 1 129 ? 22.281 -5.949 -13.25 1 95.81 129 PRO B O 1
ATOM 2963 N N . LYS B 1 130 ? 23.125 -7.922 -14.008 1 94.56 130 LYS B N 1
ATOM 2964 C CA . LYS B 1 130 ? 22.906 -8.57 -12.719 1 94.56 130 LYS B CA 1
ATOM 2965 C C . LYS B 1 130 ? 23.688 -7.871 -11.609 1 94.56 130 LYS B C 1
ATOM 2967 O O . LYS B 1 130 ? 24.859 -7.508 -11.805 1 94.56 130 LYS B O 1
ATOM 2972 N N . PRO B 1 131 ? 23.031 -7.691 -10.508 1 96.88 131 PRO B N 1
ATOM 2973 C CA . PRO B 1 131 ? 23.75 -7.035 -9.406 1 96.88 131 PRO B CA 1
ATOM 2974 C C . PRO B 1 131 ? 24.938 -7.852 -8.906 1 96.88 131 PRO B C 1
ATOM 2976 O O . PRO B 1 131 ? 24.984 -9.062 -9.117 1 96.88 131 PRO B O 1
ATOM 2979 N N . LYS B 1 132 ? 25.828 -7.09 -8.281 1 97.44 132 LYS B N 1
ATOM 2980 C CA . LYS B 1 132 ? 26.953 -7.758 -7.625 1 97.44 132 LYS B CA 1
ATOM 2981 C C . LYS B 1 132 ? 26.469 -8.602 -6.445 1 97.44 132 LYS B C 1
ATOM 2983 O O . LYS B 1 132 ? 25.375 -8.391 -5.926 1 97.44 132 LYS B O 1
ATOM 2988 N N . PRO B 1 133 ? 27.25 -9.586 -6.055 1 96.88 133 PRO B N 1
ATOM 2989 C CA . PRO B 1 133 ? 26.859 -10.5 -4.98 1 96.88 133 PRO B CA 1
ATOM 2990 C C . PRO B 1 133 ? 26.453 -9.758 -3.705 1 96.88 133 PRO B C 1
ATOM 2992 O O . PRO B 1 133 ? 25.484 -10.148 -3.045 1 96.88 133 PRO B O 1
ATOM 2995 N N . GLU B 1 134 ? 27.125 -8.688 -3.447 1 97.44 134 GLU B N 1
ATOM 2996 C CA . GLU B 1 134 ? 26.812 -7.934 -2.236 1 97.44 134 GLU B CA 1
ATOM 2997 C C . GLU B 1 134 ? 25.453 -7.254 -2.342 1 97.44 134 GLU B C 1
ATOM 2999 O O . GLU B 1 134 ? 24.734 -7.137 -1.347 1 97.44 134 GLU B O 1
ATOM 3004 N N . GLU B 1 135 ? 25.109 -6.848 -3.506 1 97.25 135 GLU B N 1
ATOM 3005 C CA . GLU B 1 135 ? 23.812 -6.223 -3.746 1 97.25 135 GLU B CA 1
ATOM 3006 C C . GLU B 1 135 ? 22.688 -7.25 -3.68 1 97.25 135 GLU B C 1
ATOM 3008 O O . GLU B 1 135 ? 21.609 -6.965 -3.152 1 97.25 135 GLU B O 1
ATOM 3013 N N . ILE B 1 136 ? 22.953 -8.422 -4.23 1 97.88 136 ILE B N 1
ATOM 3014 C CA . ILE B 1 136 ? 21.984 -9.516 -4.176 1 97.88 136 ILE B CA 1
ATOM 3015 C C . ILE B 1 136 ? 21.734 -9.906 -2.725 1 97.88 136 ILE B C 1
ATOM 3017 O O . ILE B 1 136 ? 20.578 -10.109 -2.326 1 97.88 136 ILE B O 1
ATOM 3021 N N . GLN B 1 137 ? 22.797 -9.961 -1.955 1 98.25 137 GLN B N 1
ATOM 3022 C CA . GLN B 1 137 ? 22.641 -10.32 -0.549 1 98.25 137 GLN B CA 1
ATOM 3023 C C . GLN B 1 137 ? 21.797 -9.289 0.195 1 98.25 137 GLN B C 1
ATOM 3025 O O . GLN B 1 137 ? 20.984 -9.641 1.056 1 98.25 137 GLN B O 1
ATOM 3030 N N . ALA B 1 138 ? 22.031 -8.039 -0.124 1 98.12 138 ALA B N 1
ATOM 3031 C CA . ALA B 1 138 ? 21.234 -6.984 0.496 1 98.12 138 ALA B CA 1
ATOM 3032 C C . ALA B 1 138 ? 19.75 -7.145 0.166 1 98.12 138 ALA B C 1
ATOM 3034 O O . ALA B 1 138 ? 18.891 -6.918 1.019 1 98.12 138 ALA B O 1
ATOM 3035 N N . LEU B 1 139 ? 19.484 -7.523 -1.072 1 98.56 139 LEU B N 1
ATOM 3036 C CA . LEU B 1 139 ? 18.109 -7.773 -1.495 1 98.56 139 LEU B CA 1
ATOM 3037 C C . LEU B 1 139 ? 17.516 -8.969 -0.753 1 98.56 139 LEU B C 1
ATOM 3039 O O . LEU B 1 139 ? 16.375 -8.914 -0.289 1 98.56 139 LEU B O 1
ATOM 3043 N N . ILE B 1 140 ? 18.312 -10.016 -0.637 1 98.69 140 ILE B N 1
ATOM 3044 C CA . ILE B 1 140 ? 17.891 -11.211 0.084 1 98.69 140 ILE B CA 1
ATOM 3045 C C . ILE B 1 140 ? 17.625 -10.867 1.55 1 98.69 140 ILE B C 1
ATOM 3047 O O . ILE B 1 140 ? 16.625 -11.289 2.129 1 98.69 140 ILE B O 1
ATOM 3051 N N . ASP B 1 141 ? 18.531 -10.078 2.137 1 98.75 141 ASP B N 1
ATOM 3052 C CA . ASP B 1 141 ? 18.359 -9.656 3.523 1 98.75 141 ASP B CA 1
ATOM 3053 C C . ASP B 1 141 ? 17.047 -8.891 3.703 1 98.75 141 ASP B C 1
ATOM 3055 O O . ASP B 1 141 ? 16.375 -9.039 4.723 1 98.75 141 ASP B O 1
ATOM 3059 N N . GLY B 1 142 ? 16.734 -8.047 2.729 1 98.62 142 GLY B N 1
ATOM 3060 C CA . GLY B 1 142 ? 15.453 -7.355 2.756 1 98.62 142 GLY B CA 1
ATOM 3061 C C . GLY B 1 142 ? 14.258 -8.297 2.773 1 98.62 142 GLY B C 1
ATOM 3062 O O . GLY B 1 142 ? 13.328 -8.109 3.557 1 98.62 142 GLY B O 1
ATOM 3063 N N . VAL B 1 143 ? 14.297 -9.281 1.965 1 98.88 143 VAL B N 1
ATOM 3064 C CA . VAL B 1 143 ? 13.242 -10.281 1.9 1 98.88 143 VAL B CA 1
ATOM 3065 C C . VAL B 1 143 ? 13.164 -11.047 3.221 1 98.88 143 VAL B C 1
ATOM 3067 O O . VAL B 1 143 ? 12.086 -11.188 3.805 1 98.88 143 VAL B O 1
ATOM 3070 N N . GLU B 1 144 ? 14.273 -11.492 3.717 1 98.88 144 GLU B N 1
ATOM 3071 C CA . GLU B 1 144 ? 14.305 -12.344 4.902 1 98.88 144 GLU B CA 1
ATOM 3072 C C . GLU B 1 144 ? 13.898 -11.562 6.152 1 98.88 144 GLU B C 1
ATOM 3074 O O . GLU B 1 144 ? 13.289 -12.117 7.066 1 98.88 144 GLU B O 1
ATOM 3079 N N . ASN B 1 145 ? 14.297 -10.273 6.207 1 98.69 145 ASN B N 1
ATOM 3080 C CA . ASN B 1 145 ? 13.773 -9.43 7.277 1 98.69 145 ASN B CA 1
ATOM 3081 C C . ASN B 1 145 ? 12.25 -9.438 7.312 1 98.69 145 ASN B C 1
ATOM 3083 O O . ASN B 1 145 ? 11.648 -9.531 8.383 1 98.69 145 ASN B O 1
ATOM 3087 N N . ASN B 1 146 ? 11.664 -9.391 6.188 1 98.75 146 ASN B N 1
ATOM 3088 C CA . ASN B 1 146 ? 10.211 -9.359 6.105 1 98.75 146 ASN B CA 1
ATOM 3089 C C . ASN B 1 146 ? 9.602 -10.727 6.379 1 98.75 146 ASN B C 1
ATOM 3091 O O . ASN B 1 146 ? 8.508 -10.828 6.941 1 98.75 146 ASN B O 1
ATOM 3095 N N . LEU B 1 147 ? 10.266 -11.789 5.961 1 98.88 147 LEU B N 1
ATOM 3096 C CA . LEU B 1 147 ? 9.82 -13.117 6.355 1 98.88 147 LEU B CA 1
ATOM 3097 C C . LEU B 1 147 ? 9.836 -13.266 7.875 1 98.88 147 LEU B C 1
ATOM 3099 O O . LEU B 1 147 ? 8.953 -13.906 8.453 1 98.88 147 LEU B O 1
ATOM 3103 N N . GLY B 1 148 ? 10.867 -12.672 8.469 1 98.75 148 GLY B N 1
ATOM 3104 C CA . GLY B 1 148 ? 10.906 -12.648 9.922 1 98.75 148 GLY B CA 1
ATOM 3105 C C . GLY B 1 148 ? 9.727 -11.93 10.547 1 98.75 148 GLY B C 1
ATOM 3106 O O . GLY B 1 148 ? 9.172 -12.375 11.547 1 98.75 148 GLY B O 1
ATOM 3107 N N . LEU B 1 149 ? 9.352 -10.852 9.969 1 98.31 149 LEU B N 1
ATOM 3108 C CA . LEU B 1 149 ? 8.18 -10.109 10.438 1 98.31 149 LEU B CA 1
ATOM 3109 C C . LEU B 1 149 ? 6.914 -10.953 10.297 1 98.31 149 LEU B C 1
ATOM 3111 O O . LEU B 1 149 ? 6.043 -10.922 11.172 1 98.31 149 LEU B O 1
ATOM 3115 N N . LEU B 1 150 ? 6.801 -11.656 9.195 1 98.25 150 LEU B N 1
ATOM 3116 C CA . LEU B 1 150 ? 5.656 -12.547 9.008 1 98.25 150 LEU B CA 1
ATOM 3117 C C . LEU B 1 150 ? 5.582 -13.57 10.141 1 98.25 150 LEU B C 1
ATOM 3119 O O . LEU B 1 150 ? 4.512 -13.797 10.703 1 98.25 150 LEU B O 1
ATOM 3123 N N . GLU B 1 151 ? 6.727 -14.18 10.461 1 97.31 151 GLU B N 1
ATOM 3124 C CA . GLU B 1 151 ? 6.82 -15.188 11.516 1 97.31 151 GLU B CA 1
ATOM 3125 C C . GLU B 1 151 ? 6.328 -14.641 12.852 1 97.31 151 GLU B C 1
ATOM 3127 O O . GLU B 1 151 ? 5.586 -15.32 13.562 1 97.31 151 GLU B O 1
ATOM 3132 N N . ARG B 1 152 ? 6.668 -13.453 13.055 1 96.62 152 ARG B N 1
ATOM 3133 C CA . ARG B 1 152 ? 6.492 -12.906 14.398 1 96.62 152 ARG B CA 1
ATOM 3134 C C . ARG B 1 152 ? 5.141 -12.219 14.531 1 96.62 152 ARG B C 1
ATOM 3136 O O . ARG B 1 152 ? 4.52 -12.258 15.602 1 96.62 152 ARG B O 1
ATOM 3143 N N . LEU B 1 153 ? 4.688 -11.664 13.453 1 97.19 153 LEU B N 1
ATOM 3144 C CA . LEU B 1 153 ? 3.594 -10.711 13.625 1 97.19 153 LEU B CA 1
ATOM 3145 C C . LEU B 1 153 ? 2.297 -11.266 13.039 1 97.19 153 LEU B C 1
ATOM 3147 O O . LEU B 1 153 ? 1.21 -10.789 13.375 1 97.19 153 LEU B O 1
ATOM 3151 N N . TRP B 1 154 ? 2.369 -12.234 12.164 1 97.75 154 TRP B N 1
ATOM 3152 C CA . TRP B 1 154 ? 1.165 -12.547 11.398 1 97.75 154 TRP B CA 1
ATOM 3153 C C . TRP B 1 154 ? 0.811 -14.023 11.516 1 97.75 154 TRP B C 1
ATOM 3155 O O . TRP B 1 154 ? -0.343 -14.414 11.312 1 97.75 154 TRP B O 1
ATOM 3165 N N . LEU B 1 155 ? 1.777 -14.836 11.789 1 97 155 LEU B N 1
ATOM 3166 C CA . LEU B 1 155 ? 1.544 -16.266 11.656 1 97 155 LEU B CA 1
ATOM 3167 C C . LEU B 1 155 ? 1.375 -16.922 13.031 1 97 155 LEU B C 1
ATOM 3169 O O . LEU B 1 155 ? 2.141 -17.812 13.391 1 97 155 LEU B O 1
ATOM 3173 N N . GLU B 1 156 ? 0.307 -16.5 13.664 1 92.44 156 GLU B N 1
ATOM 3174 C CA . GLU B 1 156 ? -0.091 -17.094 14.938 1 92.44 156 GLU B CA 1
ATOM 3175 C C . GLU B 1 156 ? -1.121 -18.203 14.734 1 92.44 156 GLU B C 1
ATOM 3177 O O . GLU B 1 156 ? -1.32 -19.047 15.609 1 92.44 156 GLU B O 1
ATOM 3182 N N . ASN B 1 157 ? -1.804 -18.234 13.625 1 91.62 157 ASN B N 1
ATOM 3183 C CA . ASN B 1 157 ? -2.816 -19.219 13.242 1 91.62 157 ASN B CA 1
ATOM 3184 C C . ASN B 1 157 ? -2.451 -19.922 11.938 1 91.62 157 ASN B C 1
ATOM 3186 O O . ASN B 1 157 ? -1.306 -19.844 11.492 1 91.62 157 ASN B O 1
ATOM 3190 N N . ASP B 1 158 ? -3.469 -20.656 11.414 1 94.31 158 ASP B N 1
ATOM 3191 C CA . ASP B 1 158 ? -3.221 -21.422 10.203 1 94.31 158 ASP B CA 1
ATOM 3192 C C . ASP B 1 158 ? -2.984 -20.516 9.008 1 94.31 158 ASP B C 1
ATOM 3194 O O . ASP B 1 158 ? -2.201 -20.844 8.109 1 94.31 158 ASP B O 1
ATOM 3198 N N . PHE B 1 159 ? -3.66 -19.438 9.031 1 98.19 159 PHE B N 1
ATOM 3199 C CA . PHE B 1 159 ? -3.543 -18.469 7.953 1 98.19 159 PHE B CA 1
ATOM 3200 C C . PHE B 1 159 ? -3.225 -17.078 8.516 1 98.19 159 PHE B C 1
ATOM 3202 O O . PHE B 1 159 ? -3.082 -16.922 9.727 1 98.19 159 PHE B O 1
ATOM 3209 N N . LEU B 1 160 ? -2.98 -16.109 7.66 1 97.75 160 LEU B N 1
ATOM 3210 C CA . LEU B 1 160 ? -2.551 -14.781 8.086 1 97.75 160 LEU B CA 1
ATOM 3211 C C . LEU B 1 160 ? -3.633 -14.094 8.914 1 97.75 160 LEU B C 1
ATOM 3213 O O . LEU B 1 160 ? -3.328 -13.328 9.828 1 97.75 160 LEU B O 1
ATOM 3217 N N . VAL B 1 161 ? -4.891 -14.352 8.406 1 94.69 161 VAL B N 1
ATOM 3218 C CA . VAL B 1 161 ? -6.02 -13.773 9.125 1 94.69 161 VAL B CA 1
ATOM 3219 C C . VAL B 1 161 ? -6.906 -14.891 9.68 1 94.69 161 VAL B C 1
ATOM 3221 O O . VAL B 1 161 ? -7.805 -15.375 8.992 1 94.69 161 VAL B O 1
ATOM 3224 N N . GLY B 1 162 ? -6.535 -15.578 10.766 1 91.69 162 GLY B N 1
ATOM 3225 C CA . GLY B 1 162 ? -7.391 -16.562 11.406 1 91.69 162 GLY B CA 1
ATOM 3226 C C . GLY B 1 162 ? -7.195 -17.969 10.867 1 91.69 162 GLY B C 1
ATOM 3227 O O . GLY B 1 162 ? -6.066 -18.391 10.602 1 91.69 162 GLY B O 1
ATOM 3228 N N . LYS B 1 163 ? -8.383 -18.656 10.68 1 94.31 163 LYS B N 1
ATOM 3229 C CA . LYS B 1 163 ? -8.297 -20.094 10.406 1 94.31 163 LYS B CA 1
ATOM 3230 C C . LYS B 1 163 ? -8.656 -20.391 8.953 1 94.31 163 LYS B C 1
ATOM 3232 O O . LYS B 1 163 ? -8.516 -21.531 8.492 1 94.31 163 LYS B O 1
ATOM 3237 N N . ASN B 1 164 ? -9.055 -19.406 8.242 1 95.25 164 ASN B N 1
ATOM 3238 C CA . ASN B 1 164 ? -9.523 -19.625 6.879 1 95.25 164 ASN B CA 1
ATOM 3239 C C . ASN B 1 164 ? -8.672 -18.875 5.863 1 95.25 164 ASN B C 1
ATOM 3241 O O . ASN B 1 164 ? -8.133 -17.812 6.164 1 95.25 164 ASN B O 1
ATOM 3245 N N . LEU B 1 165 ? -8.594 -19.484 4.664 1 97.88 165 LEU B N 1
ATOM 3246 C CA . LEU B 1 165 ? -7.922 -18.828 3.545 1 97.88 165 LEU B CA 1
ATOM 3247 C C . LEU B 1 165 ? -8.625 -17.531 3.168 1 97.88 165 LEU B C 1
ATOM 3249 O O . LEU B 1 165 ? -9.852 -17.484 3.049 1 97.88 165 LEU B O 1
ATOM 3253 N N . THR B 1 166 ? -7.883 -16.469 3.049 1 98.38 166 THR B N 1
ATOM 3254 C CA . THR B 1 166 ? -8.406 -15.195 2.564 1 98.38 166 THR B CA 1
ATOM 3255 C C . THR B 1 166 ? -7.5 -14.609 1.486 1 98.38 166 THR B C 1
ATOM 3257 O O . THR B 1 166 ? -6.469 -15.195 1.151 1 98.38 166 THR B O 1
ATOM 3260 N N . MET B 1 167 ? -7.84 -13.477 0.971 1 98.62 167 MET B N 1
ATOM 3261 C CA . MET B 1 167 ? -7.023 -12.789 -0.025 1 98.62 167 MET B CA 1
ATOM 3262 C C . MET B 1 167 ? -5.691 -12.352 0.571 1 98.62 167 MET B C 1
ATOM 3264 O O . MET B 1 167 ? -4.711 -12.172 -0.154 1 98.62 167 MET B O 1
ATOM 3268 N N . ALA B 1 168 ? -5.633 -12.133 1.912 1 98.69 168 ALA B N 1
ATOM 3269 C CA . ALA B 1 168 ? -4.355 -11.836 2.559 1 98.69 168 ALA B CA 1
ATOM 3270 C C . ALA B 1 168 ? -3.336 -12.938 2.275 1 98.69 168 ALA B C 1
ATOM 3272 O O . ALA B 1 168 ? -2.195 -12.656 1.905 1 98.69 168 ALA B O 1
ATOM 3273 N N . ASP B 1 169 ? -3.777 -14.164 2.367 1 98.81 169 ASP B N 1
ATOM 3274 C CA . ASP B 1 169 ? -2.906 -15.32 2.16 1 98.81 169 ASP B CA 1
ATOM 3275 C C . ASP B 1 169 ? -2.506 -15.445 0.693 1 98.81 169 ASP B C 1
ATOM 3277 O O . ASP B 1 169 ? -1.341 -15.711 0.383 1 98.81 169 ASP B O 1
ATOM 3281 N N . ILE B 1 170 ? -3.471 -15.281 -0.142 1 98.75 170 ILE B N 1
ATOM 3282 C CA . ILE B 1 170 ? -3.264 -15.508 -1.569 1 98.75 170 ILE B CA 1
ATOM 3283 C C . ILE B 1 170 ? -2.287 -14.469 -2.115 1 98.75 170 ILE B C 1
ATOM 3285 O O . ILE B 1 170 ? -1.319 -14.812 -2.799 1 98.75 170 ILE B O 1
ATOM 3289 N N . LEU B 1 171 ? -2.488 -13.211 -1.81 1 98.69 171 LEU B N 1
ATOM 3290 C CA . LEU B 1 171 ? -1.605 -12.164 -2.303 1 98.69 171 LEU B CA 1
ATOM 3291 C C . LEU B 1 171 ? -0.224 -12.266 -1.664 1 98.69 171 LEU B C 1
ATOM 3293 O O . LEU B 1 171 ? 0.792 -12.18 -2.355 1 98.69 171 LEU B O 1
ATOM 3297 N N . GLY B 1 172 ? -0.184 -12.445 -0.327 1 98.69 172 GLY B N 1
ATOM 3298 C CA . GLY B 1 172 ? 1.094 -12.586 0.355 1 98.69 172 GLY B CA 1
ATOM 3299 C C . GLY B 1 172 ? 1.941 -13.719 -0.191 1 98.69 172 GLY B C 1
ATOM 3300 O O . GLY B 1 172 ? 3.135 -13.539 -0.446 1 98.69 172 GLY B O 1
ATOM 3301 N N . SER B 1 173 ? 1.339 -14.859 -0.374 1 98.75 173 SER B N 1
ATOM 3302 C CA . SER B 1 173 ? 2.074 -16.016 -0.875 1 98.75 173 SER B CA 1
ATOM 3303 C C . SER B 1 173 ? 2.512 -15.805 -2.32 1 98.75 173 SER B C 1
ATOM 3305 O O . SER B 1 173 ? 3.572 -16.281 -2.729 1 98.75 173 SER B O 1
ATOM 3307 N N . SER B 1 174 ? 1.672 -15.125 -3.117 1 98.62 174 SER B N 1
ATOM 3308 C CA . SER B 1 174 ? 1.997 -14.867 -4.516 1 98.62 174 SER B CA 1
ATOM 3309 C C . SER B 1 174 ? 3.266 -14.031 -4.645 1 98.62 174 SER B C 1
ATOM 3311 O O . SER B 1 174 ? 4.086 -14.273 -5.535 1 98.62 174 SER B O 1
ATOM 3313 N N . GLU B 1 175 ? 3.441 -13.055 -3.75 1 98.5 175 GLU B N 1
ATOM 3314 C CA . GLU B 1 175 ? 4.637 -12.219 -3.734 1 98.5 175 GLU B CA 1
ATOM 3315 C C . GLU B 1 175 ? 5.887 -13.047 -3.461 1 98.5 175 GLU B C 1
ATOM 3317 O O . GLU B 1 175 ? 6.91 -12.875 -4.129 1 98.5 175 GLU B O 1
ATOM 3322 N N . ILE B 1 176 ? 5.766 -13.906 -2.508 1 98.81 176 ILE B N 1
ATOM 3323 C CA . ILE B 1 176 ? 6.914 -14.703 -2.09 1 98.81 176 ILE B CA 1
ATOM 3324 C C . ILE B 1 176 ? 7.242 -15.742 -3.162 1 98.81 176 ILE B C 1
ATOM 3326 O O . ILE B 1 176 ? 8.414 -15.953 -3.494 1 98.81 176 ILE B O 1
ATOM 3330 N N . ASN B 1 177 ? 6.234 -16.344 -3.758 1 98.5 177 ASN B N 1
ATOM 3331 C CA . ASN B 1 177 ? 6.434 -17.359 -4.777 1 98.5 177 ASN B CA 1
ATOM 3332 C C . ASN B 1 177 ? 7.102 -16.781 -6.023 1 98.5 177 ASN B C 1
ATOM 3334 O O . ASN B 1 177 ? 7.73 -17.516 -6.789 1 98.5 177 ASN B O 1
ATOM 3338 N N . GLN B 1 178 ? 6.953 -15.508 -6.242 1 98.12 178 GLN B N 1
ATOM 3339 C CA . GLN B 1 178 ? 7.566 -14.844 -7.387 1 98.12 178 GLN B CA 1
ATOM 3340 C C . GLN B 1 178 ? 9.078 -15.008 -7.375 1 98.12 178 GLN B C 1
ATOM 3342 O O . GLN B 1 178 ? 9.719 -15.008 -8.43 1 98.12 178 GLN B O 1
ATOM 3347 N N . LEU B 1 179 ? 9.688 -15.234 -6.219 1 98.25 179 LEU B N 1
ATOM 3348 C CA . LEU B 1 179 ? 11.133 -15.219 -6.035 1 98.25 179 LEU B CA 1
ATOM 3349 C C . LEU B 1 179 ? 11.75 -16.531 -6.5 1 98.25 179 LEU B C 1
ATOM 3351 O O . LEU B 1 179 ? 12.977 -16.656 -6.57 1 98.25 179 LEU B O 1
ATOM 3355 N N . ARG B 1 180 ? 10.898 -17.484 -6.867 1 97.38 180 ARG B N 1
ATOM 3356 C CA . ARG B 1 180 ? 11.398 -18.688 -7.523 1 97.38 180 ARG B CA 1
ATOM 3357 C C . ARG B 1 180 ? 12.164 -18.344 -8.797 1 97.38 180 ARG B C 1
ATOM 3359 O O . ARG B 1 180 ? 13.125 -19.031 -9.148 1 97.38 180 ARG B O 1
ATOM 3366 N N . LEU B 1 181 ? 11.805 -17.234 -9.438 1 96.5 181 LEU B N 1
ATOM 3367 C CA . LEU B 1 181 ? 12.477 -16.766 -10.641 1 96.5 181 LEU B CA 1
ATOM 3368 C C . LEU B 1 181 ? 13.898 -16.312 -10.328 1 96.5 181 LEU B C 1
ATOM 3370 O O . LEU B 1 181 ? 14.75 -16.25 -11.219 1 96.5 181 LEU B O 1
ATOM 3374 N N . CYS B 1 182 ? 14.133 -15.961 -9.086 1 96.5 182 CYS B N 1
ATOM 3375 C CA . CYS B 1 182 ? 15.453 -15.539 -8.625 1 96.5 182 CYS B CA 1
ATOM 3376 C C . CYS B 1 182 ? 16.203 -16.703 -7.988 1 96.5 182 CYS B C 1
ATOM 3378 O O . CYS B 1 182 ? 17.234 -16.5 -7.34 1 96.5 182 CYS B O 1
ATOM 3380 N N . GLN B 1 183 ? 15.586 -17.875 -8.039 1 94.75 183 GLN B N 1
ATOM 3381 C CA . GLN B 1 183 ? 16.156 -19.094 -7.461 1 94.75 183 GLN B CA 1
ATOM 3382 C C . GLN B 1 183 ? 16.25 -18.984 -5.941 1 94.75 183 GLN B C 1
ATOM 3384 O O . GLN B 1 183 ? 17.219 -19.469 -5.34 1 94.75 183 GLN B O 1
ATOM 3389 N N . TYR B 1 184 ? 15.336 -18.25 -5.449 1 97.12 184 TYR B N 1
ATOM 3390 C CA . TYR B 1 184 ? 15.258 -18.125 -4 1 97.12 184 TYR B CA 1
ATOM 3391 C C . TYR B 1 184 ? 14.25 -19.109 -3.418 1 97.12 184 TYR B C 1
ATOM 3393 O O . TYR B 1 184 ? 13.156 -19.281 -3.951 1 9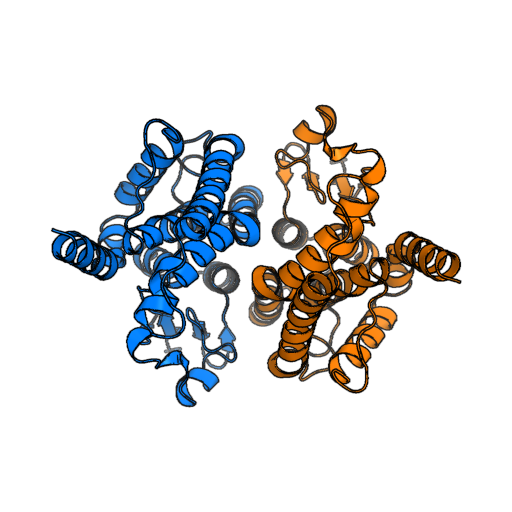7.12 184 TYR B O 1
ATOM 3401 N N . ARG B 1 185 ? 14.664 -19.734 -2.391 1 95.94 185 ARG B N 1
ATOM 3402 C CA . ARG B 1 185 ? 13.805 -20.625 -1.623 1 95.94 185 ARG B CA 1
ATOM 3403 C C . ARG B 1 185 ? 13.789 -20.234 -0.149 1 95.94 185 ARG B C 1
ATOM 3405 O O . ARG B 1 185 ? 14.836 -19.984 0.444 1 95.94 185 ARG B O 1
ATOM 3412 N N . VAL B 1 186 ? 12.602 -20.234 0.435 1 98.5 186 VAL B N 1
ATOM 3413 C CA . VAL B 1 186 ? 12.484 -19.875 1.845 1 98.5 186 VAL B CA 1
ATOM 3414 C C . VAL B 1 186 ? 13.156 -20.938 2.707 1 98.5 186 VAL B C 1
ATOM 3416 O O . VAL B 1 186 ? 12.922 -22.141 2.531 1 98.5 186 VAL B O 1
ATOM 3419 N N . ASP B 1 187 ? 14.039 -20.531 3.578 1 98 187 ASP B N 1
ATOM 3420 C CA . ASP B 1 187 ? 14.766 -21.422 4.473 1 98 187 ASP B CA 1
ATOM 3421 C C . ASP B 1 187 ? 13.852 -21.969 5.57 1 98 187 ASP B C 1
ATOM 3423 O O . ASP B 1 187 ? 13.445 -21.234 6.469 1 98 187 ASP B O 1
ATOM 3427 N N . GLU B 1 188 ? 13.57 -23.203 5.57 1 98 188 GLU B N 1
ATOM 3428 C CA . GLU B 1 188 ? 12.633 -23.828 6.5 1 98 188 GLU B CA 1
ATOM 3429 C C . GLU B 1 188 ? 13.148 -23.75 7.934 1 98 188 GLU B C 1
ATOM 3431 O O . GLU B 1 188 ? 12.359 -23.641 8.875 1 98 188 GLU B O 1
ATOM 3436 N N . LYS B 1 189 ? 14.414 -23.844 8.156 1 98.19 189 LYS B N 1
ATOM 3437 C CA . LYS B 1 189 ? 14.992 -23.766 9.492 1 98.19 189 LYS B CA 1
ATOM 3438 C C . LYS B 1 189 ? 14.852 -22.375 10.078 1 98.19 189 LYS B C 1
ATOM 3440 O O . LYS B 1 189 ? 14.578 -22.219 11.273 1 98.19 189 LYS B O 1
ATOM 3445 N N . LYS B 1 190 ? 15.016 -21.359 9.25 1 98.31 190 LYS B N 1
ATOM 3446 C CA . LYS B 1 190 ? 14.953 -19.969 9.703 1 98.31 190 LYS B CA 1
ATOM 3447 C C . LYS B 1 190 ? 13.508 -19.5 9.836 1 98.31 190 LYS B C 1
ATOM 3449 O O . LYS B 1 190 ? 13.18 -18.719 10.734 1 98.31 190 LYS B O 1
ATOM 3454 N N . PHE B 1 191 ? 12.711 -19.969 8.883 1 98.62 191 PHE B N 1
ATOM 3455 C CA . PHE B 1 191 ? 11.344 -19.469 8.82 1 98.62 191 PHE B CA 1
ATOM 3456 C C . PHE B 1 191 ? 10.352 -20.625 8.734 1 98.62 191 PHE B C 1
ATOM 3458 O O . PHE B 1 191 ? 9.602 -20.734 7.766 1 98.62 191 PHE B O 1
ATOM 3465 N N . PRO B 1 192 ? 10.219 -21.422 9.734 1 98.44 192 PRO B N 1
ATOM 3466 C CA . PRO B 1 192 ? 9.383 -22.625 9.688 1 98.44 192 PRO B CA 1
ATOM 3467 C C . PRO B 1 192 ? 7.898 -22.312 9.547 1 98.44 192 PRO B C 1
ATOM 3469 O O . PRO B 1 192 ? 7.176 -23.031 8.844 1 98.44 192 PRO B O 1
ATOM 3472 N N . LYS B 1 193 ? 7.406 -21.281 10.234 1 98.5 193 LYS B N 1
ATOM 3473 C CA . LYS B 1 193 ? 5.992 -20.938 10.141 1 98.5 193 LYS B CA 1
ATOM 3474 C C . LYS B 1 193 ? 5.625 -20.469 8.734 1 98.5 193 LYS B C 1
ATOM 3476 O O . LYS B 1 193 ? 4.543 -20.781 8.234 1 98.5 193 LYS B O 1
ATOM 3481 N N . VAL B 1 194 ? 6.547 -19.734 8.109 1 98.75 194 VAL B N 1
ATOM 3482 C CA . VAL B 1 194 ? 6.297 -19.234 6.762 1 98.75 194 VAL B CA 1
ATOM 3483 C C . VAL B 1 194 ? 6.191 -20.391 5.781 1 98.75 194 VAL B C 1
ATOM 3485 O O . VAL B 1 194 ? 5.289 -20.422 4.941 1 98.75 194 VAL B O 1
ATOM 3488 N N . VAL B 1 195 ? 7.129 -21.328 5.871 1 98.69 195 VAL B N 1
ATOM 3489 C CA . VAL B 1 195 ? 7.137 -22.469 4.961 1 98.69 195 VAL B CA 1
ATOM 3490 C C . VAL B 1 195 ? 5.848 -23.281 5.129 1 98.69 195 VAL B C 1
ATOM 3492 O O . VAL B 1 195 ? 5.203 -23.641 4.141 1 98.69 195 VAL B O 1
ATOM 3495 N N . LYS B 1 196 ? 5.48 -23.516 6.336 1 98.44 196 LYS B N 1
ATOM 3496 C CA . LYS B 1 196 ? 4.246 -24.234 6.613 1 98.44 196 LYS B CA 1
ATOM 3497 C C . LYS B 1 196 ? 3.031 -23.5 6.07 1 98.44 196 LYS B C 1
ATOM 3499 O O . LYS B 1 196 ? 2.129 -24.094 5.492 1 98.44 196 LYS B O 1
ATOM 3504 N N . TRP B 1 197 ? 3.01 -22.188 6.312 1 98.75 197 TRP B N 1
ATOM 3505 C CA . TRP B 1 197 ? 1.926 -21.328 5.828 1 98.75 197 TRP B CA 1
ATOM 3506 C C . TRP B 1 197 ? 1.843 -21.375 4.309 1 98.75 197 TRP B C 1
ATOM 3508 O O . TRP B 1 197 ? 0.755 -21.516 3.742 1 98.75 197 TRP B O 1
ATOM 3518 N N . LEU B 1 198 ? 2.979 -21.25 3.621 1 98.69 198 LEU B N 1
ATOM 3519 C CA . LEU B 1 198 ? 3.002 -21.312 2.164 1 98.69 198 LEU B CA 1
ATOM 3520 C C . LEU B 1 198 ? 2.434 -22.625 1.656 1 98.69 198 LEU B C 1
ATOM 3522 O O . LEU B 1 198 ? 1.688 -22.656 0.674 1 98.69 198 LEU B O 1
ATOM 3526 N N . GLU B 1 199 ? 2.787 -23.688 2.281 1 98.5 199 GLU B N 1
ATOM 3527 C CA . GLU B 1 199 ? 2.271 -25 1.908 1 98.5 199 GLU B CA 1
ATOM 3528 C C . GLU B 1 199 ? 0.762 -25.094 2.125 1 98.5 199 GLU B C 1
ATOM 3530 O O . GLU B 1 199 ? 0.039 -25.641 1.292 1 98.5 199 GLU B O 1
ATOM 3535 N N . ARG B 1 200 ? 0.304 -24.625 3.219 1 98.5 200 ARG B N 1
ATOM 3536 C CA . ARG B 1 200 ? -1.125 -24.609 3.514 1 98.5 200 ARG B CA 1
ATOM 3537 C C . ARG B 1 200 ? -1.894 -23.797 2.477 1 98.5 200 ARG B C 1
ATOM 3539 O O . ARG B 1 200 ? -2.979 -24.203 2.049 1 98.5 200 ARG B O 1
ATOM 3546 N N . VAL B 1 201 ? -1.332 -22.625 2.113 1 98.62 201 VAL B N 1
ATOM 3547 C CA . VAL B 1 201 ? -1.963 -21.797 1.1 1 98.62 201 VAL B CA 1
ATOM 3548 C C . VAL B 1 201 ? -2.027 -22.547 -0.228 1 98.62 201 VAL B C 1
ATOM 3550 O O . VAL B 1 201 ? -3.064 -22.547 -0.896 1 98.62 201 VAL B O 1
ATOM 3553 N N . ARG B 1 202 ? -0.929 -23.172 -0.582 1 98.44 202 ARG B N 1
ATOM 3554 C CA . ARG B 1 202 ? -0.902 -23.953 -1.812 1 98.44 202 ARG B CA 1
ATOM 3555 C C . ARG B 1 202 ? -1.985 -25.031 -1.801 1 98.44 202 ARG B C 1
ATOM 3557 O O . ARG B 1 202 ? -2.77 -25.125 -2.746 1 98.44 202 ARG B O 1
ATOM 3564 N N . GLU B 1 203 ? -2.094 -25.766 -0.767 1 98.25 203 GLU B N 1
ATOM 3565 C CA . GLU B 1 203 ? -3.064 -26.844 -0.654 1 98.25 203 GLU B CA 1
ATOM 3566 C C . GLU B 1 203 ? -4.492 -26.312 -0.723 1 98.25 203 GLU B C 1
ATOM 3568 O O . GLU B 1 203 ? -5.344 -26.906 -1.402 1 98.25 203 GLU B O 1
ATOM 3573 N N . SER B 1 204 ? -4.73 -25.25 -0.082 1 97.88 204 SER B N 1
ATOM 3574 C CA . SER B 1 204 ? -6.078 -24.703 0.03 1 97.88 204 SER B CA 1
ATOM 3575 C C . SER B 1 204 ? -6.5 -24 -1.257 1 97.88 204 SER B C 1
ATOM 3577 O O . SER B 1 204 ? -7.691 -23.906 -1.554 1 97.88 204 SER B O 1
ATOM 3579 N N . ALA B 1 205 ? -5.52 -23.484 -2.037 1 97.44 205 ALA B N 1
ATOM 3580 C CA . ALA B 1 205 ? -5.836 -22.703 -3.223 1 97.44 205 ALA B CA 1
ATOM 3581 C C . ALA B 1 205 ? -5.652 -23.531 -4.496 1 97.44 205 ALA B C 1
ATOM 3583 O O . ALA B 1 205 ? -5.855 -23.016 -5.602 1 97.44 205 ALA B O 1
ATOM 3584 N N . ASN B 1 206 ? -5.266 -24.75 -4.34 1 97.56 206 ASN B N 1
ATOM 3585 C CA . ASN B 1 206 ? -5.152 -25.625 -5.508 1 97.56 206 ASN B CA 1
ATOM 3586 C C . ASN B 1 206 ? -6.52 -25.953 -6.094 1 97.56 206 ASN B C 1
ATOM 3588 O O . ASN B 1 206 ? -7.508 -26.062 -5.359 1 97.56 206 ASN B O 1
ATOM 3592 N N . PRO B 1 207 ? -6.586 -26.125 -7.469 1 98.06 207 PRO B N 1
ATOM 3593 C CA . PRO B 1 207 ? -5.484 -26.25 -8.43 1 98.06 207 PRO B CA 1
ATOM 3594 C C . PRO B 1 207 ? -5 -24.906 -8.953 1 98.06 207 PRO B C 1
ATOM 3596 O O . PRO B 1 207 ? -4.004 -24.844 -9.672 1 98.06 207 PRO B O 1
ATOM 3599 N N . TYR B 1 208 ? -5.629 -23.844 -8.516 1 97.94 208 TYR B N 1
ATOM 3600 C CA . TYR B 1 208 ? -5.371 -22.562 -9.156 1 97.94 208 TYR B CA 1
ATOM 3601 C C . TYR B 1 208 ? -4.016 -22 -8.734 1 97.94 208 TYR B C 1
ATOM 3603 O O . TYR B 1 208 ? -3.35 -21.312 -9.516 1 97.94 208 TYR B O 1
ATOM 3611 N N . HIS B 1 209 ? -3.623 -22.297 -7.512 1 98 209 HIS B N 1
ATOM 3612 C CA . HIS B 1 209 ? -2.283 -21.906 -7.074 1 98 209 HIS B CA 1
ATOM 3613 C C . HIS B 1 209 ? -1.22 -22.469 -8.016 1 98 209 HIS B C 1
ATOM 3615 O O . HIS B 1 209 ? -0.407 -21.703 -8.555 1 98 209 HIS B O 1
ATOM 3621 N N . ASP B 1 210 ? -1.246 -23.766 -8.266 1 98.12 210 ASP B N 1
ATOM 3622 C CA . ASP B 1 210 ? -0.238 -24.406 -9.102 1 98.12 210 ASP B CA 1
ATOM 3623 C C . ASP B 1 210 ? -0.388 -23.984 -10.562 1 98.12 210 ASP B C 1
ATOM 3625 O O . ASP B 1 210 ? 0.607 -23.766 -11.258 1 98.12 210 ASP B O 1
ATOM 3629 N N . GLU B 1 211 ? -1.608 -23.906 -11.031 1 98.12 211 GLU B N 1
ATOM 3630 C CA . GLU B 1 211 ? -1.853 -23.438 -12.391 1 98.12 211 GLU B CA 1
ATOM 3631 C C . GLU B 1 211 ? -1.272 -22.047 -12.617 1 98.12 211 GLU B C 1
ATOM 3633 O O . GLU B 1 211 ? -0.666 -21.781 -13.656 1 98.12 211 GLU B O 1
ATOM 3638 N N . GLY B 1 212 ? -1.471 -21.125 -11.633 1 98.06 212 GLY B N 1
ATOM 3639 C CA . GLY B 1 212 ? -0.995 -19.766 -11.75 1 98.06 212 GLY B CA 1
ATOM 3640 C C . GLY B 1 212 ? 0.518 -19.656 -11.766 1 98.06 212 GLY B C 1
ATOM 3641 O O . GLY B 1 212 ? 1.068 -18.656 -12.234 1 98.06 212 GLY B O 1
ATOM 3642 N N . LEU B 1 213 ? 1.201 -20.672 -11.266 1 97.88 213 LEU B N 1
ATOM 3643 C CA . LEU B 1 213 ? 2.652 -20.625 -11.125 1 97.88 213 LEU B CA 1
ATOM 3644 C C . LEU B 1 213 ? 3.332 -21.453 -12.211 1 97.88 213 LEU B C 1
ATOM 3646 O O . LEU B 1 213 ? 4.559 -21.578 -12.227 1 97.88 213 LEU B O 1
ATOM 3650 N N . THR B 1 214 ? 2.537 -21.922 -13.164 1 96.5 214 THR B N 1
ATOM 3651 C CA . THR B 1 214 ? 3.059 -22.812 -14.18 1 96.5 214 THR B CA 1
ATOM 3652 C C . THR B 1 214 ? 4.219 -22.172 -14.93 1 96.5 214 THR B C 1
ATOM 3654 O O . THR B 1 214 ? 5.289 -22.766 -15.07 1 96.5 214 THR B O 1
ATOM 3657 N N . PHE B 1 215 ? 4.039 -21 -15.375 1 92 215 PHE B N 1
ATOM 3658 C CA . PHE B 1 215 ? 5.082 -20.312 -16.125 1 92 215 PHE B CA 1
ATOM 3659 C C . PHE B 1 215 ? 6.305 -20.047 -15.242 1 92 215 PHE B C 1
ATOM 3661 O O . PHE B 1 215 ? 7.441 -20.234 -15.68 1 92 215 PHE B O 1
ATOM 3668 N N . ILE B 1 216 ? 6.102 -19.641 -14.062 1 93.81 216 ILE B N 1
ATOM 3669 C CA . ILE B 1 216 ? 7.168 -19.312 -13.125 1 93.81 216 ILE B CA 1
ATOM 3670 C C . ILE B 1 216 ? 7.984 -20.578 -12.828 1 93.81 216 ILE B C 1
ATOM 3672 O O . ILE B 1 216 ? 9.219 -20.531 -12.812 1 93.81 216 ILE B O 1
ATOM 3676 N N . ASP B 1 217 ? 7.293 -21.641 -12.586 1 93.75 217 ASP B N 1
ATOM 3677 C CA . ASP B 1 217 ? 7.961 -22.906 -12.266 1 93.75 217 ASP B CA 1
ATOM 3678 C C . ASP B 1 217 ? 8.781 -23.406 -13.453 1 93.75 217 ASP B C 1
ATOM 3680 O O . ASP B 1 217 ? 9.898 -23.891 -13.281 1 93.75 217 ASP B O 1
ATOM 3684 N N . ARG B 1 218 ? 8.25 -23.25 -14.641 1 91.31 218 ARG B N 1
ATOM 3685 C CA . ARG B 1 218 ? 8.969 -23.656 -15.844 1 91.31 218 ARG B CA 1
ATOM 3686 C C . ARG B 1 218 ? 10.227 -22.828 -16.031 1 91.31 218 ARG B C 1
ATOM 3688 O O . ARG B 1 218 ? 11.305 -23.359 -16.297 1 91.31 218 ARG B O 1
ATOM 3695 N N . LYS B 1 219 ? 10.094 -21.547 -15.906 1 89.31 219 LYS B N 1
ATOM 3696 C CA . LYS B 1 219 ? 11.211 -20.625 -16.094 1 89.31 219 LYS B CA 1
ATOM 3697 C C . LYS B 1 219 ? 12.281 -20.828 -15.031 1 89.31 219 LYS B C 1
ATOM 3699 O O . LYS B 1 219 ? 13.477 -20.719 -15.312 1 89.31 219 LYS B O 1
ATOM 3704 N N . SER B 1 220 ? 11.867 -21.047 -13.844 1 89.19 220 SER B N 1
ATOM 3705 C CA . SER B 1 220 ? 12.797 -21.234 -12.734 1 89.19 220 SER B CA 1
ATOM 3706 C C . SER B 1 220 ? 13.617 -22.516 -12.914 1 89.19 220 SER B C 1
ATOM 3708 O O . SER B 1 220 ? 14.797 -22.562 -12.578 1 89.19 220 SER B O 1
ATOM 3710 N N . LYS B 1 221 ? 13.039 -23.484 -13.438 1 86.06 221 LYS B N 1
ATOM 3711 C CA . LYS B 1 221 ? 13.719 -24.766 -13.664 1 86.06 221 LYS B CA 1
ATOM 3712 C C . LYS B 1 221 ? 14.734 -24.641 -14.797 1 86.06 221 LYS B C 1
ATOM 3714 O O . LYS B 1 221 ? 15.805 -25.25 -14.742 1 86.06 221 LYS B O 1
ATOM 3719 N N . GLN B 1 222 ? 14.383 -23.891 -15.773 1 81.44 222 GLN B N 1
ATOM 3720 C CA . GLN B 1 222 ? 15.297 -23.672 -16.891 1 81.44 222 GLN B CA 1
ATOM 3721 C C . GLN B 1 222 ? 16.562 -22.953 -16.453 1 81.44 222 GLN B C 1
ATOM 3723 O O . GLN B 1 222 ? 17.656 -23.281 -16.906 1 81.44 222 GLN B O 1
ATOM 3728 N N . ALA B 1 223 ? 16.453 -22.078 -15.602 1 75.81 223 ALA B N 1
ATOM 3729 C CA . ALA B 1 223 ? 17.594 -21.312 -15.102 1 75.81 223 ALA B CA 1
ATOM 3730 C C . ALA B 1 223 ? 18.531 -22.203 -14.273 1 75.81 223 ALA B C 1
ATOM 3732 O O . ALA B 1 223 ? 19.75 -22.062 -14.344 1 75.81 223 ALA B O 1
ATOM 3733 N N . THR B 1 224 ? 17.953 -23 -13.516 1 70.94 224 THR B N 1
ATOM 3734 C CA . THR B 1 224 ? 18.75 -23.922 -12.695 1 70.94 224 THR B CA 1
ATOM 3735 C C . THR B 1 224 ? 19.516 -24.906 -13.578 1 70.94 224 THR B C 1
ATOM 3737 O O . THR B 1 224 ? 20.688 -25.203 -13.305 1 70.94 224 THR B O 1
ATOM 3740 N N . ALA B 1 225 ? 18.891 -25.281 -14.648 1 66.19 225 ALA B N 1
ATOM 3741 C CA . ALA B 1 225 ? 19.531 -26.234 -15.57 1 66.19 225 ALA B CA 1
ATOM 3742 C C . ALA B 1 225 ? 20.688 -25.562 -16.328 1 66.19 225 ALA B C 1
ATOM 3744 O O . ALA B 1 225 ? 21.703 -26.203 -16.594 1 66.19 225 ALA B O 1
ATOM 3745 N N . ALA B 1 226 ? 20.484 -24.359 -16.609 1 62.69 226 ALA B N 1
ATOM 3746 C CA . ALA B 1 226 ? 21.531 -23.641 -17.344 1 62.69 226 ALA B CA 1
ATOM 3747 C C . ALA B 1 226 ? 22.75 -23.391 -16.469 1 62.69 226 ALA B C 1
ATOM 3749 O O . ALA B 1 226 ? 23.844 -23.109 -16.969 1 62.69 226 ALA B O 1
ATOM 3750 N N . LYS B 1 227 ? 22.625 -23.406 -15.289 1 69.19 227 LYS B N 1
ATOM 3751 C CA . LYS B 1 227 ? 23.719 -23.188 -14.344 1 69.19 227 LYS B CA 1
ATOM 3752 C C . LYS B 1 227 ? 24.5 -24.484 -14.117 1 69.19 227 LYS B C 1
ATOM 3754 O O . LYS B 1 227 ? 25.594 -24.453 -13.539 1 69.19 227 LYS B O 1
ATOM 3759 N N . LEU B 1 228 ? 23.859 -25.719 -14.602 1 46.44 228 LEU B N 1
ATOM 3760 C CA . LEU B 1 228 ? 24.516 -27.016 -14.492 1 46.44 228 LEU B CA 1
ATOM 3761 C C . LEU B 1 228 ? 25.25 -27.359 -15.781 1 46.44 228 LEU B C 1
ATOM 3763 O O . LEU B 1 228 ? 26.328 -27.953 -15.742 1 46.44 228 LEU B O 1
#

InterPro domains:
  IPR004045 Glutathione S-transferase, N-terminal [PF02798] (9-77)
  IPR004045 Glutathione S-transferase, N-terminal [PS50404] (3-84)
  IPR004046 Glutathione S-transferase, C-terminal [PF00043] (131-204)
  IPR010987 Glutathione S-transferase, C-terminal-like [PS50405] (90-220)
  IPR036249 Thioredoxin-like superfamily [SSF52833] (6-93)
  IPR036282 Glutathione S-transferase, C-terminal domain superfamily [SSF47616] (75-203)
  IPR040075 Glutathione S-transferase Theta, N-terminal [cd03050] (5-80)
  IPR040079 Glutathione transferase family [SFLDS00019] (5-203)
  IPR051369 Glutathione S-transferase Theta [PTHR43917] (5-223)

pLDDT: mean 95.66, std 6.93, range [46.44, 98.94]

Solvent-accessible surface area (backbone atoms only — not comparable to full-atom values): 24021 Å² total; per-residue (Å²): 127,84,73,60,35,35,38,34,27,33,58,86,37,34,63,20,28,22,50,48,38,54,38,60,75,39,65,36,77,54,39,81,41,80,42,51,64,93,76,47,45,38,73,36,74,72,36,34,76,58,27,87,82,40,58,67,30,32,36,35,54,82,90,45,62,44,44,42,62,71,28,46,52,52,46,36,38,76,68,70,55,45,41,49,72,40,54,42,81,51,66,68,62,27,34,49,37,35,25,48,59,54,51,30,50,83,36,53,44,43,28,38,47,52,34,38,38,49,60,32,52,29,34,73,69,69,71,38,71,66,59,54,71,70,54,49,47,53,33,49,50,45,35,49,55,37,52,50,46,41,47,72,72,35,50,86,49,71,24,63,62,47,83,48,73,31,51,44,44,43,38,54,46,27,36,60,58,54,32,36,62,63,72,51,72,87,51,50,87,83,37,47,62,51,50,52,35,48,51,50,50,43,65,71,42,50,68,43,46,59,61,50,38,46,66,52,54,53,55,29,51,52,54,57,56,73,74,104,127,84,72,61,37,34,38,34,28,34,58,87,38,35,64,20,27,20,51,49,37,52,39,61,74,41,66,37,77,54,39,81,40,80,42,50,62,94,74,47,44,37,73,35,72,71,36,33,76,56,29,84,80,41,59,67,31,33,35,36,51,82,90,45,60,44,44,42,65,70,26,46,52,51,45,35,38,75,67,69,55,44,43,49,73,41,53,42,81,52,67,69,63,28,33,49,37,34,25,47,58,55,50,30,49,84,37,53,43,42,30,37,48,50,35,38,38,48,60,30,51,30,33,75,68,69,73,39,70,65,59,53,71,69,55,49,48,52,32,49,50,45,34,49,54,38,52,50,48,41,48,73,74,35,52,87,49,70,23,63,61,49,81,47,73,30,52,44,44,42,37,55,45,27,38,58,57,54,32,37,62,63,72,51,74,86,51,51,88,84,37,46,61,52,52,53,34,49,50,51,50,42,65,71,43,49,68,42,46,59,61,51,37,45,66,52,54,53,54,28,52,52,53,58,55,71,75,104

Secondary structure (DSSP, 8-state):
---PPEEEE-TTSHHHHHHHHHHHHHT--PEEEE--GGGTGGGSHHHHTT-TT--S-EEEETTEEEESHHHHHHHHHHTT-S-TTTS--SHHHHHHHHHHHHHGGGTHHHHHHHHHIIIIIHHHTTSSPPPPHHHHHHHHHHHHHHHHHHHHHT-SSSSSSTTS--HHHHHHHHHHHGGGGGT----TTT-HHHHHHHHHHHHHHTTHHHHHTHHHHHHHHHHHHHT-/---PPEEEE-TTSHHHHHHHHHHHHHT--PEEEE--GGGTGGGSHHHHTT-TT--S-EEEETTEEEESHHHHHHHHHHTT-S-TTTS--SHHHHHHHHHHHHHGGGTHHHHHHHHHIIIIIHHHTTSSPPPPHHHHHHHHHHHHHHHHHHHHHT-SSSSSSTTS--HHHHHHHHHHHGGGGGT----TTT-HHHHHHHHHHHHHHTTHHHHHTHHHHHHHHHHHHHT-

Foldseek 3Di:
DFDAKEWEADLLDLLRLLLVLQLVVLVFPYHYHYQDVVVPSLVDPVNCCQPVVSDDTWIDRPPDIDDDSVVVQVVCVVVVRGDCLQQNDDDVLNVLLVVLVVVCVVAQQVLLCVLCCQQAVCCVVVNDNHDDPVVNVVSVVRNVVRLVCCQVPQQPELESRHDGHYSSLSSSLSSVLSCLLNVDDDDCVSRVSVVSSNVSNPVRSPPSSVVSCVVVVVNSVVVVVVVD/DFDAKEWEADLLDLLRLLLVLQLVVFVFPYHYHYQDVVVPSLVDPVNCCQPVVSDDTWIDRPPDIDDDSVVVQVVCVVVVRGDCLQQNDDDVLNVLLVVLVVVCVVAQQVLLVVLCCQQAVCCVVVNDNHDDPVVNVVSVVRNVVRLVCCQVPQQPELESRHDGHYSSLSSSLSSVLSCLLNVDDDDCVSRVSVVSSNVSNPVRSPPSSVVSCVVVVVNSVVVVVVVD

Organism: Drosophila simulans (NCBI:txid7240)